Protein AF-0000000066265402 (afdb_homodimer)

InterPro domains:
  IPR003827 tRNA wybutosine-synthesizing protein [PF02676] (11-193)
  IPR022908 tRNA(Phe) 7-((3-amino-3-carboxypropyl)-4-demethylwyosine(37)-N(4))-methyltransferase [MF_00266] (9-195)
  IPR036602 tRNA wybutosine-synthesizing-like superfamily [G3DSA:3.30.1960.10] (1-197)
  IPR036602 tRNA wybutosine-synthesizing-like superfamily [SSF111278] (7-193)

Organism: Thermococcus kodakarensis (strain ATCC BAA-918 / JCM 12380 / KOD1) (NCBI:txid69014)

Secondary structure (DSSP, 8-state):
--GGGTTHHHHHHHHHHHHHHHHHTT-S-GGGHHHHHHHHHSTTEEEEEEE--EEEEEEESSTT--TT-EEEEEESS---HHHHHHHHHT--SSEEEEEEE--EEEEEESSHHHHHHHHHHHHHTT-TT-EEEEE-SS-EEEEEE-S-EEEEEEEETTEESS-HHHHHHHHHHHHHHHHHHHHHHHHHHHHTTHHHH-/--GGGTTHHHHHHHHHHHHHHHHHTT-S-GGGHHHHHHHHHSTTEEEEEEE--EEEEEEESSTT--TT-EEEEEESS---HHHHHHHHTT--SSEEEEEEE--EEEEEESSHHHHHHHHHHHHHTT-TT-EEEEE-SS-EEEEEE-S-EEEEEEEETTEESS-HHHHHHHHHHHHHHHHHHHHHHHHHHHHTTHHHH-

pLDDT: mean 93.71, std 9.01, range [44.56, 98.88]

Nearest PDB structures (foldseek):
  2it3-assembly1_B  TM=9.891E-01  e=2.494E-29  Pyrococcus horikoshii
  2it2-assembly1_B  TM=9.944E-01  e=1.687E-28  Pyrococcus horikoshii
  2drv-assembly1_A  TM=9.605E-01  e=6.082E-27  Pyrococcus horikoshii OT3
  2it2-assembly1_A  TM=9.525E-01  e=4.368E-26  Pyrococcus horikoshii
  1tlj-assembly1_B  TM=9.004E-01  e=3.767E-14  Saccharolobus solfataricus

Sequence (396 aa):
MFLYTENFDEQKEKAMEGLRKALEEDKVDHDIIPLLEKINALQNYFTTSSCSGRISVMEMPHFGDKVNSVWLGKWHREVRLEEVLEAVGKHRSGQLWFLVRSPILHVGARTLEDAVRLLNLAIGLGFKYSNIKSVSHKKLVVEIRSTERMDVPLGENGELWVDEAYIEKIVNLANAQVRRFKGKLKRLEEEIEKLQEDMFLYTENFDEQKEKAMEGLRKALEEDKVDHDIIPLLEKINALQNYFTTSSCSGRISVMEMPHFGDKVNSVWLGKWHREVRLEEVLEAVGKHRSGQLWFLVRSPILHVGARTLEDAVRLLNLAIGLGFKYSNIKSVSHKKLVVEIRSTERMDVPLGENGELWVDEAYIEKIVNLANAQVRRFKGKLKRLEEEIEKLQED

Solvent-accessible surface area (backbone atoms only — not comparable to full-atom values): 20578 Å² total; per-residue (Å²): 129,69,45,18,55,79,46,36,68,59,52,41,52,52,31,50,52,51,48,52,51,34,53,75,66,65,70,53,64,71,90,44,44,66,40,51,52,55,48,47,68,38,92,52,35,29,57,75,50,73,46,73,23,35,38,32,31,34,29,17,74,45,92,86,41,64,85,69,38,42,79,52,37,77,36,75,54,73,73,54,62,67,62,51,52,56,24,59,68,66,53,60,54,35,34,30,32,44,36,34,43,42,30,38,36,35,31,39,30,48,42,72,67,50,37,46,51,51,42,52,53,40,37,76,57,56,19,67,62,32,28,40,60,42,79,43,56,72,40,37,30,31,33,44,20,41,74,58,61,32,40,31,78,41,28,45,55,57,39,69,63,65,55,69,70,45,52,46,52,52,44,52,54,47,34,52,46,47,54,50,54,49,50,39,51,52,51,46,47,72,50,53,65,61,69,68,78,110,128,69,45,21,54,78,45,36,68,58,51,41,52,53,31,50,52,51,48,50,53,36,54,74,67,66,71,54,62,72,89,45,46,67,40,52,52,58,47,48,67,38,90,51,36,28,57,73,51,73,45,74,23,36,38,34,31,34,30,17,72,46,91,85,40,64,87,70,38,43,80,53,36,77,36,75,54,73,73,54,64,67,63,51,52,55,24,59,68,68,52,60,54,33,33,30,33,44,36,35,42,42,33,38,37,34,30,37,29,48,43,72,68,51,37,46,51,52,42,51,52,41,39,75,57,58,19,67,63,33,28,39,59,41,80,45,55,73,38,38,30,32,33,45,22,42,74,56,62,32,39,29,79,41,30,44,55,57,41,68,63,63,56,69,70,46,52,46,51,52,45,52,53,47,34,52,46,46,54,52,56,49,49,38,51,52,51,47,47,70,51,53,66,62,70,70,78,112

Radius of gyration: 21.91 Å; Cα contacts (8 Å, |Δi|>4): 775; chains: 2; bounding box: 60×57×49 Å

Structure (mmCIF, N/CA/C/O backbone):
data_AF-0000000066265402-model_v1
#
loop_
_entity.id
_entity.type
_entity.pdbx_description
1 polymer 'tRNA(Phe) 7-((3-amino-3-carboxypropyl)-4-demethylwyosine(37)-N(4))-methyltransferase 1'
#
loop_
_atom_site.group_PDB
_atom_site.id
_atom_site.type_symbol
_atom_site.label_atom_id
_atom_site.label_alt_id
_atom_site.label_comp_id
_atom_site.label_asym_id
_atom_site.label_entity_id
_atom_site.label_seq_id
_atom_site.pdbx_PDB_ins_code
_atom_site.Cartn_x
_atom_site.Cartn_y
_atom_site.Cartn_z
_atom_site.occupancy
_atom_site.B_iso_or_equiv
_atom_site.auth_seq_id
_atom_site.auth_comp_id
_atom_site.auth_asym_id
_atom_site.auth_atom_id
_atom_site.pdbx_PDB_model_num
ATOM 1 N N . MET A 1 1 ? -2.629 24.875 19.203 1 44.56 1 MET A N 1
ATOM 2 C CA . MET A 1 1 ? -1.744 25.422 18.188 1 44.56 1 MET A CA 1
ATOM 3 C C . MET A 1 1 ? -0.615 24.453 17.859 1 44.56 1 MET A C 1
ATOM 5 O O . MET A 1 1 ? 0.004 23.891 18.766 1 44.56 1 MET A O 1
ATOM 9 N N . PHE A 1 2 ? -0.673 23.797 16.641 1 56.75 2 PHE A N 1
ATOM 10 C CA . PHE A 1 2 ? 0.365 22.797 16.391 1 56.75 2 PHE A CA 1
ATOM 11 C C . PHE A 1 2 ? 1.739 23.453 16.328 1 56.75 2 PHE A C 1
ATOM 13 O O . PHE A 1 2 ? 1.914 24.484 15.68 1 56.75 2 PHE A O 1
ATOM 20 N N . LEU A 1 3 ? 2.59 23.141 17.328 1 60.66 3 LEU A N 1
ATOM 21 C CA . LEU A 1 3 ? 3.891 23.734 17.625 1 60.66 3 LEU A CA 1
ATOM 22 C C . LEU A 1 3 ? 4.887 23.438 16.5 1 60.66 3 LEU A C 1
ATOM 24 O O . LEU A 1 3 ? 6.004 23.969 16.516 1 60.66 3 LEU A O 1
ATOM 28 N N . TYR A 1 4 ? 4.41 22.734 15.531 1 67.12 4 TYR A N 1
ATOM 29 C CA . TYR A 1 4 ? 5.402 22.359 14.523 1 67.12 4 TYR A CA 1
ATOM 30 C C . TYR A 1 4 ? 5.879 23.578 13.75 1 67.12 4 TYR A C 1
ATOM 32 O O . TYR A 1 4 ? 7.012 23.609 13.266 1 67.12 4 TYR A O 1
ATOM 40 N N . THR A 1 5 ? 5.156 24.578 13.766 1 68.44 5 THR A N 1
ATOM 41 C CA . THR A 1 5 ? 5.562 25.797 13.055 1 68.44 5 THR A CA 1
ATOM 42 C C . THR A 1 5 ? 6.691 26.5 13.789 1 68.44 5 THR A C 1
ATOM 44 O O . THR A 1 5 ? 7.605 27.047 13.164 1 68.44 5 THR A O 1
ATOM 47 N N . GLU A 1 6 ? 6.648 26.375 15.039 1 76.88 6 GLU A N 1
ATOM 48 C CA . GLU A 1 6 ? 7.609 27.109 15.852 1 76.88 6 GLU A CA 1
ATOM 49 C C . GLU A 1 6 ? 8.984 26.453 15.812 1 76.88 6 GLU A C 1
ATOM 51 O O . GLU A 1 6 ? 10.008 27.125 15.859 1 76.88 6 GLU A O 1
ATOM 56 N N . ASN A 1 7 ? 9.055 25.203 15.617 1 85.88 7 ASN A N 1
ATOM 57 C CA . ASN A 1 7 ? 10.32 24.484 15.695 1 85.88 7 ASN A CA 1
ATOM 58 C C . ASN A 1 7 ? 10.75 23.984 14.32 1 85.88 7 ASN A C 1
ATOM 60 O O . ASN A 1 7 ? 11.68 23.172 14.219 1 85.88 7 ASN A O 1
ATOM 64 N N . PHE A 1 8 ? 10.219 24.5 13.297 1 92.81 8 PHE A N 1
ATOM 65 C CA . PHE A 1 8 ? 10.445 23.984 11.953 1 92.81 8 PHE A CA 1
ATOM 66 C C . PHE A 1 8 ? 11.906 24.125 11.555 1 92.81 8 PHE A C 1
ATOM 68 O O . PHE A 1 8 ? 12.531 23.172 11.102 1 92.81 8 PHE A O 1
ATOM 75 N N . ASP A 1 9 ? 12.445 25.297 11.828 1 93.62 9 ASP A N 1
ATOM 76 C CA . ASP A 1 9 ? 13.805 25.578 11.383 1 93.62 9 ASP A CA 1
ATOM 77 C C . ASP A 1 9 ? 14.82 24.719 12.133 1 93.62 9 ASP A C 1
ATOM 79 O O . ASP A 1 9 ? 15.805 24.266 11.555 1 93.62 9 ASP A O 1
ATOM 83 N N . GLU A 1 10 ? 14.539 24.516 13.305 1 93.25 10 GLU A N 1
ATOM 84 C CA . GLU A 1 10 ? 15.406 23.641 14.102 1 93.25 10 GLU A CA 1
ATOM 85 C C . GLU A 1 10 ? 15.352 22.203 13.609 1 93.25 10 GLU A C 1
ATOM 87 O O . GLU A 1 10 ? 16.375 21.531 13.516 1 93.25 10 GLU A O 1
ATOM 92 N N . GLN A 1 11 ? 14.172 21.75 13.352 1 93.19 11 GLN A N 1
ATOM 93 C CA . GLN A 1 11 ? 13.992 20.391 12.852 1 93.19 11 GLN A CA 1
ATOM 94 C C . GLN A 1 11 ? 14.664 20.219 11.492 1 93.19 11 GLN A C 1
ATOM 96 O O . GLN A 1 11 ? 15.273 19.188 11.219 1 93.19 11 GLN A O 1
ATOM 101 N N . LYS A 1 12 ? 14.516 21.203 10.703 1 95.56 12 LYS A N 1
ATOM 102 C CA . LYS A 1 12 ? 15.156 21.156 9.391 1 95.56 12 LYS A CA 1
ATOM 103 C C . LYS A 1 12 ? 16.672 21.078 9.523 1 95.56 12 LYS A C 1
ATOM 105 O O . LYS A 1 12 ? 17.312 20.266 8.844 1 95.56 12 LYS A O 1
ATOM 110 N N . GLU A 1 13 ? 17.203 21.859 10.367 1 95.81 13 GLU A N 1
ATOM 111 C CA . GLU A 1 13 ? 18.641 21.844 10.57 1 95.81 13 GLU A CA 1
ATOM 112 C C . GLU A 1 13 ? 19.125 20.469 11.023 1 95.81 13 GLU A C 1
ATOM 114 O O . GLU A 1 13 ? 20.141 19.969 10.531 1 95.81 13 GLU A O 1
ATOM 119 N N . LYS A 1 14 ? 18.406 19.953 11.938 1 95.38 14 LYS A N 1
ATOM 120 C CA . LYS A 1 14 ? 18.75 18.625 12.438 1 95.38 14 LYS A CA 1
ATOM 121 C C . LYS A 1 14 ? 18.656 17.578 11.328 1 95.38 14 LYS A C 1
ATOM 123 O O . LYS A 1 14 ? 19.531 16.719 11.211 1 95.38 14 LYS A O 1
ATOM 128 N N . ALA A 1 15 ? 17.594 17.656 10.555 1 96.06 15 ALA A N 1
ATOM 129 C CA . ALA A 1 15 ? 17.406 16.719 9.445 1 96.06 15 ALA A CA 1
ATOM 130 C C . ALA A 1 15 ? 18.531 16.844 8.438 1 96.06 15 ALA A C 1
ATOM 132 O O . ALA A 1 15 ? 19.016 15.828 7.914 1 96.06 15 ALA A O 1
ATOM 133 N N . MET A 1 16 ? 18.984 18.062 8.188 1 97.25 16 MET A N 1
ATOM 134 C CA . MET A 1 16 ? 20.062 18.297 7.227 1 97.25 16 MET A CA 1
ATOM 135 C C . MET A 1 16 ? 21.375 17.719 7.746 1 97.25 16 MET A C 1
ATOM 137 O O . MET A 1 16 ? 22.172 17.188 6.973 1 97.25 16 MET A O 1
ATOM 141 N N . GLU A 1 17 ? 21.547 17.812 8.984 1 97.06 17 GLU A N 1
ATOM 142 C CA . GLU A 1 17 ? 22.734 17.203 9.586 1 97.06 17 GLU A CA 1
ATOM 143 C C . GLU A 1 17 ? 22.719 15.688 9.414 1 97.06 17 GLU A C 1
ATOM 145 O O . GLU A 1 17 ? 23.734 15.086 9.07 1 97.06 17 GLU A O 1
ATOM 150 N N . GLY A 1 18 ? 21.594 15.156 9.688 1 96.69 18 GLY A N 1
ATOM 151 C CA . GLY A 1 18 ? 21.438 13.719 9.5 1 96.69 18 GLY A CA 1
ATOM 152 C C . GLY A 1 18 ? 21.656 13.289 8.062 1 96.69 18 GLY A C 1
ATOM 153 O O . GLY A 1 18 ? 22.297 12.266 7.809 1 96.69 18 GLY A O 1
ATOM 154 N N . LEU A 1 19 ? 21.125 14.055 7.16 1 96.88 19 LEU A N 1
ATOM 155 C CA . LEU A 1 19 ? 21.281 13.75 5.742 1 96.88 19 LEU A CA 1
ATOM 156 C C . LEU A 1 19 ? 22.75 13.82 5.324 1 96.88 19 LEU A C 1
ATOM 158 O O . LEU A 1 19 ? 23.234 12.953 4.59 1 96.88 19 LEU A O 1
ATOM 162 N N . ARG A 1 20 ? 23.438 14.812 5.801 1 97 20 ARG A N 1
ATOM 163 C CA . ARG A 1 20 ? 24.859 14.953 5.492 1 97 20 ARG A CA 1
ATOM 164 C C . ARG A 1 20 ? 25.641 13.734 5.969 1 97 20 ARG A C 1
ATOM 166 O O . ARG A 1 20 ? 26.469 13.195 5.23 1 97 20 ARG A O 1
ATOM 173 N N . LYS A 1 21 ? 25.359 13.281 7.125 1 97 21 LYS A N 1
ATOM 174 C CA . LYS A 1 21 ? 26.016 12.102 7.668 1 97 21 LYS A CA 1
ATOM 175 C C . LYS A 1 21 ? 25.719 10.867 6.824 1 97 21 LYS A C 1
ATOM 177 O O . LYS A 1 21 ? 26.625 10.086 6.508 1 97 21 LYS A O 1
ATOM 182 N N . ALA A 1 22 ? 24.422 10.727 6.488 1 96 22 ALA A N 1
ATOM 183 C CA . ALA A 1 22 ? 24.016 9.586 5.676 1 96 22 ALA A CA 1
ATOM 184 C C . ALA A 1 22 ? 24.688 9.609 4.312 1 96 22 ALA A C 1
ATOM 186 O O . ALA A 1 22 ? 25.078 8.562 3.779 1 96 22 ALA A O 1
ATOM 187 N N . LEU A 1 23 ? 24.812 10.797 3.725 1 96.12 23 LEU A N 1
ATOM 188 C CA . LEU A 1 23 ? 25.484 10.953 2.443 1 96.12 23 LEU A CA 1
ATOM 189 C C . LEU A 1 23 ? 26.953 10.562 2.555 1 96.12 23 LEU A C 1
ATOM 191 O O . LEU A 1 23 ? 27.484 9.852 1.693 1 96.12 23 LEU A O 1
ATOM 195 N N . GLU A 1 24 ? 27.562 10.961 3.607 1 96.38 24 GLU A N 1
ATOM 196 C CA . GLU A 1 24 ? 28.969 10.633 3.846 1 96.38 24 GLU A CA 1
ATOM 197 C C . GLU A 1 24 ? 29.156 9.125 4.008 1 96.38 24 GLU A C 1
ATOM 199 O O . GLU A 1 24 ? 30.188 8.578 3.588 1 96.38 24 GLU A O 1
ATOM 204 N N . GLU A 1 25 ? 28.172 8.508 4.551 1 96.56 25 GLU A N 1
ATOM 205 C CA . GLU A 1 25 ? 28.25 7.07 4.812 1 96.56 25 GLU A CA 1
ATOM 206 C C . GLU A 1 25 ? 27.734 6.266 3.625 1 96.56 25 GLU A C 1
ATOM 208 O O . GLU A 1 25 ? 27.594 5.047 3.711 1 96.56 25 GLU A O 1
ATOM 213 N N . ASP A 1 26 ? 27.328 6.953 2.557 1 94.25 26 ASP A N 1
ATOM 214 C CA . ASP A 1 26 ? 26.828 6.324 1.337 1 94.25 26 ASP A CA 1
ATOM 215 C C . ASP A 1 26 ? 25.594 5.469 1.625 1 94.25 26 ASP A C 1
ATOM 217 O O . ASP A 1 26 ? 25.5 4.332 1.16 1 94.25 26 ASP A O 1
ATOM 221 N N . LYS A 1 27 ? 24.719 6.004 2.455 1 94.38 27 LYS A N 1
ATOM 222 C CA . LYS A 1 27 ? 23.5 5.301 2.865 1 94.38 27 LYS A CA 1
ATOM 223 C C . LYS A 1 27 ? 22.281 5.855 2.146 1 94.38 27 LYS A C 1
ATOM 225 O O . LYS A 1 27 ? 21.141 5.477 2.455 1 94.38 27 LYS A O 1
ATOM 230 N N . VAL A 1 28 ? 22.484 6.793 1.27 1 95.69 28 VAL A N 1
ATOM 231 C CA . VAL A 1 28 ? 21.391 7.402 0.511 1 95.69 28 VAL A CA 1
ATOM 232 C C . VAL A 1 28 ? 21.422 6.895 -0.929 1 95.69 28 VAL A C 1
ATOM 234 O O . VAL A 1 28 ? 22.484 6.848 -1.559 1 95.69 28 VAL A O 1
ATOM 237 N N . ASP A 1 29 ? 20.25 6.453 -1.376 1 95.38 29 ASP A N 1
ATOM 238 C CA . ASP A 1 29 ? 20.203 6.047 -2.777 1 95.38 29 ASP A CA 1
ATOM 239 C C . ASP A 1 29 ? 20.688 7.164 -3.693 1 95.38 29 ASP A C 1
ATOM 241 O O . ASP A 1 29 ? 20.156 8.273 -3.674 1 95.38 29 ASP A O 1
ATOM 245 N N . HIS A 1 30 ? 21.516 6.84 -4.594 1 95.12 30 HIS A N 1
ATOM 246 C CA . HIS A 1 30 ? 22.188 7.867 -5.383 1 95.12 30 HIS A CA 1
ATOM 247 C C . HIS A 1 30 ? 21.203 8.531 -6.352 1 95.12 30 HIS A C 1
ATOM 249 O O . HIS A 1 30 ? 21.297 9.742 -6.598 1 95.12 30 HIS A O 1
ATOM 255 N N . ASP A 1 31 ? 20.312 7.809 -6.855 1 95.44 31 ASP A N 1
ATOM 256 C CA . ASP A 1 31 ? 19.438 8.305 -7.922 1 95.44 31 ASP A CA 1
ATOM 257 C C . ASP A 1 31 ? 18.406 9.281 -7.371 1 95.44 31 ASP A C 1
ATOM 259 O O . ASP A 1 31 ? 17.766 10.008 -8.133 1 95.44 31 ASP A O 1
ATOM 263 N N . ILE A 1 32 ? 18.266 9.297 -6.066 1 97 32 ILE A N 1
ATOM 264 C CA . ILE A 1 32 ? 17.219 10.172 -5.523 1 97 32 ILE A CA 1
ATOM 265 C C . ILE A 1 32 ? 17.859 11.43 -4.938 1 97 32 ILE A C 1
ATOM 267 O O . ILE A 1 32 ? 17.156 12.367 -4.551 1 97 32 ILE A O 1
ATOM 271 N N . ILE A 1 33 ? 19.203 11.516 -4.895 1 97.62 33 ILE A N 1
ATOM 272 C CA . ILE A 1 33 ? 19.938 12.594 -4.246 1 97.62 33 ILE A CA 1
ATOM 273 C C . ILE A 1 33 ? 19.578 13.93 -4.875 1 97.62 33 ILE A C 1
ATOM 275 O O . ILE A 1 33 ? 19.281 14.898 -4.168 1 97.62 33 ILE A O 1
ATOM 279 N N . PRO A 1 34 ? 19.5 14.047 -6.199 1 97.81 34 PRO A N 1
ATOM 280 C CA . PRO A 1 34 ? 19.125 15.344 -6.785 1 97.81 34 PRO A CA 1
ATOM 281 C C . PRO A 1 34 ? 17.75 15.82 -6.332 1 97.81 34 PRO A C 1
ATOM 283 O O . PRO A 1 34 ? 17.562 17.016 -6.082 1 97.81 34 PRO A O 1
ATOM 286 N N . LEU A 1 35 ? 16.828 14.93 -6.238 1 98.19 35 LEU A N 1
ATOM 287 C CA . LEU A 1 35 ? 15.5 15.281 -5.766 1 98.19 35 LEU A CA 1
ATOM 288 C C . LEU A 1 35 ? 15.547 15.773 -4.324 1 98.19 35 LEU A C 1
ATOM 290 O O . LEU A 1 35 ? 14.922 16.781 -3.986 1 98.19 35 LEU A O 1
ATOM 294 N N . LEU A 1 36 ? 16.266 15.07 -3.475 1 98.25 36 LEU A N 1
ATOM 295 C CA . LEU A 1 36 ? 16.391 15.469 -2.076 1 98.25 36 LEU A CA 1
ATOM 296 C C . LEU A 1 36 ? 17 16.859 -1.961 1 98.25 36 LEU A C 1
ATOM 298 O O . LEU A 1 36 ? 16.531 17.688 -1.163 1 98.25 36 LEU A O 1
ATOM 302 N N . GLU A 1 37 ? 17.969 17.094 -2.75 1 97.5 37 GLU A N 1
ATOM 303 C CA . GLU A 1 37 ? 18.625 18.406 -2.736 1 97.5 37 GLU A CA 1
ATOM 304 C C . GLU A 1 37 ? 17.656 19.516 -3.117 1 97.5 37 GLU A C 1
ATOM 306 O O . GLU A 1 37 ? 17.625 20.562 -2.473 1 97.5 37 GLU A O 1
ATOM 311 N N . LYS A 1 38 ? 16.891 19.266 -4.109 1 98.06 38 LYS A N 1
ATOM 312 C CA . LYS A 1 38 ? 15.938 20.266 -4.562 1 98.06 38 LYS A CA 1
ATOM 313 C C . LYS A 1 38 ? 14.859 20.516 -3.508 1 98.06 38 LYS A C 1
ATOM 315 O O . LYS A 1 38 ? 14.492 21.656 -3.246 1 98.06 38 LYS A O 1
ATOM 320 N N . ILE A 1 39 ? 14.344 19.469 -2.883 1 98.12 39 ILE A N 1
ATOM 321 C CA . ILE A 1 39 ? 13.328 19.609 -1.846 1 98.12 39 ILE A CA 1
ATOM 322 C C . ILE A 1 39 ? 13.891 20.406 -0.673 1 98.12 39 ILE A C 1
ATOM 324 O O . ILE A 1 39 ? 13.25 21.344 -0.186 1 98.12 39 ILE A O 1
ATOM 328 N N . ASN A 1 40 ? 15.109 20.094 -0.317 1 97.56 40 ASN A N 1
ATOM 329 C CA . ASN A 1 40 ? 15.719 20.672 0.872 1 97.56 40 ASN A CA 1
ATOM 330 C C . ASN A 1 40 ? 16.188 22.109 0.613 1 97.56 40 ASN A C 1
ATOM 332 O O . ASN A 1 40 ? 16.469 22.844 1.553 1 97.56 40 ASN A O 1
ATOM 336 N N . ALA A 1 41 ? 16.266 22.484 -0.583 1 97 41 ALA A N 1
ATOM 337 C CA . ALA A 1 41 ? 16.594 23.859 -0.937 1 97 41 ALA A CA 1
ATOM 338 C C . ALA A 1 41 ? 15.383 24.766 -0.758 1 97 41 ALA A C 1
ATOM 340 O O . ALA A 1 41 ? 15.523 26 -0.704 1 97 41 ALA A O 1
ATOM 341 N N . LEU A 1 42 ? 14.219 24.219 -0.767 1 96.75 42 LEU A N 1
ATOM 342 C CA . LEU A 1 42 ? 13.008 25 -0.55 1 96.75 42 LEU A CA 1
ATOM 343 C C . LEU A 1 42 ? 12.891 25.422 0.909 1 96.75 42 LEU A C 1
ATOM 345 O O . LEU A 1 42 ? 13.211 24.641 1.813 1 96.75 42 LEU A O 1
ATOM 349 N N . GLN A 1 43 ? 12.352 26.594 1.146 1 95.06 43 GLN A N 1
ATOM 350 C CA . GLN A 1 43 ? 12.32 27.188 2.477 1 95.06 43 GLN A CA 1
ATOM 351 C C . GLN A 1 43 ? 11.352 26.453 3.393 1 95.06 43 GLN A C 1
ATOM 353 O O . GLN A 1 43 ? 11.586 26.344 4.598 1 95.06 43 GLN A O 1
ATOM 358 N N . ASN A 1 44 ? 10.336 25.859 2.824 1 95.88 44 ASN A N 1
ATOM 359 C CA . ASN A 1 44 ? 9.234 25.391 3.656 1 95.88 44 ASN A CA 1
ATOM 360 C C . ASN A 1 44 ? 9.188 23.859 3.709 1 95.88 44 ASN A C 1
ATOM 362 O O . ASN A 1 44 ? 8.18 23.281 4.117 1 95.88 44 ASN A O 1
ATOM 366 N N . TYR A 1 45 ? 10.266 23.234 3.268 1 96.88 45 TYR A N 1
ATOM 367 C CA . TYR A 1 45 ? 10.266 21.781 3.236 1 96.88 45 TYR A CA 1
ATOM 368 C C . TYR A 1 45 ? 11.625 21.219 3.639 1 96.88 45 TYR A C 1
ATOM 370 O O . TYR A 1 45 ? 12.648 21.891 3.482 1 96.88 45 TYR A O 1
ATOM 378 N N . PHE A 1 46 ? 11.633 20.062 4.164 1 97.12 46 PHE A N 1
ATOM 379 C CA . PHE A 1 46 ? 12.867 19.297 4.355 1 97.12 46 PHE A CA 1
ATOM 380 C C . PHE A 1 46 ? 12.578 17.797 4.375 1 97.12 46 PHE A C 1
ATOM 382 O O . PHE A 1 46 ? 11.516 17.375 4.82 1 97.12 46 PHE A O 1
ATOM 389 N N . THR A 1 47 ? 13.492 17.016 3.916 1 97.75 47 THR A N 1
ATOM 390 C CA . THR A 1 47 ? 13.32 15.57 3.904 1 97.75 47 THR A CA 1
ATOM 391 C C . THR A 1 47 ? 13.883 14.953 5.184 1 97.75 47 THR A C 1
ATOM 393 O O . THR A 1 47 ? 14.859 15.445 5.746 1 97.75 47 THR A O 1
ATOM 396 N N . THR A 1 48 ? 13.273 13.891 5.691 1 95.44 48 THR A N 1
ATOM 397 C CA . THR A 1 48 ? 13.75 13.188 6.875 1 95.44 48 THR A CA 1
ATOM 398 C C . THR A 1 48 ? 14.203 11.773 6.52 1 95.44 48 THR A C 1
ATOM 400 O O . THR A 1 48 ? 15.18 11.266 7.074 1 95.44 48 THR A O 1
ATOM 403 N N . SER A 1 49 ? 13.508 11.055 5.695 1 95.38 49 SER A N 1
ATOM 404 C CA . SER A 1 49 ? 13.875 9.719 5.223 1 95.38 49 SER A CA 1
ATOM 405 C C . SER A 1 49 ? 13.406 9.492 3.791 1 95.38 49 SER A C 1
ATOM 407 O O . SER A 1 49 ? 12.461 10.141 3.33 1 95.38 49 SER A O 1
ATOM 409 N N . SER A 1 50 ? 14.172 8.688 3.133 1 97.06 50 SER A N 1
ATOM 410 C CA . SER A 1 50 ? 13.805 8.406 1.75 1 97.06 50 SER A CA 1
ATOM 411 C C . SER A 1 50 ? 14.281 7.02 1.322 1 97.06 50 SER A C 1
ATOM 413 O O . SER A 1 50 ? 15.25 6.496 1.865 1 97.06 50 SER A O 1
ATOM 415 N N . CYS A 1 51 ? 13.586 6.461 0.477 1 97.69 51 CYS A N 1
ATOM 416 C CA . CYS A 1 51 ? 13.93 5.25 -0.266 1 97.69 51 CYS A CA 1
ATOM 417 C C . CYS A 1 51 ? 13.484 5.363 -1.72 1 97.69 51 CYS A C 1
ATOM 419 O O . CYS A 1 51 ? 12.352 5.762 -1.997 1 97.69 51 CYS A O 1
ATOM 421 N N . SER A 1 52 ? 14.312 5.016 -2.684 1 97.94 52 SER A N 1
ATOM 422 C CA . SER A 1 52 ? 14 5.258 -4.09 1 97.94 52 SER A CA 1
ATOM 423 C C . SER A 1 52 ? 13.266 4.07 -4.703 1 97.94 52 SER A C 1
ATOM 425 O O . SER A 1 52 ? 13.125 3.986 -5.926 1 97.94 52 SER A O 1
ATOM 427 N N . GLY A 1 53 ? 12.781 3.152 -3.895 1 98.25 53 GLY A N 1
ATOM 428 C CA . GLY A 1 53 ? 12.141 1.935 -4.371 1 98.25 53 GLY A CA 1
ATOM 429 C C . GLY A 1 53 ? 13.094 0.76 -4.473 1 98.25 53 GLY A C 1
ATOM 430 O O . GLY A 1 53 ? 14.305 0.947 -4.656 1 98.25 53 GLY A O 1
ATOM 431 N N . ARG A 1 54 ? 12.508 -0.432 -4.387 1 98.44 54 ARG A N 1
ATOM 432 C CA . ARG A 1 54 ? 13.438 -1.553 -4.379 1 98.44 54 ARG A CA 1
ATOM 433 C C . ARG A 1 54 ? 12.75 -2.846 -4.797 1 98.44 54 ARG A C 1
ATOM 435 O O . ARG A 1 54 ? 11.531 -2.971 -4.676 1 98.44 54 ARG A O 1
ATOM 442 N N . ILE A 1 55 ? 13.562 -3.756 -5.344 1 98.81 55 ILE A N 1
ATOM 443 C CA . ILE A 1 55 ? 13.25 -5.176 -5.484 1 98.81 55 ILE A CA 1
ATOM 444 C C . ILE A 1 55 ? 13.977 -5.973 -4.41 1 98.81 55 ILE A C 1
ATOM 446 O O . ILE A 1 55 ? 15.148 -5.711 -4.121 1 98.81 55 ILE A O 1
ATOM 450 N N . SER A 1 56 ? 13.312 -6.941 -3.783 1 98.56 56 SER A N 1
ATOM 451 C CA . SER A 1 56 ? 14 -7.727 -2.766 1 98.56 56 SER A CA 1
ATOM 452 C C . SER A 1 56 ? 13.508 -9.172 -2.75 1 98.56 56 SER A C 1
ATOM 454 O O . SER A 1 56 ? 12.406 -9.461 -3.227 1 98.56 56 SER A O 1
ATOM 456 N N . VAL A 1 57 ? 14.305 -10.031 -2.377 1 98.75 57 VAL A N 1
ATOM 457 C CA . VAL A 1 57 ? 14 -11.406 -2 1 98.75 57 VAL A CA 1
ATOM 458 C C . VAL A 1 57 ? 14.148 -11.578 -0.49 1 98.75 57 VAL A C 1
ATOM 460 O O . VAL A 1 57 ? 15.211 -11.281 0.07 1 98.75 57 VAL A O 1
ATOM 463 N N . MET A 1 58 ? 13.078 -12.008 0.112 1 97.88 58 MET A N 1
ATOM 464 C CA . MET A 1 58 ? 13.07 -12.039 1.571 1 97.88 58 MET A CA 1
ATOM 465 C C . MET A 1 58 ? 12.5 -13.359 2.084 1 97.88 58 MET A C 1
ATOM 467 O O . MET A 1 58 ? 11.586 -13.922 1.483 1 97.88 58 MET A O 1
ATOM 471 N N . GLU A 1 59 ? 13.023 -13.883 3.137 1 96.94 59 GLU A N 1
ATOM 472 C CA . GLU A 1 59 ? 12.383 -14.977 3.859 1 96.94 59 GLU A CA 1
ATOM 473 C C . GLU A 1 59 ? 11.836 -14.516 5.203 1 96.94 59 GLU A C 1
ATOM 475 O O . GLU A 1 59 ? 12.461 -13.688 5.879 1 96.94 59 GLU A O 1
ATOM 480 N N . MET A 1 60 ? 10.711 -14.969 5.559 1 95.62 60 MET A N 1
ATOM 481 C CA . MET A 1 60 ? 10.047 -14.586 6.805 1 95.62 60 MET A CA 1
ATOM 482 C C . MET A 1 60 ? 9.219 -15.734 7.352 1 95.62 60 MET A C 1
ATOM 484 O O . MET A 1 60 ? 8.75 -16.594 6.59 1 95.62 60 MET A O 1
ATOM 488 N N . PRO A 1 61 ? 9.078 -15.797 8.672 1 93.88 61 PRO A N 1
ATOM 489 C CA . PRO A 1 61 ? 8.24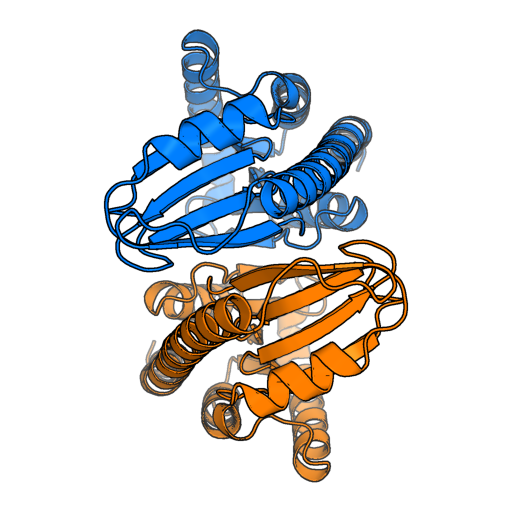2 -16.859 9.234 1 93.88 61 PRO A CA 1
ATOM 490 C C . PRO A 1 61 ? 6.832 -16.875 8.648 1 93.88 61 PRO A C 1
ATOM 492 O O . PRO A 1 61 ? 6.324 -17.938 8.289 1 93.88 61 PRO A O 1
ATOM 495 N N . HIS A 1 62 ? 6.152 -15.75 8.57 1 88.38 62 HIS A N 1
ATOM 496 C CA . HIS A 1 62 ? 4.879 -15.523 7.887 1 88.38 62 HIS A CA 1
ATOM 497 C C . HIS A 1 62 ? 4.801 -14.117 7.316 1 88.38 62 HIS A C 1
ATOM 499 O O . HIS A 1 62 ? 5.562 -13.234 7.723 1 88.38 62 HIS A O 1
ATOM 505 N N . PHE A 1 63 ? 3.947 -14.039 6.402 1 82.25 63 PHE A N 1
ATOM 506 C CA . PHE A 1 63 ? 3.881 -12.734 5.742 1 82.25 63 PHE A CA 1
ATOM 507 C C . PHE A 1 63 ? 3.615 -11.625 6.754 1 82.25 63 PHE A C 1
ATOM 509 O O . PHE A 1 63 ? 2.732 -11.758 7.605 1 82.25 63 PHE A O 1
ATOM 516 N N . GLY A 1 64 ? 4.383 -10.555 6.672 1 80.56 64 GLY A N 1
ATOM 517 C CA . GLY A 1 64 ? 4.188 -9.398 7.531 1 80.56 64 GLY A CA 1
ATOM 518 C C . GLY A 1 64 ? 5.078 -9.406 8.758 1 80.56 64 GLY A C 1
ATOM 519 O O . GLY A 1 64 ? 5.191 -8.398 9.453 1 80.56 64 GLY A O 1
ATOM 520 N N . ASP A 1 65 ? 5.66 -10.461 8.977 1 86.94 65 ASP A N 1
ATOM 521 C CA . ASP A 1 65 ? 6.582 -10.508 10.109 1 86.94 65 ASP A CA 1
ATOM 522 C C . ASP A 1 65 ? 7.941 -9.922 9.734 1 86.94 65 ASP A C 1
ATOM 524 O O . ASP A 1 65 ? 8.891 -10.664 9.477 1 86.94 65 ASP A O 1
ATOM 528 N N . LYS A 1 66 ? 8.148 -8.758 9.805 1 78.62 66 LYS A N 1
ATOM 529 C CA . LYS A 1 66 ? 9.352 -8.039 9.391 1 78.62 66 LYS A CA 1
ATOM 530 C C . LYS A 1 66 ? 10.484 -8.242 10.398 1 78.62 66 LYS A C 1
ATOM 532 O O . LYS A 1 66 ? 11.656 -8.25 10.023 1 78.62 66 LYS A O 1
ATOM 537 N N . VAL A 1 67 ? 10.07 -8.406 11.57 1 84.19 67 VAL A N 1
ATOM 538 C CA . VAL A 1 67 ? 11.047 -8.477 12.656 1 84.19 67 VAL A CA 1
ATOM 539 C C . VAL A 1 67 ? 11.922 -9.711 12.477 1 84.19 67 VAL A C 1
ATOM 541 O O . VAL A 1 67 ? 13.141 -9.648 12.68 1 84.19 67 VAL A O 1
ATOM 544 N N . ASN A 1 68 ? 11.336 -10.695 12.07 1 89.19 68 ASN A N 1
ATOM 545 C CA . ASN A 1 68 ? 12.07 -11.953 11.961 1 89.19 68 ASN A CA 1
ATOM 546 C C . ASN A 1 68 ? 12.383 -12.289 10.5 1 89.19 68 ASN A C 1
ATOM 548 O O . ASN A 1 68 ? 12.719 -13.43 10.188 1 89.19 68 ASN A O 1
ATOM 552 N N . SER A 1 69 ? 12.258 -11.281 9.742 1 93.69 69 SER A N 1
ATOM 553 C CA . SER A 1 69 ? 12.508 -11.492 8.32 1 93.69 69 SER A CA 1
ATOM 554 C C . SER A 1 69 ? 13.992 -11.305 7.996 1 93.69 69 SER A C 1
ATOM 556 O O . SER A 1 69 ? 14.703 -10.594 8.703 1 93.69 69 SER A O 1
ATOM 558 N N . VAL A 1 70 ? 14.406 -11.969 6.996 1 95.69 70 VAL A N 1
ATOM 559 C CA . VAL A 1 70 ? 15.781 -11.906 6.527 1 95.69 70 VAL A CA 1
ATOM 560 C C . VAL A 1 70 ? 15.812 -11.547 5.043 1 95.69 70 VAL A C 1
ATOM 562 O O . VAL A 1 70 ? 15.156 -12.203 4.23 1 95.69 70 VAL A O 1
ATOM 565 N N . TRP A 1 71 ? 16.547 -10.523 4.758 1 96.81 71 TRP A N 1
ATOM 566 C CA . TRP A 1 71 ? 16.766 -10.188 3.355 1 96.81 71 TRP A CA 1
ATOM 567 C C . TRP A 1 71 ? 17.781 -11.133 2.727 1 96.81 71 TRP A C 1
ATOM 569 O O . TRP A 1 71 ? 18.938 -11.203 3.172 1 96.81 71 TRP A O 1
ATOM 579 N N . LEU A 1 72 ? 17.344 -11.75 1.722 1 98.44 72 LEU A N 1
ATOM 580 C CA . LEU A 1 72 ? 18.266 -12.609 0.987 1 98.44 72 LEU A CA 1
ATOM 581 C C . LEU A 1 72 ? 18.859 -11.867 -0.206 1 98.44 72 LEU A C 1
ATOM 583 O O . LEU A 1 72 ? 19.906 -12.266 -0.73 1 98.44 72 LEU A O 1
ATOM 587 N N . GLY A 1 73 ? 18.234 -10.875 -0.744 1 98.5 73 GLY A N 1
ATOM 588 C CA . GLY A 1 73 ? 18.641 -9.945 -1.782 1 98.5 73 GLY A CA 1
ATOM 589 C C . GLY A 1 73 ? 17.844 -8.648 -1.76 1 98.5 73 GLY A C 1
ATOM 590 O O . GLY A 1 73 ? 16.641 -8.664 -1.468 1 98.5 73 GLY A O 1
ATOM 591 N N . LYS A 1 74 ? 18.5 -7.578 -2.045 1 98 74 LYS A N 1
ATOM 592 C CA . LYS A 1 74 ? 17.891 -6.254 -2.078 1 98 74 LYS A CA 1
ATOM 593 C C . LYS A 1 74 ? 18.562 -5.359 -3.115 1 98 74 LYS A C 1
ATOM 595 O O . LYS A 1 74 ? 19.781 -5.242 -3.141 1 98 74 LYS A O 1
ATOM 600 N N . TRP A 1 75 ? 17.781 -4.715 -3.975 1 98.44 75 TRP A N 1
ATOM 601 C CA . TRP A 1 75 ? 18.312 -3.896 -5.059 1 98.44 75 TRP A CA 1
ATOM 602 C C . TRP A 1 75 ? 17.469 -2.643 -5.266 1 98.44 75 TRP A C 1
ATOM 604 O O . TRP A 1 75 ? 16.25 -2.73 -5.449 1 98.44 75 TRP A O 1
ATOM 614 N N . HIS A 1 76 ? 18.031 -1.512 -5.281 1 97.88 76 HIS A N 1
ATOM 615 C CA . HIS A 1 76 ? 17.344 -0.251 -5.539 1 97.88 76 HIS A CA 1
ATOM 616 C C . HIS A 1 76 ? 17.438 0.135 -7.012 1 97.88 76 HIS A C 1
ATOM 618 O O . HIS A 1 76 ? 17.516 1.32 -7.344 1 97.88 76 HIS A O 1
ATOM 624 N N . ARG A 1 77 ? 17.609 -0.83 -7.832 1 97.69 77 ARG A N 1
ATOM 625 C CA . ARG A 1 77 ? 17.719 -0.754 -9.281 1 97.69 77 ARG A CA 1
ATOM 626 C C . ARG A 1 77 ? 17.078 -1.96 -9.945 1 97.69 77 ARG A C 1
ATOM 628 O O . ARG A 1 77 ? 16.609 -2.873 -9.266 1 97.69 77 ARG A O 1
ATOM 635 N N . GLU A 1 78 ? 17 -1.879 -11.281 1 98.44 78 GLU A N 1
ATOM 636 C CA . GLU A 1 78 ? 16.625 -3.1 -11.984 1 98.44 78 GLU A CA 1
ATOM 637 C C . GLU A 1 78 ? 17.562 -4.25 -11.641 1 98.44 78 GLU A C 1
ATOM 639 O O . GLU A 1 78 ? 18.734 -4.027 -11.289 1 98.44 78 GLU A O 1
ATOM 644 N N . VAL A 1 79 ? 17.047 -5.426 -11.734 1 98.75 79 VAL A N 1
ATOM 645 C CA . VAL A 1 79 ? 17.844 -6.582 -11.32 1 98.75 79 VAL A CA 1
ATOM 646 C C . VAL A 1 79 ? 17.953 -7.566 -12.484 1 98.75 79 VAL A C 1
ATOM 648 O O . VAL A 1 79 ? 17.094 -7.602 -13.367 1 98.75 79 VAL A O 1
ATOM 651 N N . ARG A 1 80 ? 19.031 -8.359 -12.531 1 98.62 80 ARG A N 1
ATOM 652 C CA . ARG A 1 80 ? 19.188 -9.477 -13.461 1 98.62 80 ARG A CA 1
ATOM 653 C C . ARG A 1 80 ? 18.625 -10.758 -12.875 1 98.62 80 ARG A C 1
ATOM 655 O O . ARG A 1 80 ? 18.641 -10.961 -11.656 1 98.62 80 ARG A O 1
ATOM 662 N N . LEU A 1 81 ? 18.188 -11.578 -13.727 1 98.81 81 LEU A N 1
ATOM 663 C CA . LEU A 1 81 ? 17.625 -12.859 -13.312 1 98.81 81 LEU A CA 1
ATOM 664 C C . LEU A 1 81 ? 18.609 -13.617 -12.422 1 98.81 81 LEU A C 1
ATOM 666 O O . LEU A 1 81 ? 18.219 -14.172 -11.398 1 98.81 81 LEU A O 1
ATOM 670 N N . GLU A 1 82 ? 19.859 -13.602 -12.797 1 98.75 82 GLU A N 1
ATOM 671 C CA . GLU A 1 82 ? 20.875 -14.367 -12.086 1 98.75 82 GLU A CA 1
ATOM 672 C C . GLU A 1 82 ? 21.016 -13.891 -10.641 1 98.75 82 GLU A C 1
ATOM 674 O O . GLU A 1 82 ? 21.25 -14.695 -9.734 1 98.75 82 GLU A O 1
ATOM 679 N N . GLU A 1 83 ? 20.953 -12.562 -10.406 1 98.81 83 GLU A N 1
ATOM 680 C CA . GLU A 1 83 ? 21.016 -12.008 -9.055 1 98.81 83 GLU A CA 1
ATOM 681 C C . GLU A 1 83 ? 19.859 -12.531 -8.195 1 98.81 83 GLU A C 1
ATOM 683 O O . GLU A 1 83 ? 20.078 -12.898 -7.035 1 98.81 83 GLU A O 1
ATOM 688 N N . VAL A 1 84 ? 18.703 -12.578 -8.797 1 98.88 84 VAL A N 1
ATOM 689 C CA . VAL A 1 84 ? 17.5 -13.023 -8.078 1 98.88 84 VAL A CA 1
ATOM 690 C C . VAL A 1 84 ? 17.609 -14.523 -7.789 1 98.88 84 VAL A C 1
ATOM 692 O O . VAL A 1 84 ? 17.297 -14.969 -6.684 1 98.88 84 VAL A O 1
ATOM 695 N N . LEU A 1 85 ? 18.062 -15.273 -8.773 1 98.81 85 LEU A N 1
ATOM 696 C CA . LEU A 1 85 ? 18.188 -16.719 -8.586 1 98.81 85 LEU A CA 1
ATOM 697 C C . LEU A 1 85 ? 19.188 -17.031 -7.484 1 98.81 85 LEU A C 1
ATOM 699 O O . LEU A 1 85 ? 19 -17.969 -6.707 1 98.81 85 LEU A O 1
ATOM 703 N N . GLU A 1 86 ? 20.25 -16.281 -7.445 1 98.75 86 GLU A N 1
ATOM 704 C CA . GLU A 1 86 ? 21.234 -16.453 -6.379 1 98.75 86 GLU A CA 1
ATOM 705 C C . GLU A 1 86 ? 20.609 -16.219 -5.008 1 98.75 86 GLU A C 1
ATOM 707 O O . GLU A 1 86 ? 20.828 -16.984 -4.07 1 98.75 86 GLU A O 1
ATOM 712 N N . ALA A 1 87 ? 19.875 -15.156 -4.875 1 98.75 87 ALA A N 1
ATOM 713 C CA . ALA A 1 87 ? 19.203 -14.828 -3.621 1 98.75 87 ALA A CA 1
ATOM 714 C C . ALA A 1 87 ? 18.219 -15.914 -3.23 1 98.75 87 ALA A C 1
ATOM 716 O O . ALA A 1 87 ? 18.172 -16.344 -2.072 1 98.75 87 ALA A O 1
ATOM 717 N N . VAL A 1 88 ? 17.438 -16.375 -4.195 1 98.5 88 VAL A N 1
ATOM 718 C CA . VAL A 1 88 ? 16.438 -17.406 -3.99 1 98.5 88 VAL A CA 1
ATOM 719 C C . VAL A 1 88 ? 17.109 -18.703 -3.512 1 98.5 88 VAL A C 1
ATOM 721 O O . VAL A 1 88 ? 16.562 -19.406 -2.668 1 98.5 88 VAL A O 1
ATOM 724 N N . GLY A 1 89 ? 18.219 -18.969 -4.043 1 98 89 GLY A N 1
ATOM 725 C CA . GLY A 1 89 ? 18.953 -20.172 -3.699 1 98 89 GLY A CA 1
ATOM 726 C C . GLY A 1 89 ? 19.406 -20.203 -2.25 1 98 89 GLY A C 1
ATOM 727 O O . GLY A 1 89 ? 19.734 -21.25 -1.722 1 98 89 GLY A O 1
ATOM 728 N N . LYS A 1 90 ? 19.422 -19.062 -1.562 1 98.06 90 LYS A N 1
ATOM 729 C CA . LYS A 1 90 ? 19.859 -18.953 -0.174 1 98.06 90 LYS A CA 1
ATOM 730 C C . LYS A 1 90 ? 18.719 -19.297 0.788 1 98.06 90 LYS A C 1
ATOM 732 O O . LYS A 1 90 ? 18.938 -19.391 1.997 1 98.06 90 LYS A O 1
ATOM 737 N N . HIS A 1 91 ? 17.562 -19.516 0.321 1 97.94 91 HIS A N 1
ATOM 738 C CA . HIS A 1 91 ? 16.375 -19.719 1.15 1 97.94 91 HIS A CA 1
ATOM 739 C C . HIS A 1 91 ? 16.484 -21.016 1.947 1 97.94 91 HIS A C 1
ATOM 741 O O . HIS A 1 91 ? 16.859 -22.062 1.4 1 97.94 91 HIS A O 1
ATOM 747 N N . ARG A 1 92 ? 16.109 -20.938 3.254 1 96.69 92 ARG A N 1
ATOM 748 C CA . ARG A 1 92 ? 16.219 -22.125 4.074 1 96.69 92 ARG A CA 1
ATOM 749 C C . ARG A 1 92 ? 14.977 -22.328 4.934 1 96.69 92 ARG A C 1
ATOM 751 O O . ARG A 1 92 ? 14.562 -23.469 5.188 1 96.69 92 ARG A O 1
ATOM 758 N N . SER A 1 93 ? 14.359 -21.266 5.41 1 95.62 93 SER A N 1
ATOM 759 C CA . SER A 1 93 ? 13.289 -21.406 6.383 1 95.62 93 SER A CA 1
ATOM 760 C C . SER A 1 93 ? 12.188 -20.375 6.172 1 95.62 93 SER A C 1
ATOM 762 O O . SER A 1 93 ? 12.453 -19.281 5.652 1 95.62 93 SER A O 1
ATOM 764 N N . GLY A 1 94 ? 10.961 -20.75 6.617 1 96.56 94 GLY A N 1
ATOM 765 C CA . GLY A 1 94 ? 9.836 -19.828 6.512 1 96.56 94 GLY A CA 1
ATOM 766 C C . GLY A 1 94 ? 9.344 -19.656 5.086 1 96.56 94 GLY A C 1
ATOM 767 O O . GLY A 1 94 ? 9.523 -20.547 4.25 1 96.56 94 GLY A O 1
ATOM 768 N N . GLN A 1 95 ? 8.617 -18.531 4.906 1 97.94 95 GLN A N 1
ATOM 769 C CA . GLN A 1 95 ? 8.102 -18.203 3.58 1 97.94 95 GLN A CA 1
ATOM 770 C C . GLN A 1 95 ? 9.125 -17.406 2.779 1 97.94 95 GLN A C 1
ATOM 772 O O . GLN A 1 95 ? 9.82 -16.547 3.33 1 97.94 95 GLN A O 1
ATOM 777 N N . LEU A 1 96 ? 9.273 -17.703 1.513 1 98.44 96 LEU A N 1
ATOM 778 C CA . LEU A 1 96 ? 10.133 -16.969 0.584 1 98.44 96 LEU A CA 1
ATOM 779 C C . LEU A 1 96 ? 9.32 -16.047 -0.313 1 98.44 96 LEU A C 1
ATOM 781 O O . LEU A 1 96 ? 8.391 -16.5 -0.994 1 98.44 96 LEU A O 1
ATOM 785 N N . TRP A 1 97 ? 9.719 -14.766 -0.317 1 98.44 97 TRP A N 1
ATOM 786 C CA . TRP A 1 97 ? 8.938 -13.789 -1.062 1 98.44 97 TRP A CA 1
ATOM 787 C C . TRP A 1 97 ? 9.82 -12.977 -1.997 1 98.44 97 TRP A C 1
ATOM 789 O O . TRP A 1 97 ? 10.938 -12.594 -1.63 1 98.44 97 TRP A O 1
ATOM 799 N N . PHE A 1 98 ? 9.398 -12.805 -3.24 1 98.81 98 PHE A N 1
ATOM 800 C CA . PHE A 1 98 ? 9.898 -11.789 -4.16 1 98.81 98 PHE A CA 1
ATOM 801 C C . PHE A 1 98 ? 9.047 -10.523 -4.09 1 98.81 98 PHE A C 1
ATOM 803 O O . PHE A 1 98 ? 7.844 -10.562 -4.359 1 98.81 98 PHE A O 1
ATOM 810 N N . LEU A 1 99 ? 9.656 -9.336 -3.736 1 98.44 99 LEU A N 1
ATOM 811 C CA . LEU A 1 99 ? 8.898 -8.141 -3.406 1 98.44 99 LEU A CA 1
ATOM 812 C C . LEU A 1 99 ? 9.367 -6.953 -4.25 1 98.44 99 LEU A C 1
ATOM 814 O O . LEU A 1 99 ? 10.562 -6.805 -4.512 1 98.44 99 LEU A O 1
ATOM 818 N N . VAL A 1 100 ? 8.461 -6.18 -4.68 1 98.56 100 VAL A N 1
ATOM 819 C CA . VAL A 1 100 ? 8.711 -4.848 -5.219 1 98.56 100 VAL A CA 1
ATOM 820 C C . VAL A 1 100 ? 8.078 -3.795 -4.312 1 98.56 100 VAL A C 1
ATOM 822 O O . VAL A 1 100 ? 6.914 -3.918 -3.932 1 98.56 100 VAL A O 1
ATOM 825 N N . ARG A 1 101 ? 8.875 -2.795 -3.943 1 97.75 101 ARG A N 1
ATOM 826 C CA . ARG A 1 101 ? 8.375 -1.664 -3.164 1 97.75 101 ARG A CA 1
ATOM 827 C C . ARG A 1 101 ? 8.648 -0.345 -3.879 1 97.75 101 ARG A C 1
ATOM 829 O O . ARG A 1 101 ? 9.758 -0.109 -4.359 1 97.75 101 ARG A O 1
ATOM 836 N N . SER A 1 102 ? 7.613 0.438 -3.92 1 97.31 102 SER A N 1
ATOM 837 C CA . SER A 1 102 ? 7.723 1.747 -4.555 1 97.31 102 SER A CA 1
ATOM 838 C C . SER A 1 102 ? 8.547 2.705 -3.701 1 97.31 102 SER A C 1
ATOM 840 O O . SER A 1 102 ? 8.812 2.432 -2.529 1 97.31 102 SER A O 1
ATOM 842 N N . PRO A 1 103 ? 8.945 3.811 -4.324 1 98.31 103 PRO A N 1
ATOM 843 C CA . PRO A 1 103 ? 9.664 4.812 -3.537 1 98.31 103 PRO A CA 1
ATOM 844 C C . PRO A 1 103 ? 8.82 5.41 -2.416 1 98.31 103 PRO A C 1
ATOM 846 O O . PRO A 1 103 ? 7.586 5.426 -2.51 1 98.31 103 PRO A O 1
ATOM 849 N N . ILE A 1 104 ? 9.492 5.852 -1.413 1 97.94 104 ILE A N 1
ATOM 850 C CA . ILE A 1 104 ? 8.844 6.52 -0.291 1 97.94 104 ILE A CA 1
ATOM 851 C C . ILE A 1 104 ? 9.719 7.684 0.188 1 97.94 104 ILE A C 1
ATOM 853 O O . ILE A 1 104 ? 10.938 7.547 0.301 1 97.94 104 ILE A O 1
ATOM 857 N N . LEU A 1 105 ? 9.141 8.852 0.37 1 97.94 105 LEU A N 1
ATOM 858 C CA . LEU A 1 105 ? 9.812 10.016 0.939 1 97.94 105 LEU A CA 1
ATOM 859 C C . LEU A 1 105 ? 9 10.594 2.098 1 97.94 105 LEU A C 1
ATOM 861 O O . LEU A 1 105 ? 7.777 10.688 2.02 1 97.94 105 LEU A O 1
ATOM 865 N N . HIS A 1 106 ? 9.625 10.883 3.135 1 97 106 HIS A N 1
ATOM 866 C CA . HIS A 1 106 ? 9.039 11.664 4.219 1 97 106 HIS A CA 1
ATOM 867 C C . HIS A 1 106 ? 9.562 13.102 4.207 1 97 106 HIS A C 1
ATOM 869 O O . HIS A 1 106 ? 10.773 13.32 4.273 1 97 106 HIS A O 1
ATOM 875 N N . VAL A 1 107 ? 8.656 14 4.117 1 97.25 107 VAL A N 1
ATOM 876 C CA . VAL A 1 107 ? 9 15.414 3.971 1 97.25 107 VAL A CA 1
ATOM 877 C C . VAL A 1 107 ? 8.281 16.234 5.035 1 97.25 107 VAL A C 1
ATOM 879 O O . VAL A 1 107 ? 7.051 16.203 5.121 1 97.25 107 VAL A O 1
ATOM 882 N N . GLY A 1 108 ? 9.062 16.906 5.793 1 95.25 108 GLY A N 1
ATOM 883 C CA . GLY A 1 108 ? 8.484 17.906 6.684 1 95.25 108 GLY A CA 1
ATOM 884 C C . GLY A 1 108 ? 8.023 19.156 5.961 1 95.25 108 GLY A C 1
ATOM 885 O O . GLY A 1 108 ? 8.688 19.625 5.027 1 95.25 108 GLY A O 1
ATOM 886 N N . ALA A 1 109 ? 6.91 19.688 6.34 1 94.44 109 ALA A N 1
ATOM 887 C CA . ALA A 1 109 ? 6.371 20.938 5.785 1 94.44 109 ALA A CA 1
ATOM 888 C C . ALA A 1 109 ? 6.164 21.984 6.879 1 94.44 109 ALA A C 1
ATOM 890 O O . ALA A 1 109 ? 5.801 21.641 8.008 1 94.44 109 ALA A O 1
ATOM 891 N N . ARG A 1 110 ? 6.309 23.203 6.574 1 92.88 110 ARG A N 1
ATOM 892 C CA . ARG A 1 110 ? 6.246 24.281 7.547 1 92.88 110 ARG A CA 1
ATOM 893 C C . ARG A 1 110 ? 4.812 24.531 8 1 92.88 110 ARG A C 1
ATOM 895 O O . ARG A 1 110 ? 4.559 24.75 9.188 1 92.88 110 ARG A O 1
ATOM 902 N N . THR A 1 111 ? 3.92 24.547 7.051 1 88.69 111 THR A N 1
ATOM 903 C CA . THR A 1 111 ? 2.512 24.781 7.359 1 88.69 111 THR A CA 1
ATOM 904 C C . THR A 1 111 ? 1.638 23.703 6.723 1 88.69 111 THR A C 1
ATOM 906 O O . THR A 1 111 ? 2.098 22.953 5.863 1 88.69 111 THR A O 1
ATOM 909 N N . LEU A 1 112 ? 0.428 23.672 7.203 1 86.62 112 LEU A N 1
ATOM 910 C CA . LEU A 1 112 ? -0.536 22.766 6.609 1 86.62 112 LEU A CA 1
ATOM 911 C C . LEU A 1 112 ? -0.755 23.078 5.133 1 86.62 112 LEU A C 1
ATOM 913 O O . LEU A 1 112 ? -0.921 22.172 4.312 1 86.62 112 LEU A O 1
ATOM 917 N N . GLU A 1 113 ? -0.784 24.312 4.812 1 88.31 113 GLU A N 1
ATOM 918 C CA . GLU A 1 113 ? -0.928 24.719 3.42 1 88.31 113 GLU A CA 1
ATOM 919 C C . GLU A 1 113 ? 0.223 24.188 2.566 1 88.31 113 GLU A C 1
ATOM 921 O O . GLU A 1 113 ? 0.005 23.703 1.459 1 88.31 113 GLU A O 1
ATOM 926 N N . ASP A 1 114 ? 1.44 24.266 3.049 1 92.81 114 ASP A N 1
ATOM 927 C CA . ASP A 1 114 ? 2.607 23.734 2.357 1 92.81 114 ASP A CA 1
ATOM 928 C C . ASP A 1 114 ? 2.475 22.219 2.154 1 92.81 114 ASP A C 1
ATOM 930 O O . ASP A 1 114 ? 2.781 21.703 1.077 1 92.81 114 ASP A O 1
ATOM 934 N N . ALA A 1 115 ? 2.074 21.578 3.229 1 92.44 115 ALA A N 1
ATOM 935 C CA . ALA A 1 115 ? 1.898 20.125 3.166 1 92.44 115 ALA A CA 1
ATOM 936 C C . ALA A 1 115 ? 0.904 19.75 2.074 1 92.44 115 ALA A C 1
ATOM 938 O O . ALA A 1 115 ? 1.16 18.828 1.287 1 92.44 115 ALA A O 1
ATOM 939 N N . VAL A 1 116 ? -0.192 20.469 2.02 1 90 116 VAL A N 1
ATOM 940 C CA . VAL A 1 116 ? -1.246 20.172 1.052 1 90 116 VAL A CA 1
ATOM 941 C C . VAL A 1 116 ? -0.739 20.453 -0.362 1 90 116 VAL A C 1
ATOM 943 O O . VAL A 1 116 ? -1.04 19.703 -1.292 1 90 116 VAL A O 1
ATOM 946 N N . ARG A 1 117 ? -0.011 21.453 -0.533 1 93.56 117 ARG A N 1
ATOM 947 C CA . ARG A 1 117 ? 0.557 21.781 -1.84 1 93.56 117 ARG A CA 1
ATOM 948 C C . ARG A 1 117 ? 1.474 20.656 -2.324 1 93.56 117 ARG A C 1
ATOM 950 O O . ARG A 1 117 ? 1.38 20.219 -3.475 1 93.56 117 ARG A O 1
ATOM 957 N N . LEU A 1 118 ? 2.357 20.25 -1.464 1 96.06 118 LEU A N 1
ATOM 958 C CA . LEU A 1 118 ? 3.266 19.156 -1.802 1 96.06 118 LEU A CA 1
ATOM 959 C C . LEU A 1 118 ? 2.492 17.875 -2.107 1 96.06 118 LEU A C 1
ATOM 961 O O . LEU A 1 118 ? 2.801 17.188 -3.072 1 96.06 118 LEU A O 1
ATOM 965 N N . LEU A 1 119 ? 1.547 17.594 -1.275 1 94.31 119 LEU A N 1
ATOM 966 C CA . LEU A 1 119 ? 0.703 16.422 -1.455 1 94.31 119 LEU A CA 1
ATOM 967 C C . LEU A 1 119 ? 0.033 16.438 -2.824 1 94.31 119 LEU A C 1
ATOM 969 O O . LEU A 1 119 ? 0.091 15.453 -3.561 1 94.31 119 LEU A O 1
ATOM 973 N N . ASN A 1 120 ? -0.571 17.547 -3.137 1 93.12 120 ASN A N 1
ATOM 974 C CA . ASN A 1 120 ? -1.274 17.672 -4.406 1 93.12 120 ASN A CA 1
ATOM 975 C C . ASN A 1 120 ? -0.327 17.516 -5.594 1 93.12 120 ASN A C 1
ATOM 977 O O . ASN A 1 120 ? -0.675 16.875 -6.586 1 93.12 120 ASN A O 1
ATOM 981 N N . LEU A 1 121 ? 0.786 18.109 -5.484 1 96.5 121 LEU A N 1
ATOM 982 C CA . LEU A 1 121 ? 1.783 17.938 -6.539 1 96.5 121 LEU A CA 1
ATOM 983 C C . LEU A 1 121 ? 2.148 16.469 -6.723 1 96.5 121 LEU A C 1
ATOM 985 O O . LEU A 1 121 ? 2.164 15.977 -7.852 1 96.5 121 LEU A O 1
ATOM 989 N N . ALA A 1 122 ? 2.475 15.758 -5.617 1 96.88 122 ALA A N 1
ATOM 990 C CA . ALA A 1 122 ? 2.879 14.359 -5.656 1 96.88 122 ALA A CA 1
ATOM 991 C C . ALA A 1 122 ? 1.786 13.492 -6.27 1 96.88 122 ALA A C 1
ATOM 993 O O . ALA A 1 122 ? 2.057 12.68 -7.156 1 96.88 122 ALA A O 1
ATOM 994 N N . ILE A 1 123 ? 0.569 13.688 -5.816 1 95.12 123 ILE A N 1
ATOM 995 C CA . ILE A 1 123 ? -0.563 12.914 -6.32 1 95.12 123 ILE A CA 1
ATOM 996 C C . ILE A 1 123 ? -0.748 13.18 -7.812 1 95.12 123 ILE A C 1
ATOM 998 O O . ILE A 1 123 ? -0.976 12.258 -8.594 1 95.12 123 ILE A O 1
ATOM 1002 N N . GLY A 1 124 ? -0.668 14.43 -8.164 1 95.38 124 GLY A N 1
ATOM 1003 C CA . GLY A 1 124 ? -0.796 14.812 -9.562 1 95.38 124 GLY A CA 1
ATOM 1004 C C . GLY A 1 124 ? 0.258 14.18 -10.453 1 95.38 124 GLY A C 1
ATOM 1005 O O . GLY A 1 124 ? 0.048 14.023 -11.656 1 95.38 124 GLY A O 1
ATOM 1006 N N . LEU A 1 125 ? 1.367 13.797 -9.844 1 96.94 125 LEU A N 1
ATOM 1007 C CA . LEU A 1 125 ? 2.471 13.219 -10.602 1 96.94 125 LEU A CA 1
ATOM 1008 C C . LEU A 1 125 ? 2.459 11.695 -10.508 1 96.94 125 LEU A C 1
ATOM 1010 O O . LEU A 1 125 ? 3.422 11.039 -10.906 1 96.94 125 LEU A O 1
ATOM 1014 N N . GLY A 1 126 ? 1.456 11.156 -9.93 1 95.06 126 GLY A N 1
ATOM 1015 C CA . GLY A 1 126 ? 1.275 9.711 -9.977 1 95.06 126 GLY A CA 1
ATOM 1016 C C . GLY A 1 126 ? 1.58 9.031 -8.656 1 95.06 126 GLY A C 1
ATOM 1017 O O . GLY A 1 126 ? 1.498 7.805 -8.555 1 95.06 126 GLY A O 1
ATOM 1018 N N . PHE A 1 127 ? 2.029 9.758 -7.668 1 96.69 127 PHE A N 1
ATOM 1019 C CA . PHE A 1 127 ? 2.215 9.188 -6.34 1 96.69 127 PHE A CA 1
ATOM 1020 C C . PHE A 1 127 ? 0.894 9.141 -5.582 1 96.69 127 PHE A C 1
ATOM 1022 O O . PHE A 1 127 ? 0.733 9.812 -4.559 1 96.69 127 PHE A O 1
ATOM 1029 N N . LYS A 1 128 ? 0.066 8.219 -5.906 1 93.06 128 LYS A N 1
ATOM 1030 C CA . LYS A 1 128 ? -1.345 8.227 -5.527 1 93.06 128 LYS A CA 1
ATOM 1031 C C . LYS A 1 128 ? -1.523 7.828 -4.066 1 93.06 128 LYS A C 1
ATOM 1033 O O . LYS A 1 128 ? -2.58 8.07 -3.477 1 93.06 128 LYS A O 1
ATOM 1038 N N . TYR A 1 129 ? -0.492 7.207 -3.445 1 93.5 129 TYR A N 1
ATOM 1039 C CA . TYR A 1 129 ? -0.608 6.797 -2.051 1 93.5 129 TYR A CA 1
ATOM 1040 C C . TYR A 1 129 ? 0.007 7.836 -1.123 1 93.5 129 TYR A C 1
ATOM 1042 O O . TYR A 1 129 ? 0.142 7.602 0.08 1 93.5 129 TYR A O 1
ATOM 1050 N N . SER A 1 130 ? 0.316 8.961 -1.701 1 95.25 130 SER A N 1
ATOM 1051 C CA . SER A 1 130 ? 0.852 10.039 -0.882 1 95.25 130 SER A CA 1
ATOM 1052 C C . SER A 1 130 ? -0.204 10.586 0.075 1 95.25 130 SER A C 1
ATOM 1054 O O . SER A 1 130 ? -1.396 10.586 -0.241 1 95.25 130 SER A O 1
ATOM 1056 N N . ASN A 1 131 ? 0.281 11.016 1.214 1 92.69 131 ASN A N 1
ATOM 1057 C CA . ASN A 1 131 ? -0.63 11.469 2.26 1 92.69 131 ASN A CA 1
ATOM 1058 C C . ASN A 1 131 ? 0.092 12.32 3.303 1 92.69 131 ASN A C 1
ATOM 1060 O O . ASN A 1 131 ? 1.309 12.492 3.23 1 92.69 131 ASN A O 1
ATOM 1064 N N . ILE A 1 132 ? -0.721 12.891 4.145 1 90.38 132 ILE A N 1
ATOM 1065 C CA . ILE A 1 132 ? -0.164 13.5 5.348 1 90.38 132 ILE A CA 1
ATOM 1066 C C . ILE A 1 132 ? -0.07 12.453 6.457 1 90.38 132 ILE A C 1
ATOM 1068 O O . ILE A 1 132 ? -1.09 12.031 7.004 1 90.38 132 ILE A O 1
ATOM 1072 N N . LYS A 1 133 ? 1.057 11.977 6.723 1 84.12 133 LYS A N 1
ATOM 1073 C CA . LYS A 1 133 ? 1.329 10.828 7.586 1 84.12 133 LYS A CA 1
ATOM 1074 C C . LYS A 1 133 ? 1.162 11.195 9.055 1 84.12 133 LYS A C 1
ATOM 1076 O O . LYS A 1 133 ? 0.59 10.43 9.828 1 84.12 133 LYS A O 1
ATOM 1081 N N . SER A 1 134 ? 1.731 12.242 9.469 1 76.56 134 SER A N 1
ATOM 1082 C CA . SER A 1 134 ? 1.693 12.602 10.883 1 76.56 134 SER A CA 1
ATOM 1083 C C . SER A 1 134 ? 1.459 14.102 11.062 1 76.56 134 SER A C 1
ATOM 1085 O O . SER A 1 134 ? 1.946 14.914 10.273 1 76.56 134 SER A O 1
ATOM 1087 N N . VAL A 1 135 ? 0.451 14.344 11.875 1 72.19 135 VAL A N 1
ATOM 1088 C CA . VAL A 1 135 ? 0.246 15.703 12.367 1 72.19 135 VAL A CA 1
ATOM 1089 C C . VAL A 1 135 ? 0.424 15.734 13.883 1 72.19 135 VAL A C 1
ATOM 1091 O O . VAL A 1 135 ? -0.358 15.125 14.625 1 72.19 135 VAL A O 1
ATOM 1094 N N . SER A 1 136 ? 1.635 15.93 14.312 1 66.88 136 SER A N 1
ATOM 1095 C CA . SER A 1 136 ? 1.827 16.031 15.75 1 66.88 136 SER A CA 1
ATOM 1096 C C . SER A 1 136 ? 2.215 17.453 16.156 1 66.88 136 SER A C 1
ATOM 1098 O O . SER A 1 136 ? 2.35 18.328 15.305 1 66.88 136 SER A O 1
ATOM 1100 N N . HIS A 1 137 ? 2.227 17.562 17.391 1 61.84 137 HIS A N 1
ATOM 1101 C CA . HIS A 1 137 ? 2.707 18.828 17.938 1 61.84 137 HIS A CA 1
ATOM 1102 C C . HIS A 1 137 ? 4.121 19.141 17.453 1 61.84 137 HIS A C 1
ATOM 1104 O O . HIS A 1 137 ? 4.504 20.297 17.344 1 61.84 137 HIS A O 1
ATOM 1110 N N . LYS A 1 138 ? 4.773 18.172 17.047 1 66 138 LYS A N 1
ATOM 1111 C CA . LYS A 1 138 ? 6.191 18.375 16.766 1 66 138 LYS A CA 1
ATOM 1112 C C . LYS A 1 138 ? 6.465 18.391 15.266 1 66 138 LYS A C 1
ATOM 1114 O O . LYS A 1 138 ? 7.414 19.031 14.812 1 66 138 LYS A O 1
ATOM 1119 N N . LYS A 1 139 ? 5.617 17.75 14.547 1 76.75 139 LYS A N 1
ATOM 1120 C CA . LYS A 1 139 ? 6.023 17.672 13.148 1 76.75 139 LYS A CA 1
ATOM 1121 C C . LYS A 1 139 ? 4.816 17.453 12.242 1 76.75 139 LYS A C 1
ATOM 1123 O O . LYS A 1 139 ? 3.834 16.828 12.641 1 76.75 139 LYS A O 1
ATOM 1128 N N . LEU A 1 140 ? 4.812 18.078 11.125 1 89.19 140 LEU A N 1
ATOM 1129 C CA . LEU A 1 140 ? 3.932 17.875 9.984 1 89.19 140 LEU A CA 1
ATOM 1130 C C . LEU A 1 140 ? 4.676 17.203 8.836 1 89.19 140 LEU A C 1
ATOM 1132 O O . LEU A 1 140 ? 5.562 17.812 8.227 1 89.19 140 LEU A O 1
ATOM 1136 N N . VAL A 1 141 ? 4.32 15.953 8.602 1 93.38 141 VAL A N 1
ATOM 1137 C CA . VAL A 1 141 ? 5.109 15.164 7.66 1 93.38 141 VAL A CA 1
ATOM 1138 C C . VAL A 1 141 ? 4.219 14.672 6.523 1 93.38 141 VAL A C 1
ATOM 1140 O O . VAL A 1 141 ? 3.148 14.109 6.762 1 93.38 141 VAL A O 1
ATOM 1143 N N . VAL A 1 142 ? 4.656 14.93 5.359 1 95.31 142 VAL A N 1
ATOM 1144 C CA . VAL A 1 142 ? 4.039 14.391 4.152 1 95.31 142 VAL A CA 1
ATOM 1145 C C . VAL A 1 142 ? 4.781 13.133 3.711 1 95.31 142 VAL A C 1
ATOM 1147 O O . VAL A 1 142 ? 6.016 13.109 3.68 1 95.31 142 VAL A O 1
ATOM 1150 N N . GLU A 1 143 ? 4.039 12.133 3.49 1 96.62 143 GLU A N 1
ATOM 1151 C CA . GLU A 1 143 ? 4.602 10.922 2.893 1 96.62 143 GLU A CA 1
ATOM 1152 C C . GLU A 1 143 ? 4.297 10.852 1.398 1 96.62 143 GLU A C 1
ATOM 1154 O O . GLU A 1 143 ? 3.135 10.898 0.994 1 96.62 143 GLU A O 1
ATOM 1159 N N . ILE A 1 144 ? 5.328 10.781 0.608 1 97.56 144 ILE A N 1
ATOM 1160 C CA . ILE A 1 144 ? 5.195 10.594 -0.833 1 97.56 144 ILE A CA 1
ATOM 1161 C C . ILE A 1 144 ? 5.438 9.125 -1.186 1 97.56 144 ILE A C 1
ATOM 1163 O O . ILE A 1 144 ? 6.516 8.586 -0.927 1 97.56 144 ILE A O 1
ATOM 1167 N N . ARG A 1 145 ? 4.465 8.531 -1.752 1 96.94 145 ARG A N 1
ATOM 1168 C CA . ARG A 1 145 ? 4.535 7.102 -2.029 1 96.94 145 ARG A CA 1
ATOM 1169 C C . ARG A 1 145 ? 3.756 6.75 -3.295 1 96.94 145 ARG A C 1
ATOM 1171 O O . ARG A 1 145 ? 2.66 7.266 -3.52 1 96.94 145 ARG A O 1
ATOM 1178 N N . SER A 1 146 ? 4.305 5.914 -4.094 1 96.12 146 SER A N 1
ATOM 1179 C CA . SER A 1 146 ? 3.67 5.488 -5.34 1 96.12 146 SER A CA 1
ATOM 1180 C C . SER A 1 146 ? 2.902 4.184 -5.148 1 96.12 146 SER A C 1
ATOM 1182 O O . SER A 1 146 ? 2.824 3.658 -4.035 1 96.12 146 SER A O 1
ATOM 1184 N N . THR A 1 147 ? 2.299 3.648 -6.188 1 93.19 147 THR A N 1
ATOM 1185 C CA . THR A 1 147 ? 1.325 2.566 -6.086 1 93.19 147 THR A CA 1
ATOM 1186 C C . THR A 1 147 ? 1.966 1.228 -6.438 1 93.19 147 THR A C 1
ATOM 1188 O O . THR A 1 147 ? 1.41 0.168 -6.141 1 93.19 147 THR A O 1
ATOM 1191 N N . GLU A 1 148 ? 3.113 1.34 -7.152 1 95.94 148 GLU A N 1
ATOM 1192 C CA . GLU A 1 148 ? 3.727 0.099 -7.613 1 95.94 148 GLU A CA 1
ATOM 1193 C C . GLU A 1 148 ? 4.113 -0.798 -6.441 1 95.94 148 GLU A C 1
ATOM 1195 O O . GLU A 1 148 ? 4.648 -0.322 -5.438 1 95.94 148 GLU A O 1
ATOM 1200 N N . ARG A 1 149 ? 3.859 -2.051 -6.602 1 96.44 149 ARG A N 1
ATOM 1201 C CA . ARG A 1 149 ? 4.145 -3.055 -5.578 1 96.44 149 ARG A CA 1
ATOM 1202 C C . ARG A 1 149 ? 3.93 -4.465 -6.121 1 96.44 149 ARG A C 1
ATOM 1204 O O . ARG A 1 149 ? 3.086 -4.676 -6.996 1 96.44 149 ARG A O 1
ATOM 1211 N N . MET A 1 150 ? 4.695 -5.375 -5.664 1 97.62 150 MET A N 1
ATOM 1212 C CA . MET A 1 150 ? 4.492 -6.805 -5.895 1 97.62 150 MET A CA 1
ATOM 1213 C C . MET A 1 150 ? 4.852 -7.613 -4.652 1 97.62 150 MET A C 1
ATOM 1215 O O . MET A 1 150 ? 5.848 -7.328 -3.988 1 97.62 150 MET A O 1
ATOM 1219 N N . ASP A 1 151 ? 4.07 -8.484 -4.301 1 97.88 151 ASP A N 1
ATOM 1220 C CA . ASP A 1 151 ? 4.281 -9.492 -3.264 1 97.88 151 ASP A CA 1
ATOM 1221 C C . ASP A 1 151 ? 4.055 -10.898 -3.809 1 97.88 151 ASP A C 1
ATOM 1223 O O . ASP A 1 151 ? 2.92 -11.375 -3.861 1 97.88 151 ASP A O 1
ATOM 1227 N N . VAL A 1 152 ? 5.121 -11.555 -4.121 1 98.62 152 VAL A N 1
ATOM 1228 C CA . VAL A 1 152 ? 5 -12.828 -4.824 1 98.62 152 VAL A CA 1
ATOM 1229 C C . VAL A 1 152 ? 5.648 -13.938 -3.996 1 98.62 152 VAL A C 1
ATOM 1231 O O . VAL A 1 152 ? 6.871 -13.969 -3.844 1 98.62 152 VAL A O 1
ATOM 1234 N N . PRO A 1 153 ? 4.836 -14.836 -3.473 1 98.62 153 PRO A N 1
ATOM 1235 C CA . PRO A 1 153 ? 5.434 -15.969 -2.76 1 98.62 153 PRO A CA 1
ATOM 1236 C C . PRO A 1 153 ? 6.109 -16.969 -3.697 1 98.62 153 PRO A C 1
ATOM 1238 O O . PRO A 1 153 ? 5.547 -17.328 -4.734 1 98.62 153 PRO A O 1
ATOM 1241 N N . LEU A 1 154 ? 7.273 -17.375 -3.318 1 98.69 154 LEU A N 1
ATOM 1242 C CA . LEU A 1 154 ? 8.055 -18.219 -4.211 1 98.69 154 LEU A CA 1
ATOM 1243 C C . LEU A 1 154 ? 8.25 -19.609 -3.609 1 98.69 154 LEU A C 1
ATOM 1245 O O . LEU A 1 154 ? 8.641 -20.547 -4.309 1 98.69 154 LEU A O 1
ATOM 1249 N N . GLY A 1 155 ? 8.133 -19.719 -2.305 1 98.19 155 GLY A N 1
ATOM 1250 C CA . GLY A 1 155 ? 8.391 -21 -1.665 1 98.19 155 GLY A CA 1
ATOM 1251 C C . GLY A 1 155 ? 8.289 -20.938 -0.152 1 98.19 155 GLY A C 1
ATOM 1252 O O . GLY A 1 155 ? 7.871 -19.922 0.408 1 98.19 155 GLY A O 1
ATOM 1253 N N . GLU A 1 156 ? 8.617 -22.078 0.446 1 98 156 GLU A N 1
ATOM 1254 C CA . GLU A 1 156 ? 8.562 -22.188 1.9 1 98 156 GLU A CA 1
ATOM 1255 C C . GLU A 1 156 ? 9.516 -23.281 2.402 1 98 156 GLU A C 1
ATOM 1257 O O . GLU A 1 156 ? 9.594 -24.359 1.822 1 98 156 GLU A O 1
ATOM 1262 N N . ASN A 1 157 ? 10.211 -22.953 3.459 1 97.69 157 ASN A N 1
ATOM 1263 C CA . ASN A 1 157 ? 11.07 -23.875 4.172 1 97.69 157 ASN A CA 1
ATOM 1264 C C . ASN A 1 157 ? 12.023 -24.594 3.223 1 97.69 157 ASN A C 1
ATOM 1266 O O . ASN A 1 157 ? 12.141 -25.828 3.262 1 97.69 157 ASN A O 1
ATOM 1270 N N . GLY A 1 158 ? 12.555 -23.812 2.324 1 97.06 158 GLY A N 1
ATOM 1271 C CA . GLY A 1 158 ? 13.602 -24.328 1.445 1 97.06 158 GLY A CA 1
ATOM 1272 C C . GLY A 1 158 ? 13.055 -24.906 0.156 1 97.06 158 GLY A C 1
ATOM 1273 O O . GLY A 1 158 ? 13.82 -25.266 -0.745 1 97.06 158 GLY A O 1
ATOM 1274 N N . GLU A 1 159 ? 11.836 -25.047 0.103 1 97.56 159 GLU A N 1
ATOM 1275 C CA . GLU A 1 159 ? 11.211 -25.594 -1.099 1 97.56 159 GLU A CA 1
ATOM 1276 C C . GLU A 1 159 ? 10.656 -24.484 -1.985 1 97.56 159 GLU A C 1
ATOM 1278 O O . GLU A 1 159 ? 9.859 -23.656 -1.528 1 97.56 159 GLU A O 1
ATOM 1283 N N . LEU A 1 160 ? 11.047 -24.562 -3.229 1 97.88 160 LEU A N 1
ATOM 1284 C CA . LEU A 1 160 ? 10.516 -23.594 -4.195 1 97.88 160 LEU A CA 1
ATOM 1285 C C . LEU A 1 160 ? 9.219 -24.109 -4.809 1 97.88 160 LEU A C 1
ATOM 1287 O O . LEU A 1 160 ? 9.086 -25.297 -5.113 1 97.88 160 LEU A O 1
ATOM 1291 N N . TRP A 1 161 ? 8.312 -23.188 -4.953 1 98.56 161 TRP A N 1
ATOM 1292 C CA . TRP A 1 161 ? 7 -23.562 -5.484 1 98.56 161 TRP A CA 1
ATOM 1293 C C . TRP A 1 161 ? 6.918 -23.266 -6.977 1 98.56 161 TRP A C 1
ATOM 1295 O O . TRP A 1 161 ? 5.961 -23.672 -7.645 1 98.56 161 TRP A O 1
ATOM 1305 N N . VAL A 1 162 ? 7.879 -22.562 -7.551 1 98.38 162 VAL A N 1
ATOM 1306 C CA . VAL A 1 162 ? 7.844 -22.109 -8.938 1 98.38 162 VAL A CA 1
ATOM 1307 C C . VAL A 1 162 ? 9.156 -22.469 -9.633 1 98.38 162 VAL A C 1
ATOM 1309 O O . VAL A 1 162 ? 10.141 -22.812 -8.969 1 98.38 162 VAL A O 1
ATOM 1312 N N . ASP A 1 163 ? 9.148 -22.391 -10.953 1 97.81 163 ASP A N 1
ATOM 1313 C CA . ASP A 1 163 ? 10.367 -22.703 -11.688 1 97.81 163 ASP A CA 1
ATOM 1314 C C . ASP A 1 163 ? 11.078 -21.422 -12.156 1 97.81 163 ASP A C 1
ATOM 1316 O O . ASP A 1 163 ? 10.586 -20.328 -11.93 1 97.81 163 ASP A O 1
ATOM 1320 N N . GLU A 1 164 ? 12.203 -21.578 -12.75 1 98.19 164 GLU A N 1
ATOM 1321 C CA . GLU A 1 164 ? 13.031 -20.469 -13.188 1 98.19 164 GLU A CA 1
ATOM 1322 C C . GLU A 1 164 ? 12.32 -19.625 -14.242 1 98.19 164 GLU A C 1
ATOM 1324 O O . GLU A 1 164 ? 12.477 -18.406 -14.281 1 98.19 164 GLU A O 1
ATOM 1329 N N . ALA A 1 165 ? 11.57 -20.266 -15.062 1 98.38 165 ALA A N 1
ATOM 1330 C CA . ALA A 1 165 ? 10.844 -19.562 -16.109 1 98.38 165 ALA A CA 1
ATOM 1331 C C . ALA A 1 165 ? 9.867 -18.547 -15.5 1 98.38 165 ALA A C 1
ATOM 1333 O O . ALA A 1 165 ? 9.727 -17.438 -16 1 98.38 165 ALA A O 1
ATOM 1334 N N . TYR A 1 166 ? 9.18 -18.984 -14.492 1 98.69 166 TYR A N 1
ATOM 1335 C CA . TYR A 1 166 ? 8.281 -18.062 -13.805 1 98.69 166 TYR A CA 1
ATOM 1336 C C . TYR A 1 166 ? 9.055 -16.906 -13.172 1 98.69 166 TYR A C 1
ATOM 1338 O O . TYR A 1 166 ? 8.633 -15.758 -13.25 1 98.69 166 TYR A O 1
ATOM 1346 N N . ILE A 1 167 ? 10.148 -17.172 -12.539 1 98.81 167 ILE A N 1
ATOM 1347 C CA . ILE A 1 167 ? 10.961 -16.156 -11.883 1 98.81 167 ILE A CA 1
ATOM 1348 C C . ILE A 1 167 ? 11.43 -15.125 -12.906 1 98.81 167 ILE A C 1
ATOM 1350 O O . ILE A 1 167 ? 11.461 -13.922 -12.625 1 98.81 167 ILE A O 1
ATOM 1354 N N . GLU A 1 168 ? 11.766 -15.633 -14.039 1 98.81 168 GLU A N 1
ATOM 1355 C CA . GLU A 1 168 ? 12.164 -14.719 -15.109 1 98.81 168 GLU A CA 1
ATOM 1356 C C . GLU A 1 168 ? 11.039 -13.75 -15.453 1 98.81 168 GLU A C 1
ATOM 1358 O O . GLU A 1 168 ? 11.281 -12.562 -15.68 1 98.81 168 GLU A O 1
ATOM 1363 N N . LYS A 1 169 ? 9.836 -14.242 -15.547 1 98.44 169 LYS A N 1
ATOM 1364 C CA . LYS A 1 169 ? 8.688 -13.406 -15.867 1 98.44 169 LYS A CA 1
ATOM 1365 C C . LYS A 1 169 ? 8.469 -12.336 -14.797 1 98.44 169 LYS A C 1
ATOM 1367 O O . LYS A 1 169 ? 8.234 -11.164 -15.117 1 98.44 169 LYS A O 1
ATOM 1372 N N . ILE A 1 170 ? 8.594 -12.719 -13.539 1 98.44 170 ILE A N 1
ATOM 1373 C CA . ILE A 1 170 ? 8.289 -11.742 -12.5 1 98.44 170 ILE A CA 1
ATOM 1374 C C . ILE A 1 170 ? 9.438 -10.734 -12.383 1 98.44 170 ILE A C 1
ATOM 1376 O O . ILE A 1 170 ? 9.219 -9.57 -12.055 1 98.44 170 ILE A O 1
ATOM 1380 N N . VAL A 1 171 ? 10.625 -11.141 -12.688 1 98.88 171 VAL A N 1
ATOM 1381 C CA . VAL A 1 171 ? 11.75 -10.211 -12.719 1 98.88 171 VAL A CA 1
ATOM 1382 C C . VAL A 1 171 ? 11.508 -9.148 -13.781 1 98.88 171 VAL A C 1
ATOM 1384 O O . VAL A 1 171 ? 11.734 -7.957 -13.547 1 98.88 171 VAL A O 1
ATOM 1387 N N . ASN A 1 172 ? 11.07 -9.617 -14.898 1 98.5 172 ASN A N 1
ATOM 1388 C CA . ASN A 1 172 ? 10.773 -8.672 -15.969 1 98.5 172 ASN A CA 1
ATOM 1389 C C . ASN A 1 172 ? 9.68 -7.691 -15.57 1 98.5 172 ASN A C 1
ATOM 1391 O O . ASN A 1 172 ? 9.781 -6.496 -15.844 1 98.5 172 ASN A O 1
ATOM 1395 N N . LEU A 1 173 ? 8.648 -8.156 -14.969 1 98.19 173 LEU A N 1
ATOM 1396 C CA . LEU A 1 173 ? 7.566 -7.297 -14.492 1 98.19 173 LEU A CA 1
ATOM 1397 C C . LEU A 1 173 ? 8.07 -6.328 -13.43 1 98.19 173 LEU A C 1
ATOM 1399 O O . LEU A 1 173 ? 7.691 -5.152 -13.422 1 98.19 173 LEU A O 1
ATOM 1403 N N . ALA A 1 174 ? 8.891 -6.82 -12.531 1 98.56 174 ALA A N 1
ATOM 1404 C CA . ALA A 1 174 ? 9.469 -5.984 -11.477 1 98.56 174 ALA A CA 1
ATOM 1405 C C . ALA A 1 174 ? 10.32 -4.863 -12.078 1 98.56 174 ALA A C 1
ATOM 1407 O O . ALA A 1 174 ? 10.195 -3.705 -11.672 1 98.56 174 ALA A O 1
ATOM 1408 N N . ASN A 1 175 ? 11.156 -5.254 -13.023 1 98.69 175 ASN A N 1
ATOM 1409 C CA . ASN A 1 175 ? 11.984 -4.254 -13.68 1 98.69 175 ASN A CA 1
ATOM 1410 C C . ASN A 1 175 ? 11.141 -3.188 -14.367 1 98.69 175 ASN A C 1
ATOM 1412 O O . ASN A 1 175 ? 11.5 -2.008 -14.359 1 98.69 175 ASN A O 1
ATOM 1416 N N . ALA A 1 176 ? 10.078 -3.615 -14.953 1 97.62 176 ALA A N 1
ATOM 1417 C CA . ALA A 1 176 ? 9.164 -2.654 -15.57 1 97.62 176 ALA A CA 1
ATOM 1418 C C . ALA A 1 176 ? 8.602 -1.689 -14.531 1 97.62 176 ALA A C 1
ATOM 1420 O O . ALA A 1 176 ? 8.461 -0.493 -14.797 1 97.62 176 ALA A O 1
ATOM 1421 N N . GLN A 1 177 ? 8.266 -2.166 -13.359 1 97.31 177 GLN A N 1
ATOM 1422 C CA . GLN A 1 177 ? 7.758 -1.306 -12.297 1 97.31 177 GLN A CA 1
ATOM 1423 C C . GLN A 1 177 ? 8.844 -0.347 -11.805 1 97.31 177 GLN A C 1
ATOM 1425 O O . GLN A 1 177 ? 8.562 0.823 -11.531 1 97.31 177 GLN A O 1
ATOM 1430 N N . VAL A 1 178 ? 10.055 -0.855 -11.711 1 98.12 178 VAL A N 1
ATOM 1431 C CA . VAL A 1 178 ? 11.172 -0.012 -11.312 1 98.12 178 VAL A CA 1
ATOM 1432 C C . VAL A 1 178 ? 11.32 1.154 -12.281 1 98.12 178 VAL A C 1
ATOM 1434 O O . VAL A 1 178 ? 11.445 2.309 -11.867 1 98.12 178 VAL A O 1
ATOM 1437 N N . ARG A 1 179 ? 11.273 0.86 -13.555 1 97.56 179 ARG A N 1
ATOM 1438 C CA . ARG A 1 179 ? 11.367 1.918 -14.555 1 97.56 179 ARG A CA 1
ATOM 1439 C C . ARG A 1 179 ? 10.234 2.932 -14.391 1 97.56 179 ARG A C 1
ATOM 1441 O O . ARG A 1 179 ? 10.461 4.141 -14.492 1 97.56 179 ARG A O 1
ATOM 1448 N N . ARG A 1 180 ? 9.125 2.439 -14.109 1 96.31 180 ARG A N 1
ATOM 1449 C CA . ARG A 1 180 ? 7.957 3.301 -13.969 1 96.31 180 ARG A CA 1
ATOM 1450 C C . ARG A 1 180 ? 8.117 4.25 -12.781 1 96.31 180 ARG A C 1
ATOM 1452 O O . ARG A 1 180 ? 7.977 5.469 -12.938 1 96.31 180 ARG A O 1
ATOM 1459 N N . PHE A 1 181 ? 8.477 3.68 -11.57 1 97.31 181 PHE A N 1
ATOM 1460 C CA . PHE A 1 181 ? 8.484 4.578 -10.422 1 97.31 181 PHE A CA 1
ATOM 1461 C C . PHE A 1 181 ? 9.758 5.418 -10.406 1 97.31 181 PHE A C 1
ATOM 1463 O O . PHE A 1 181 ? 9.781 6.504 -9.82 1 97.31 181 PHE A O 1
ATOM 1470 N N . LYS A 1 182 ? 10.852 4.996 -11.094 1 98 182 LYS A N 1
ATOM 1471 C CA . LYS A 1 182 ? 12 5.879 -11.273 1 98 182 LYS A CA 1
ATOM 1472 C C . LYS A 1 182 ? 11.656 7.059 -12.18 1 98 182 LYS A C 1
ATOM 1474 O O . LYS A 1 182 ? 12.117 8.18 -11.953 1 98 182 LYS A O 1
ATOM 1479 N N . GLY A 1 183 ? 10.844 6.758 -13.156 1 97.38 183 GLY A N 1
ATOM 1480 C CA . GLY A 1 183 ? 10.344 7.836 -13.992 1 97.38 183 GLY A CA 1
ATOM 1481 C C . GLY A 1 183 ? 9.531 8.859 -13.227 1 97.38 183 GLY A C 1
ATOM 1482 O O . GLY A 1 183 ? 9.664 10.062 -13.445 1 97.38 183 GLY A O 1
ATOM 1483 N N . LYS A 1 184 ? 8.695 8.438 -12.359 1 97.5 184 LYS A N 1
ATOM 1484 C CA . LYS A 1 184 ? 7.902 9.336 -11.523 1 97.5 184 LYS A CA 1
ATOM 1485 C C . LYS A 1 184 ? 8.797 10.203 -10.641 1 97.5 184 LYS A C 1
ATOM 1487 O O . LYS A 1 184 ? 8.531 11.391 -10.469 1 97.5 184 LYS A O 1
ATOM 1492 N N . LEU A 1 185 ? 9.828 9.594 -10.07 1 98.12 185 LEU A N 1
ATOM 1493 C CA . LEU A 1 185 ? 10.773 10.336 -9.242 1 98.12 185 LEU A CA 1
ATOM 1494 C C . LEU A 1 185 ? 11.422 11.461 -10.039 1 98.12 185 LEU A C 1
ATOM 1496 O O . LEU A 1 185 ? 11.57 12.578 -9.539 1 98.12 185 LEU A O 1
ATOM 1500 N N . LYS A 1 186 ? 11.812 11.141 -11.242 1 97.88 186 LYS A N 1
ATOM 1501 C CA . LYS A 1 186 ? 12.438 12.148 -12.102 1 97.88 186 LYS A CA 1
ATOM 1502 C C . LYS A 1 186 ? 11.469 13.289 -12.398 1 97.88 186 LYS A C 1
ATOM 1504 O O . LYS A 1 186 ? 11.859 14.461 -12.391 1 97.88 186 LYS A O 1
ATOM 1509 N N . ARG A 1 187 ? 10.242 12.969 -12.664 1 98 187 ARG A N 1
ATOM 1510 C CA . ARG A 1 187 ? 9.242 14 -12.922 1 98 187 ARG A CA 1
ATOM 1511 C C . ARG A 1 187 ? 9.023 14.859 -11.68 1 98 187 ARG A C 1
ATOM 1513 O O . ARG A 1 187 ? 8.867 16.078 -11.789 1 98 187 ARG A O 1
ATOM 1520 N N . LEU A 1 188 ? 8.969 14.227 -10.531 1 98.31 188 LEU A N 1
ATOM 1521 C CA . LEU A 1 188 ? 8.836 14.984 -9.289 1 98.31 188 LEU A CA 1
ATOM 1522 C C . LEU A 1 188 ? 10.008 15.945 -9.117 1 98.31 188 LEU A C 1
ATOM 1524 O O . LEU A 1 188 ? 9.812 17.094 -8.734 1 98.31 188 LEU A O 1
ATOM 1528 N N . GLU A 1 189 ? 11.18 15.484 -9.375 1 98.12 189 GLU A N 1
ATOM 1529 C CA . GLU A 1 189 ? 12.375 16.312 -9.312 1 98.12 189 GLU A CA 1
ATOM 1530 C C . GLU A 1 189 ? 12.25 17.547 -10.211 1 98.12 189 GLU A C 1
ATOM 1532 O O . GLU A 1 189 ? 12.633 18.641 -9.82 1 98.12 189 GLU A O 1
ATOM 1537 N N . GLU A 1 190 ? 11.695 17.328 -11.344 1 97.5 190 GLU A N 1
ATOM 1538 C CA . GLU A 1 190 ? 11.586 18.391 -12.336 1 97.5 190 GLU A CA 1
ATOM 1539 C C . GLU A 1 190 ? 10.508 19.406 -11.938 1 97.5 190 GLU A C 1
ATOM 1541 O O . GLU A 1 190 ? 10.617 20.594 -12.258 1 97.5 190 GLU A O 1
ATOM 1546 N N . GLU A 1 191 ? 9.516 18.938 -11.227 1 97 191 GLU A N 1
ATOM 1547 C CA . GLU A 1 191 ? 8.344 19.766 -10.969 1 97 191 GLU A CA 1
ATOM 1548 C C . GLU A 1 191 ? 8.375 20.344 -9.547 1 97 191 GLU A C 1
ATOM 1550 O O . GLU A 1 191 ? 7.598 21.234 -9.219 1 97 191 GLU A O 1
ATOM 1555 N N . ILE A 1 192 ? 9.281 19.922 -8.711 1 96.06 192 ILE A N 1
ATOM 1556 C CA . ILE A 1 192 ? 9.273 20.219 -7.285 1 96.06 192 ILE A CA 1
ATOM 1557 C C . ILE A 1 192 ? 9.469 21.719 -7.07 1 96.06 192 ILE A C 1
ATOM 1559 O O . ILE A 1 192 ? 8.977 22.281 -6.094 1 96.06 192 ILE A O 1
ATOM 1563 N N . GLU A 1 193 ? 10.148 22.391 -7.988 1 91.81 193 GLU A N 1
ATOM 1564 C CA . GLU A 1 193 ? 10.461 23.812 -7.832 1 91.81 193 GLU A CA 1
ATOM 1565 C C . GLU A 1 193 ? 9.211 24.656 -8 1 91.81 193 GLU A C 1
ATOM 1567 O O . GLU A 1 193 ? 9.203 25.844 -7.633 1 91.81 193 GLU A O 1
ATOM 1572 N N . LYS A 1 194 ? 8.156 24.062 -8.523 1 89.19 194 LYS A N 1
ATOM 1573 C CA . LYS A 1 194 ? 6.891 24.781 -8.641 1 89.19 194 LYS A CA 1
ATOM 1574 C C . LYS A 1 194 ? 6.336 25.156 -7.27 1 89.19 194 LYS A C 1
ATOM 1576 O O . LYS A 1 194 ? 5.477 26.031 -7.16 1 89.19 194 LYS A O 1
ATOM 1581 N N . LEU A 1 195 ? 6.773 24.5 -6.25 1 89.94 195 LEU A N 1
ATOM 1582 C CA . LEU A 1 195 ? 6.312 24.766 -4.891 1 89.94 195 LEU A CA 1
ATOM 1583 C C . LEU A 1 195 ? 6.887 26.078 -4.367 1 89.94 195 LEU A C 1
ATOM 1585 O O . LEU A 1 195 ? 6.402 26.625 -3.373 1 89.94 195 LEU A O 1
ATOM 1589 N N . GLN A 1 196 ? 7.996 26.609 -4.926 1 82.62 196 GLN A N 1
ATOM 1590 C CA . GLN A 1 196 ? 8.586 27.875 -4.52 1 82.62 196 GLN A CA 1
ATOM 1591 C C . GLN A 1 196 ? 7.699 29.047 -4.918 1 82.62 196 GLN A C 1
ATOM 1593 O O . GLN A 1 196 ? 7.664 30.078 -4.227 1 82.62 196 GLN A O 1
ATOM 1598 N N . GLU A 1 197 ? 7.129 29 -6.297 1 64.12 197 GLU A N 1
ATOM 1599 C CA . GLU A 1 197 ? 6.543 30.156 -6.965 1 64.12 197 GLU A CA 1
ATOM 1600 C C . GLU A 1 197 ? 5.246 30.594 -6.285 1 64.12 197 GLU A C 1
ATOM 1602 O O . GLU A 1 197 ? 4.863 31.766 -6.352 1 64.12 197 GLU A O 1
ATOM 1607 N N . ASP A 1 198 ? 4.426 29.812 -5.496 1 48.72 198 ASP A N 1
ATOM 1608 C CA . ASP A 1 198 ? 3.207 30.469 -5.043 1 48.72 198 ASP A CA 1
ATOM 1609 C C . ASP A 1 198 ? 3.42 31.156 -3.697 1 48.72 198 ASP A C 1
ATOM 1611 O O . ASP A 1 198 ? 4.062 30.594 -2.807 1 48.72 198 ASP A O 1
ATOM 1615 N N . MET B 1 1 ? -8.617 29.422 7.137 1 45.84 1 MET B N 1
ATOM 1616 C CA . MET B 1 1 ? -9.422 28.672 8.086 1 45.84 1 MET B CA 1
ATOM 1617 C C . MET B 1 1 ? -10.133 27.516 7.395 1 45.84 1 MET B C 1
ATOM 1619 O O . MET B 1 1 ? -10.695 27.688 6.316 1 45.84 1 MET B O 1
ATOM 1623 N N . PHE B 1 2 ? -9.68 26.25 7.695 1 56.91 2 PHE B N 1
ATOM 1624 C CA . PHE B 1 2 ? -10.312 25.156 6.965 1 56.91 2 PHE B CA 1
ATOM 1625 C C . PHE B 1 2 ? -11.789 25.047 7.316 1 56.91 2 PHE B C 1
ATOM 1627 O O . PHE B 1 2 ? -12.164 25.109 8.492 1 56.91 2 PHE B O 1
ATOM 1634 N N . LEU B 1 3 ? -12.648 25.281 6.316 1 62.22 3 LEU B N 1
ATOM 1635 C CA . LEU B 1 3 ? -14.102 25.406 6.406 1 62.22 3 LEU B CA 1
ATOM 1636 C C . LEU 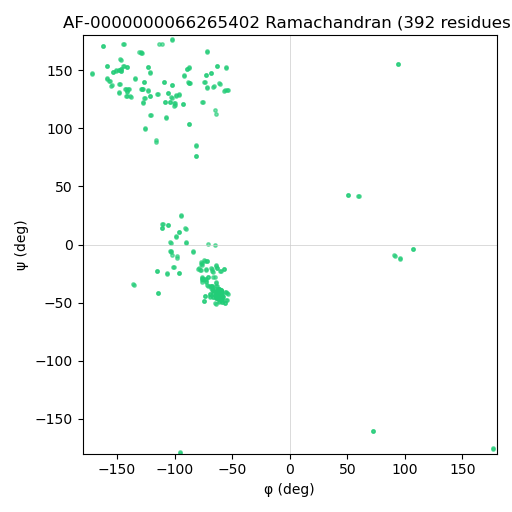B 1 3 ? -14.75 24.062 6.703 1 62.22 3 LEU B C 1
ATOM 1638 O O . LEU B 1 3 ? -15.961 23.984 6.91 1 62.22 3 LEU B O 1
ATOM 1642 N N . TYR B 1 4 ? -13.922 23.062 6.828 1 69 4 TYR B N 1
ATOM 1643 C CA . TYR B 1 4 ? -14.555 21.766 6.992 1 69 4 TYR B CA 1
ATOM 1644 C C . TYR B 1 4 ? -15.281 21.672 8.328 1 69 4 TYR B C 1
ATOM 1646 O O . TYR B 1 4 ? -16.266 20.938 8.461 1 69 4 TYR B O 1
ATOM 1654 N N . THR B 1 5 ? -14.938 22.453 9.219 1 69.06 5 THR B N 1
ATOM 1655 C CA . THR B 1 5 ? -15.602 22.422 10.516 1 69.06 5 THR B CA 1
ATOM 1656 C C . THR B 1 5 ? -17.016 23 10.422 1 69.06 5 THR B C 1
ATOM 1658 O O . THR B 1 5 ? -17.938 22.5 11.07 1 69.06 5 THR B O 1
ATOM 1661 N N . GLU B 1 6 ? -17.141 23.906 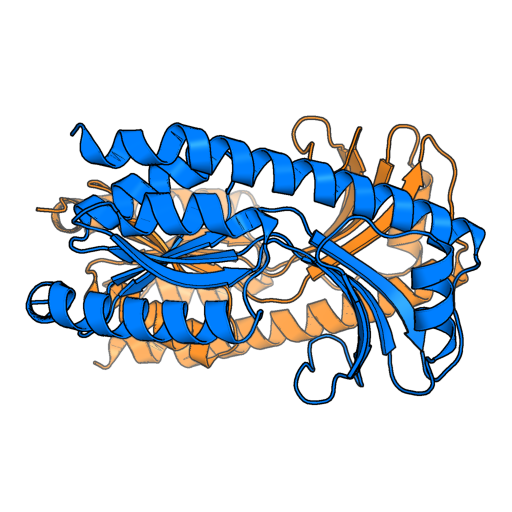9.562 1 77.44 6 GLU B N 1
ATOM 1662 C CA . GLU B 1 6 ? -18.406 24.609 9.469 1 77.44 6 GLU B CA 1
ATOM 1663 C C . GLU B 1 6 ? -19.453 23.75 8.758 1 77.44 6 GLU B C 1
ATOM 1665 O O . GLU B 1 6 ? -20.641 23.812 9.086 1 77.44 6 GLU B O 1
ATOM 1670 N N . ASN B 1 7 ? -19.062 22.922 7.906 1 86.19 7 ASN B N 1
ATOM 1671 C CA . ASN B 1 7 ? -20 22.156 7.098 1 86.19 7 ASN B CA 1
ATOM 1672 C C . ASN B 1 7 ? -20.016 20.688 7.488 1 86.19 7 ASN B C 1
ATOM 1674 O O . ASN B 1 7 ? -20.578 19.844 6.781 1 86.19 7 ASN B O 1
ATOM 1678 N N . PHE B 1 8 ? -19.531 20.359 8.625 1 93.06 8 PHE B N 1
ATOM 1679 C CA . PHE B 1 8 ? -19.344 18.969 9.023 1 93.06 8 PHE B CA 1
ATOM 1680 C C . PHE B 1 8 ? -20.688 18.25 9.141 1 93.06 8 PHE B C 1
ATOM 1682 O O . PHE B 1 8 ? -20.875 17.172 8.586 1 93.06 8 PHE B O 1
ATOM 1689 N N . ASP B 1 9 ? -21.625 18.938 9.766 1 93.75 9 ASP B N 1
ATOM 1690 C CA . ASP B 1 9 ? -22.906 18.297 10.031 1 93.75 9 ASP B CA 1
ATOM 1691 C C . ASP B 1 9 ? -23.688 18.062 8.734 1 93.75 9 ASP B C 1
ATOM 1693 O O . ASP B 1 9 ? -24.344 17.031 8.586 1 93.75 9 ASP B O 1
ATOM 1697 N N . GLU B 1 10 ? -23.547 18.938 7.895 1 93.44 10 GLU B N 1
ATOM 1698 C CA . GLU B 1 10 ? -24.188 18.781 6.594 1 93.44 10 GLU B CA 1
ATOM 1699 C C . GLU B 1 10 ? -23.578 17.625 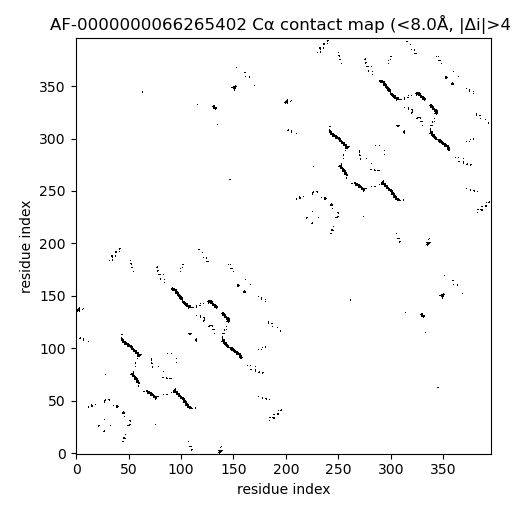5.805 1 93.44 10 GLU B C 1
ATOM 1701 O O . GLU B 1 10 ? -24.281 16.844 5.176 1 93.44 10 GLU B O 1
ATOM 1706 N N . GLN B 1 11 ? -22.281 17.578 5.812 1 93.31 11 GLN B N 1
ATOM 1707 C CA . GLN B 1 11 ? -21.578 16.5 5.121 1 93.31 11 GLN B CA 1
ATOM 1708 C C . GLN B 1 11 ? -21.922 15.141 5.719 1 93.31 11 GLN B C 1
ATOM 1710 O O . GLN B 1 11 ? -22.094 14.164 4.988 1 93.31 11 GLN B O 1
ATOM 1715 N N . LYS B 1 12 ? -21.984 15.125 6.996 1 95.62 12 LYS B N 1
ATOM 1716 C CA . LYS B 1 12 ? -22.344 13.883 7.672 1 95.62 12 LYS B CA 1
ATOM 1717 C C . LYS B 1 12 ? -23.75 13.43 7.277 1 95.62 12 LYS B C 1
ATOM 1719 O O . LYS B 1 12 ? -23.969 12.258 6.973 1 95.62 12 LYS B O 1
ATOM 1724 N N . GLU B 1 13 ? -24.641 14.336 7.262 1 95.81 13 GLU B N 1
ATOM 1725 C CA . GLU B 1 13 ? -26 13.992 6.879 1 95.81 13 GLU B CA 1
ATOM 1726 C C . GLU B 1 13 ? -26.062 13.43 5.465 1 95.81 13 GLU B C 1
ATOM 1728 O O . GLU B 1 13 ? -26.75 12.43 5.215 1 95.81 13 GLU B O 1
ATOM 1733 N N . LYS B 1 14 ? -25.375 14.102 4.617 1 95.44 14 LYS B N 1
ATOM 1734 C CA . LYS B 1 14 ? -25.328 13.641 3.234 1 95.44 14 LYS B CA 1
ATOM 1735 C C . LYS B 1 14 ? -24.719 12.242 3.137 1 95.44 14 LYS B C 1
ATOM 1737 O O . LYS B 1 14 ? -25.219 11.391 2.408 1 95.44 14 LYS B O 1
ATOM 1742 N N . ALA B 1 15 ? -23.625 12.047 3.852 1 96.06 15 ALA B N 1
ATOM 1743 C CA . ALA B 1 15 ? -22.953 10.75 3.861 1 96.06 15 ALA B CA 1
ATOM 1744 C C . ALA B 1 15 ? -23.875 9.656 4.387 1 96.06 15 ALA B C 1
ATOM 1746 O O . ALA B 1 15 ? -23.891 8.539 3.857 1 96.06 15 ALA B O 1
ATOM 1747 N N . MET B 1 16 ? -24.656 9.984 5.406 1 97.25 16 MET B N 1
ATOM 1748 C CA . MET B 1 16 ? -25.578 9.008 5.992 1 97.25 16 MET B CA 1
ATOM 1749 C C . MET B 1 16 ? -26.688 8.656 5.012 1 97.25 16 MET B C 1
ATOM 1751 O O . MET B 1 16 ? -27.109 7.5 4.938 1 97.25 16 MET B O 1
ATOM 1755 N N . GLU B 1 17 ? -27.094 9.609 4.285 1 97.12 17 GLU B N 1
ATOM 1756 C CA . GLU B 1 17 ? -28.078 9.336 3.246 1 97.12 17 GLU B CA 1
ATOM 1757 C C . GLU B 1 17 ? -27.531 8.391 2.189 1 97.12 17 GLU B C 1
ATOM 1759 O O . GLU B 1 17 ? -28.203 7.449 1.77 1 97.12 17 GLU B O 1
ATOM 1764 N N . GLY B 1 18 ? -26.344 8.68 1.795 1 96.62 18 GLY B N 1
ATOM 1765 C CA . GLY B 1 18 ? -25.688 7.805 0.843 1 96.62 18 GLY B CA 1
ATOM 1766 C C . GLY B 1 18 ? -25.516 6.391 1.36 1 96.62 18 GLY B C 1
ATOM 1767 O O . GLY B 1 18 ? -25.719 5.422 0.624 1 96.62 18 GLY B O 1
ATOM 1768 N N . LEU B 1 19 ? -25.141 6.301 2.602 1 96.81 19 LEU B N 1
ATOM 1769 C CA . LEU B 1 19 ? -24.938 4.992 3.223 1 96.81 19 LEU B CA 1
ATOM 1770 C C . LEU B 1 19 ? -26.25 4.219 3.285 1 96.81 19 LEU B C 1
ATOM 1772 O O . LEU B 1 19 ? -26.297 3.021 2.994 1 96.81 19 LEU B O 1
ATOM 1776 N N . ARG B 1 20 ? -27.297 4.898 3.637 1 97 20 ARG B N 1
ATOM 1777 C CA . ARG B 1 20 ? -28.609 4.262 3.693 1 97 20 ARG B CA 1
ATOM 1778 C C . ARG B 1 20 ? -29 3.695 2.332 1 97 20 ARG B C 1
ATOM 1780 O O . ARG B 1 20 ? -29.469 2.559 2.24 1 97 20 ARG B O 1
ATOM 1787 N N . LYS B 1 21 ? -28.797 4.441 1.318 1 97 21 LYS B N 1
ATOM 1788 C CA . LYS B 1 21 ? -29.094 3.988 -0.036 1 97 21 LYS B CA 1
ATOM 1789 C C . LYS B 1 21 ? -28.266 2.77 -0.409 1 97 21 LYS B C 1
ATOM 1791 O O . LYS B 1 21 ? -28.781 1.798 -0.961 1 97 21 LYS B O 1
ATOM 1796 N N . ALA B 1 22 ? -26.969 2.859 -0.09 1 95.88 22 ALA B N 1
ATOM 1797 C CA . ALA B 1 22 ? -26.062 1.75 -0.393 1 95.88 22 ALA B CA 1
ATOM 1798 C C . ALA B 1 22 ? -26.469 0.487 0.356 1 95.88 22 ALA B C 1
ATOM 1800 O O . ALA B 1 22 ? -26.375 -0.62 -0.181 1 95.88 22 ALA B O 1
ATOM 1801 N N . LEU B 1 23 ? -26.875 0.646 1.612 1 96 23 LEU B N 1
ATOM 1802 C CA . LEU B 1 23 ? -27.359 -0.479 2.412 1 96 23 LEU B CA 1
ATOM 1803 C C . LEU B 1 23 ? -28.594 -1.104 1.795 1 96 23 LEU B C 1
ATOM 1805 O O . LEU B 1 23 ? -28.703 -2.328 1.694 1 96 23 LEU B O 1
ATOM 1809 N N . GLU B 1 24 ? -29.469 -0.275 1.345 1 96.38 24 GLU B N 1
ATOM 1810 C CA . GLU B 1 24 ? -30.703 -0.743 0.708 1 96.38 24 GLU B CA 1
ATOM 1811 C C . GLU B 1 24 ? -30.391 -1.504 -0.58 1 96.38 24 GLU B C 1
ATOM 1813 O O . GLU B 1 24 ? -31.078 -2.469 -0.913 1 96.38 24 GLU B O 1
ATOM 1818 N N . GLU B 1 25 ? -29.359 -1.093 -1.231 1 96.5 25 GLU B N 1
ATOM 1819 C CA . GLU B 1 25 ? -28.984 -1.7 -2.506 1 96.5 25 GLU B CA 1
ATOM 1820 C C . GLU B 1 25 ? -28.031 -2.871 -2.299 1 96.5 25 GLU B C 1
ATOM 1822 O O . GLU B 1 25 ? -27.5 -3.424 -3.266 1 96.5 25 GLU B O 1
ATOM 1827 N N . ASP B 1 26 ? -27.719 -3.189 -1.04 1 94.12 26 ASP B N 1
ATOM 1828 C CA . ASP B 1 26 ? -26.844 -4.301 -0.683 1 94.12 26 ASP B CA 1
ATOM 1829 C C . ASP B 1 26 ? -25.469 -4.133 -1.308 1 94.12 26 ASP B C 1
ATOM 1831 O O . ASP B 1 26 ? -24.906 -5.082 -1.872 1 94.12 26 ASP B O 1
ATOM 1835 N N . LYS B 1 27 ? -24.969 -2.904 -1.267 1 94.31 27 LYS B N 1
ATOM 1836 C CA . LYS B 1 27 ? -23.672 -2.566 -1.854 1 94.31 27 LYS B CA 1
ATOM 1837 C C . LYS B 1 27 ? -22.609 -2.418 -0.775 1 94.31 27 LYS B C 1
ATOM 1839 O O . LYS B 1 27 ? -21.469 -2.027 -1.067 1 94.31 27 LYS B O 1
ATOM 1844 N N . VAL B 1 28 ? -22.969 -2.633 0.461 1 95.69 28 VAL B N 1
ATOM 1845 C CA . VAL B 1 28 ? -22.031 -2.521 1.582 1 95.69 28 VAL B CA 1
ATOM 1846 C C . VAL B 1 28 ? -21.656 -3.914 2.078 1 95.69 28 VAL B C 1
ATOM 1848 O O . VAL B 1 28 ? -22.516 -4.777 2.254 1 95.69 28 VAL B O 1
ATOM 1851 N N . ASP B 1 29 ? -20.359 -4.121 2.207 1 95.44 29 ASP B N 1
ATOM 1852 C CA . ASP B 1 29 ? -19.938 -5.398 2.771 1 95.44 29 ASP B CA 1
ATOM 1853 C C . ASP B 1 29 ? -20.625 -5.656 4.113 1 95.44 29 ASP B C 1
ATOM 1855 O O . ASP B 1 29 ? -20.5 -4.852 5.043 1 95.44 29 ASP B O 1
ATOM 1859 N N . HIS B 1 30 ? -21.125 -6.801 4.285 1 95.19 30 HIS B N 1
ATOM 1860 C CA . HIS B 1 30 ? -21.969 -7.062 5.457 1 95.19 30 HIS B CA 1
ATOM 1861 C C . HIS B 1 30 ? -21.125 -7.117 6.727 1 95.19 30 HIS B C 1
ATOM 1863 O O . HIS B 1 30 ? -21.562 -6.676 7.789 1 95.19 30 HIS B O 1
ATOM 1869 N N . ASP B 1 31 ? -19.969 -7.602 6.629 1 95.5 31 ASP B N 1
ATOM 1870 C CA . ASP B 1 31 ? -19.156 -7.855 7.812 1 95.5 31 ASP B CA 1
ATOM 1871 C C . ASP B 1 31 ? -18.609 -6.555 8.391 1 95.5 31 ASP B C 1
ATOM 1873 O O . ASP B 1 31 ? -18.141 -6.527 9.531 1 95.5 31 ASP B O 1
ATOM 1877 N N . ILE B 1 32 ? -18.703 -5.496 7.633 1 97 32 ILE B N 1
ATOM 1878 C CA . ILE B 1 32 ? -18.125 -4.254 8.141 1 97 32 ILE B CA 1
ATOM 1879 C C . ILE B 1 32 ? -19.234 -3.33 8.633 1 97 32 ILE B C 1
ATOM 1881 O O . ILE B 1 32 ? -18.953 -2.285 9.227 1 97 32 ILE B O 1
ATOM 1885 N N . ILE B 1 33 ? -20.5 -3.684 8.445 1 97.56 33 ILE B N 1
ATOM 1886 C CA . ILE B 1 33 ? -21.656 -2.846 8.742 1 97.56 33 ILE B CA 1
ATOM 1887 C C . ILE B 1 33 ? -21.672 -2.473 10.219 1 97.56 33 ILE B C 1
ATOM 1889 O O . ILE B 1 33 ? -21.844 -1.305 10.578 1 97.56 33 ILE B O 1
ATOM 1893 N N . PRO B 1 34 ? -21.422 -3.402 11.148 1 97.81 34 PRO B N 1
ATOM 1894 C CA . PRO B 1 34 ? -21.406 -3.02 12.562 1 97.81 34 PRO B CA 1
ATOM 1895 C C . PRO B 1 34 ? -20.359 -1.952 12.875 1 97.81 34 PRO B C 1
ATOM 1897 O O . PRO B 1 34 ? -20.625 -1.043 13.664 1 97.81 34 PRO B O 1
ATOM 1900 N N . LEU B 1 35 ? -19.219 -2.062 12.297 1 98.19 35 LEU B N 1
ATOM 1901 C CA . LEU B 1 35 ? -18.188 -1.06 12.492 1 98.19 35 LEU B CA 1
ATOM 1902 C C . LEU B 1 35 ? -18.625 0.3 11.969 1 98.19 35 LEU B C 1
ATOM 1904 O O . LEU B 1 35 ? -18.453 1.319 12.641 1 98.19 35 LEU B O 1
ATOM 1908 N N . LEU B 1 36 ? -19.203 0.329 10.781 1 98.25 36 LEU B N 1
ATOM 1909 C CA . LEU B 1 36 ? -19.688 1.575 10.195 1 98.25 36 LEU B CA 1
ATOM 1910 C C . LEU B 1 36 ? -20.734 2.225 11.094 1 98.25 36 LEU B C 1
ATOM 1912 O O . LEU B 1 36 ? -20.719 3.439 11.305 1 98.25 36 LEU B O 1
ATOM 1916 N N . GLU B 1 37 ? -21.578 1.423 11.602 1 97.5 37 GLU B N 1
ATOM 1917 C CA . GLU B 1 37 ? -22.641 1.924 12.484 1 97.5 37 GLU B CA 1
ATOM 1918 C C . GLU B 1 37 ? -22.047 2.566 13.734 1 97.5 37 GLU B C 1
ATOM 1920 O O . GLU B 1 37 ? -22.469 3.646 14.148 1 97.5 37 GLU B O 1
ATOM 1925 N N . LYS B 1 38 ? -21.094 1.927 14.289 1 98.06 38 LYS B N 1
ATOM 1926 C CA . LYS B 1 38 ? -20.469 2.449 15.5 1 98.06 38 LYS B CA 1
ATOM 1927 C C . LYS B 1 38 ? -19.719 3.752 15.211 1 98.06 38 LYS B C 1
ATOM 1929 O O . LYS B 1 38 ? -19.812 4.703 15.992 1 98.06 38 LYS B O 1
ATOM 1934 N N . ILE B 1 39 ? -19 3.834 14.109 1 98.12 39 ILE B N 1
ATOM 1935 C CA . ILE B 1 39 ? -18.266 5.047 13.75 1 98.12 39 ILE B CA 1
ATOM 1936 C C . ILE B 1 39 ? -19.25 6.195 13.539 1 98.12 39 ILE B C 1
ATOM 1938 O O . ILE B 1 39 ? -19.047 7.293 14.062 1 98.12 39 ILE B O 1
ATOM 1942 N N . ASN B 1 40 ? -20.328 5.883 12.867 1 97.56 40 ASN B N 1
ATOM 1943 C CA . ASN B 1 40 ? -21.297 6.914 12.477 1 97.56 40 ASN B CA 1
ATOM 1944 C C . ASN B 1 40 ? -22.156 7.344 13.656 1 97.56 40 ASN B C 1
ATOM 1946 O O . ASN B 1 40 ? -22.828 8.375 13.602 1 97.56 40 ASN B O 1
ATOM 1950 N N . ALA B 1 41 ? -22.172 6.602 14.672 1 97 41 ALA B N 1
ATOM 1951 C CA . ALA B 1 41 ? -22.875 6.973 15.891 1 97 41 ALA B CA 1
ATOM 1952 C C . ALA B 1 41 ? -22.094 8.016 16.688 1 97 41 ALA B C 1
ATOM 1954 O O . ALA B 1 41 ? -22.641 8.68 17.562 1 97 41 ALA B O 1
ATOM 1955 N N . LEU B 1 42 ? -20.812 8.086 16.453 1 96.81 42 LEU B N 1
ATOM 1956 C CA . LEU B 1 42 ? -19.984 9.086 17.125 1 96.81 42 LEU B CA 1
ATOM 1957 C C . LEU B 1 42 ? -20.266 10.477 16.562 1 96.81 42 LEU B C 1
ATOM 1959 O O . LEU B 1 42 ? -20.438 10.641 15.359 1 96.81 42 LEU B O 1
ATOM 1963 N N . GLN B 1 43 ? -20.188 11.484 17.406 1 95.06 43 GLN B N 1
ATOM 1964 C CA . GLN B 1 43 ? -20.594 12.844 17.047 1 95.06 43 GLN B CA 1
ATOM 1965 C C . GLN B 1 43 ? -19.594 13.469 16.062 1 95.06 43 GLN B C 1
ATOM 1967 O O . GLN B 1 43 ? -19.969 14.258 15.203 1 95.06 43 GLN B O 1
ATOM 1972 N N . ASN B 1 44 ? -18.359 13.047 16.125 1 95.94 44 ASN B N 1
ATOM 1973 C CA . ASN B 1 44 ? -17.312 13.797 15.438 1 95.94 44 ASN B CA 1
ATOM 1974 C C . ASN B 1 44 ? -16.766 13.016 14.242 1 95.94 44 ASN B C 1
ATOM 1976 O O . ASN B 1 44 ? -15.711 13.352 13.711 1 95.94 44 ASN B O 1
ATOM 1980 N N . TYR B 1 45 ? -17.5 11.969 13.859 1 96.94 45 TYR B N 1
ATOM 1981 C CA . TYR B 1 45 ? -17 11.148 12.758 1 96.94 45 TYR B CA 1
ATOM 1982 C C . TYR B 1 45 ? -18.141 10.695 11.852 1 96.94 45 TYR B C 1
ATOM 1984 O O . TYR B 1 45 ? -19.281 10.602 12.297 1 96.94 45 TYR B O 1
ATOM 1992 N N . PHE B 1 46 ? -17.844 10.461 10.641 1 97.12 46 PHE B N 1
ATOM 1993 C CA . PHE B 1 46 ? -18.766 9.781 9.734 1 97.12 46 PHE B CA 1
ATOM 1994 C C . PHE B 1 46 ? -18 9.07 8.625 1 97.12 46 PHE B C 1
ATOM 1996 O O . PHE B 1 46 ? -16.938 9.523 8.195 1 97.12 46 PHE B O 1
ATOM 2003 N N . THR B 1 47 ? -18.5 7.988 8.156 1 97.75 47 THR B N 1
ATOM 2004 C CA . THR B 1 47 ? -17.859 7.238 7.086 1 97.75 47 THR B CA 1
ATOM 2005 C C . THR B 1 47 ? -18.391 7.691 5.723 1 97.75 47 THR B C 1
ATOM 2007 O O . THR B 1 47 ? -19.547 8.062 5.594 1 97.75 47 THR B O 1
ATOM 2010 N N . THR B 1 48 ? -17.547 7.699 4.699 1 95.44 48 THR B N 1
ATOM 2011 C CA . THR B 1 48 ? -17.953 8.062 3.346 1 95.44 48 THR B CA 1
ATOM 2012 C C . THR B 1 48 ? -17.844 6.863 2.408 1 95.44 48 THR B C 1
ATOM 2014 O O . THR B 1 48 ? -18.656 6.691 1.506 1 95.44 48 THR B O 1
ATOM 2017 N N . SER B 1 49 ? -16.812 6.062 2.496 1 95.38 49 SER B N 1
ATOM 2018 C CA . SER B 1 49 ? -16.625 4.852 1.703 1 95.38 49 SER B CA 1
ATOM 2019 C C . SER B 1 49 ? -15.883 3.783 2.494 1 95.38 49 SER B C 1
ATOM 2021 O O . SER B 1 49 ? -15.156 4.098 3.438 1 95.38 49 SER B O 1
ATOM 2023 N N . SER B 1 50 ? -16.234 2.586 2.15 1 97 50 SER B N 1
ATOM 2024 C CA . SER B 1 50 ? -15.562 1.494 2.854 1 97 50 SER B CA 1
ATOM 2025 C C . SER B 1 50 ? -15.461 0.251 1.976 1 97 50 SER B C 1
ATOM 2027 O O . SER B 1 50 ? -16.281 0.054 1.074 1 97 50 SER B O 1
ATOM 2029 N N . CYS B 1 51 ? -14.492 -0.479 2.184 1 97.62 51 CYS B N 1
ATOM 2030 C CA . CYS B 1 51 ? -14.281 -1.823 1.661 1 97.62 51 CYS B CA 1
ATOM 2031 C C . CYS B 1 51 ? -13.664 -2.729 2.723 1 97.62 51 CYS B C 1
ATOM 2033 O O . CYS B 1 51 ? -12.703 -2.344 3.393 1 97.62 51 CYS B O 1
ATOM 2035 N N . SER B 1 52 ? -14.156 -3.93 2.912 1 97.94 52 SER B N 1
ATOM 2036 C CA . SER B 1 52 ? -13.711 -4.77 4.02 1 97.94 52 SER B CA 1
ATOM 2037 C C . SER B 1 52 ? -12.539 -5.652 3.607 1 97.94 52 SER B C 1
ATOM 2039 O O . SER B 1 52 ? -12.195 -6.602 4.312 1 97.94 52 SER B O 1
ATOM 2041 N N . GLY B 1 53 ? -11.914 -5.367 2.484 1 98.25 53 GLY B N 1
ATOM 2042 C CA . GLY B 1 53 ? -10.828 -6.188 1.951 1 98.25 53 GLY B CA 1
ATOM 2043 C C . GLY B 1 53 ? -11.305 -7.223 0.952 1 98.25 53 GLY B C 1
ATOM 2044 O O . GLY B 1 53 ? -12.461 -7.66 1.002 1 98.25 53 GLY B O 1
ATOM 2045 N N . ARG B 1 54 ? -10.375 -7.613 0.087 1 98.44 54 ARG B N 1
ATOM 2046 C CA . ARG B 1 54 ? -10.867 -8.531 -0.934 1 98.44 54 ARG B CA 1
ATOM 2047 C C . ARG B 1 54 ? -9.719 -9.328 -1.55 1 98.44 54 ARG B C 1
ATOM 2049 O O . ARG B 1 54 ? -8.57 -8.898 -1.518 1 98.44 54 ARG B O 1
ATOM 2056 N N . ILE B 1 55 ? -10.07 -10.523 -2.051 1 98.81 55 ILE B N 1
ATOM 2057 C CA . ILE B 1 55 ? -9.281 -11.297 -2.998 1 98.81 55 ILE B CA 1
ATOM 2058 C C . ILE B 1 55 ? -9.867 -11.156 -4.398 1 98.81 55 ILE B C 1
ATOM 2060 O O . ILE B 1 55 ? -11.086 -11.188 -4.574 1 98.81 55 ILE B O 1
ATOM 2064 N N . SER B 1 56 ? -9.031 -10.977 -5.418 1 98.56 56 SER B N 1
ATOM 2065 C CA . SER B 1 56 ? -9.578 -10.859 -6.766 1 98.56 56 SER B CA 1
ATOM 2066 C C . SER B 1 56 ? -8.633 -11.469 -7.797 1 98.56 56 SER B C 1
ATOM 2068 O O . SER B 1 56 ? -7.438 -11.625 -7.539 1 98.56 56 SER B O 1
ATOM 2070 N N . VAL B 1 57 ? -9.141 -11.93 -8.828 1 98.75 57 VAL B N 1
ATOM 2071 C CA . VAL B 1 57 ? -8.453 -12.289 -10.07 1 98.75 57 VAL B CA 1
ATOM 2072 C C . VAL B 1 57 ? -8.789 -11.273 -11.156 1 98.75 57 VAL B C 1
ATOM 2074 O O . VAL B 1 57 ? -9.961 -11.031 -11.453 1 98.75 57 VAL B O 1
ATOM 2077 N N . MET B 1 58 ? -7.754 -10.688 -11.672 1 97.81 58 MET B N 1
ATOM 2078 C CA . MET B 1 58 ? -7.98 -9.586 -12.602 1 97.81 58 MET B CA 1
ATOM 2079 C C . MET B 1 58 ? -7.09 -9.719 -13.828 1 97.81 58 MET B C 1
ATOM 2081 O O . MET B 1 58 ? -5.949 -10.18 -13.734 1 97.81 58 MET B O 1
ATOM 2085 N N . GLU B 1 59 ? -7.562 -9.375 -14.977 1 96.94 59 GLU B N 1
ATOM 2086 C CA . GLU B 1 59 ? -6.715 -9.211 -16.156 1 96.94 59 GLU B CA 1
ATOM 2087 C C . GLU B 1 59 ? -6.59 -7.738 -16.547 1 96.94 59 GLU B C 1
ATOM 2089 O O . GLU B 1 59 ? -7.559 -6.98 -16.438 1 96.94 59 GLU B O 1
ATOM 2094 N N . MET B 1 60 ? -5.453 -7.34 -16.922 1 95.56 60 MET B N 1
ATOM 2095 C CA . MET B 1 60 ? -5.172 -5.953 -17.297 1 95.56 60 MET B CA 1
ATOM 2096 C C . MET B 1 60 ? -4.102 -5.891 -18.375 1 95.56 60 MET B C 1
ATOM 2098 O O . MET B 1 60 ? -3.264 -6.789 -18.484 1 95.56 60 MET B O 1
ATOM 2102 N N . PRO B 1 61 ? -4.164 -4.859 -19.219 1 93.75 61 PRO B N 1
ATOM 2103 C CA . PRO B 1 61 ? -3.129 -4.742 -20.234 1 93.75 61 PRO B CA 1
ATOM 2104 C C . PRO B 1 61 ? -1.718 -4.727 -19.656 1 93.75 61 PRO B C 1
ATOM 2106 O O . PRO B 1 61 ? -0.832 -5.422 -20.156 1 93.75 61 PRO B O 1
ATOM 2109 N N . HIS B 1 62 ? -1.452 -3.938 -18.625 1 88.19 62 HIS B N 1
ATOM 2110 C CA . HIS B 1 62 ? -0.234 -3.912 -17.828 1 88.19 62 HIS B CA 1
ATOM 2111 C C . HIS B 1 62 ? -0.538 -3.551 -16.375 1 88.19 62 HIS B C 1
ATOM 2113 O O . HIS B 1 62 ? -1.604 -3.008 -16.078 1 88.19 62 HIS B O 1
ATOM 2119 N N . PHE B 1 63 ? 0.38 -3.906 -15.602 1 82.19 63 PHE B N 1
ATOM 2120 C CA . PHE B 1 63 ? 0.121 -3.674 -14.188 1 82.19 63 PHE B CA 1
ATOM 2121 C C . PHE B 1 63 ? -0.175 -2.203 -13.93 1 82.19 63 PHE B C 1
ATOM 2123 O O . PHE B 1 63 ? 0.541 -1.323 -14.414 1 82.19 63 PHE B O 1
ATOM 2130 N N . GLY B 1 64 ? -1.236 -1.938 -13.18 1 80.38 64 GLY B N 1
ATOM 2131 C CA . GLY B 1 64 ? -1.586 -0.581 -12.797 1 80.38 64 GLY B CA 1
ATOM 2132 C C . GLY B 1 64 ? -2.615 0.054 -13.711 1 80.38 64 GLY B C 1
ATOM 2133 O O . GLY B 1 64 ? -3.178 1.103 -13.391 1 80.38 64 GLY B O 1
ATOM 2134 N N . ASP B 1 65 ? -2.832 -0.546 -14.75 1 86.88 65 ASP B N 1
ATOM 2135 C CA . ASP B 1 65 ? -3.861 -0.018 -15.641 1 86.88 65 ASP B CA 1
ATOM 2136 C C . ASP B 1 65 ? -5.254 -0.446 -15.188 1 86.88 65 ASP B C 1
ATOM 2138 O O . ASP B 1 65 ? -5.848 -1.364 -15.758 1 86.88 65 ASP B O 1
ATOM 2142 N N . LYS B 1 66 ? -5.844 0.165 -14.375 1 78.81 66 LYS B N 1
ATOM 2143 C CA . LYS B 1 66 ? -7.129 -0.172 -13.773 1 78.81 66 LYS B CA 1
ATOM 2144 C C . LYS B 1 66 ? -8.281 0.115 -14.734 1 78.81 66 LYS B C 1
ATOM 2146 O O . LYS B 1 66 ? -9.305 -0.576 -14.711 1 78.81 66 LYS B O 1
ATOM 2151 N N . VAL B 1 67 ? -8.055 1.09 -15.492 1 83.81 67 VAL B N 1
ATOM 2152 C CA . VAL B 1 67 ? -9.117 1.556 -16.375 1 83.81 67 VAL B CA 1
ATOM 2153 C C . VAL B 1 67 ? -9.492 0.451 -17.359 1 83.81 67 VAL B C 1
ATOM 2155 O O . VAL B 1 67 ? -10.672 0.23 -17.641 1 83.81 67 VAL B O 1
ATOM 2158 N N . ASN B 1 68 ? -8.547 -0.224 -17.781 1 88.94 68 ASN B N 1
ATOM 2159 C CA . ASN B 1 68 ? -8.789 -1.242 -18.797 1 88.94 68 ASN B CA 1
ATOM 2160 C C . ASN B 1 68 ? -8.727 -2.648 -18.219 1 88.94 68 ASN B C 1
ATOM 2162 O O . ASN B 1 68 ? -8.602 -3.629 -18.953 1 88.94 68 ASN B O 1
ATOM 2166 N N . SER B 1 69 ? -8.82 -2.637 -16.938 1 93.44 69 SER B N 1
ATOM 2167 C CA . SER B 1 69 ? -8.75 -3.928 -16.266 1 93.44 69 SER B CA 1
ATOM 2168 C C . SER B 1 69 ? -10.133 -4.574 -16.172 1 93.44 69 SER B C 1
ATOM 2170 O O . SER B 1 69 ? -11.148 -3.877 -16.188 1 93.44 69 SER B O 1
ATOM 2172 N N . VAL B 1 70 ? -10.125 -5.844 -16.125 1 95.56 70 VAL B N 1
ATOM 2173 C CA . VAL B 1 70 ? -11.352 -6.625 -16.016 1 95.56 70 VAL B CA 1
ATOM 2174 C C . VAL B 1 70 ? -11.25 -7.578 -14.836 1 95.56 70 VAL B C 1
ATOM 2176 O O . VAL B 1 70 ? -10.289 -8.344 -14.719 1 95.56 70 VAL B O 1
ATOM 2179 N N . TRP B 1 71 ? -12.234 -7.484 -13.984 1 96.75 71 TRP B N 1
ATOM 2180 C CA . TRP B 1 71 ? -12.328 -8.453 -12.898 1 96.75 71 TRP B CA 1
ATOM 2181 C C . TRP B 1 71 ? -12.844 -9.797 -13.414 1 96.75 71 TRP B C 1
ATOM 2183 O O . TRP B 1 71 ? -13.953 -9.875 -13.945 1 96.75 71 TRP B O 1
ATOM 2193 N N . LEU B 1 72 ? -12.047 -10.75 -13.18 1 98.44 72 LEU B N 1
ATOM 2194 C CA . LEU B 1 72 ? -12.492 -12.094 -13.539 1 98.44 72 LEU B CA 1
ATOM 2195 C C . LEU B 1 72 ? -13.102 -12.805 -12.328 1 98.44 72 LEU B C 1
ATOM 2197 O O . LEU B 1 72 ? -13.844 -13.773 -12.484 1 98.44 72 LEU B O 1
ATOM 2201 N N . GLY B 1 73 ? -12.766 -12.453 -11.133 1 98.5 73 GLY B N 1
ATOM 2202 C CA . GLY B 1 73 ? -13.281 -12.867 -9.836 1 98.5 73 GLY B CA 1
ATOM 2203 C C . GLY B 1 73 ? -12.984 -11.883 -8.727 1 98.5 73 GLY B C 1
ATOM 2204 O O . GLY B 1 73 ? -11.914 -11.266 -8.719 1 98.5 73 GLY B O 1
ATOM 2205 N N . LYS B 1 74 ? -13.914 -11.734 -7.844 1 98 74 LYS B N 1
ATOM 2206 C CA . LYS B 1 74 ? -13.773 -10.836 -6.703 1 98 74 LYS B CA 1
ATOM 2207 C C . LYS B 1 74 ? -14.531 -11.367 -5.488 1 98 74 LYS B C 1
ATOM 2209 O O . LYS B 1 74 ? -15.703 -11.734 -5.59 1 98 74 LYS B O 1
ATOM 2214 N N . TRP B 1 75 ? -13.883 -11.406 -4.324 1 98.44 75 TRP B N 1
ATOM 2215 C CA . TRP B 1 75 ? -14.477 -11.977 -3.117 1 98.44 75 TRP B CA 1
ATOM 2216 C C . TRP B 1 75 ? -14.078 -11.164 -1.887 1 98.44 75 TRP B C 1
ATOM 2218 O O . TRP B 1 75 ? -12.891 -10.945 -1.635 1 98.44 75 TRP B O 1
ATOM 2228 N N . HIS B 1 76 ? -14.984 -10.75 -1.098 1 97.88 76 HIS B N 1
ATOM 2229 C CA . HIS B 1 76 ? -14.727 -10.023 0.144 1 97.88 76 HIS B CA 1
ATOM 2230 C C . HIS B 1 76 ? -14.695 -10.977 1.336 1 97.88 76 HIS B C 1
ATOM 2232 O O . HIS B 1 76 ? -15.102 -10.609 2.439 1 97.88 76 HIS B O 1
ATOM 2238 N N . ARG B 1 77 ? -14.406 -12.188 1.071 1 97.75 77 ARG B N 1
ATOM 2239 C CA . ARG B 1 77 ? -14.297 -13.297 2.01 1 97.75 77 ARG B CA 1
ATOM 2240 C C . ARG B 1 77 ? -13.18 -14.25 1.608 1 97.75 77 ARG B C 1
ATOM 2242 O O . ARG B 1 77 ? -12.547 -14.07 0.563 1 97.75 77 ARG B O 1
ATOM 2249 N N . GLU B 1 78 ? -12.914 -15.203 2.498 1 98.5 78 GLU B N 1
ATOM 2250 C CA . GLU B 1 78 ? -12.039 -16.297 2.066 1 98.5 78 GLU B CA 1
ATOM 2251 C C . GLU B 1 78 ? -12.578 -16.969 0.814 1 98.5 78 GLU B C 1
ATOM 2253 O O . GLU B 1 78 ? -13.789 -16.969 0.577 1 98.5 78 GLU B O 1
ATOM 2258 N N . VAL B 1 79 ? -11.68 -17.516 0.054 1 98.75 79 VAL B N 1
ATOM 2259 C CA . VAL B 1 79 ? -12.094 -18.094 -1.218 1 98.75 79 VAL B CA 1
ATOM 2260 C C . VAL B 1 79 ? -11.68 -19.562 -1.273 1 98.75 79 VAL B C 1
ATOM 2262 O O . VAL B 1 79 ? -10.719 -19.969 -0.61 1 98.75 79 VAL B O 1
ATOM 2265 N N . ARG B 1 80 ? -12.391 -20.391 -2.031 1 98.69 80 ARG B N 1
ATOM 2266 C CA . ARG B 1 80 ? -12.016 -21.766 -2.34 1 98.69 80 AR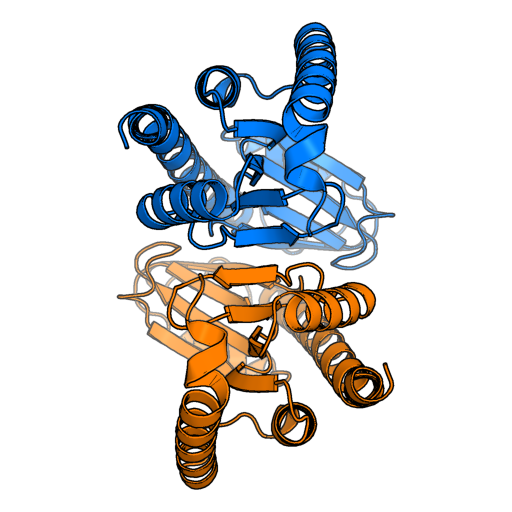G B CA 1
ATOM 2267 C C . ARG B 1 80 ? -11.148 -21.828 -3.594 1 98.69 80 ARG B C 1
ATOM 2269 O O . ARG B 1 80 ? -11.297 -21.016 -4.504 1 98.69 80 ARG B O 1
ATOM 2276 N N . LEU B 1 81 ? -10.336 -22.797 -3.619 1 98.81 81 LEU B N 1
ATOM 2277 C CA . LEU B 1 81 ? -9.453 -22.984 -4.766 1 98.81 81 LEU B CA 1
ATOM 2278 C C . LEU B 1 81 ? -10.25 -23.047 -6.062 1 98.81 81 LEU B C 1
ATOM 2280 O O . LEU B 1 81 ? -9.867 -22.422 -7.059 1 98.81 81 LEU B O 1
ATOM 2284 N N . GLU B 1 82 ? -11.352 -23.734 -6.035 1 98.75 82 GLU B N 1
ATOM 2285 C CA . GLU B 1 82 ? -12.156 -23.953 -7.234 1 98.75 82 GLU B CA 1
ATOM 2286 C C . GLU B 1 82 ? -12.688 -22.625 -7.781 1 98.75 82 GLU B C 1
ATOM 2288 O O . GLU B 1 82 ? -12.789 -22.453 -9 1 98.75 82 GLU B O 1
ATOM 2293 N N . GLU B 1 83 ? -13.109 -21.703 -6.895 1 98.81 83 GLU B N 1
ATOM 2294 C CA . GLU B 1 83 ? -13.57 -20.391 -7.312 1 98.81 83 GLU B CA 1
ATOM 2295 C C . GLU B 1 83 ? -12.484 -19.625 -8.055 1 98.81 83 GLU B C 1
ATOM 2297 O O . GLU B 1 83 ? -12.742 -19 -9.086 1 98.81 83 GLU B O 1
ATOM 2302 N N . VAL B 1 84 ? -11.281 -19.719 -7.523 1 98.88 84 VAL B N 1
ATOM 2303 C CA . VAL B 1 84 ? -10.148 -19.016 -8.109 1 98.88 84 VAL B CA 1
ATOM 2304 C C . VAL B 1 84 ? -9.789 -19.641 -9.453 1 98.88 84 VAL B C 1
ATOM 2306 O O . VAL B 1 84 ? -9.539 -18.922 -10.43 1 98.88 84 VAL B O 1
ATOM 2309 N N . LEU B 1 85 ? -9.789 -20.953 -9.508 1 98.81 85 LEU B N 1
ATOM 2310 C CA . LEU B 1 85 ? -9.461 -21.641 -10.75 1 98.81 85 LEU B CA 1
ATOM 2311 C C . LEU B 1 85 ? -10.469 -21.297 -11.844 1 98.81 85 LEU B C 1
ATOM 2313 O O . LEU B 1 85 ? -10.102 -21.156 -13.008 1 98.81 85 LEU B O 1
ATOM 2317 N N . GLU B 1 86 ? -11.711 -21.219 -11.469 1 98.75 86 GLU B N 1
ATOM 2318 C CA . GLU B 1 86 ? -12.734 -20.828 -12.43 1 98.75 86 GLU B CA 1
ATOM 2319 C C . GLU B 1 86 ? -12.461 -19.422 -12.984 1 98.75 86 GLU B C 1
ATOM 2321 O O . GLU B 1 86 ? -12.57 -19.203 -14.188 1 98.75 86 GLU B O 1
ATOM 2326 N N . ALA B 1 87 ? -12.172 -18.5 -12.125 1 98.75 87 ALA B N 1
ATOM 2327 C CA . ALA B 1 87 ? -11.859 -17.141 -12.539 1 98.75 87 ALA B CA 1
ATOM 2328 C C . ALA B 1 87 ? -10.641 -17.109 -13.453 1 98.75 87 ALA B C 1
ATOM 2330 O O . ALA B 1 87 ? -10.648 -16.438 -14.484 1 98.75 87 ALA B O 1
ATOM 2331 N N . VAL B 1 88 ? -9.602 -17.844 -13.086 1 98.5 88 VAL B N 1
ATOM 2332 C CA . VAL B 1 88 ? -8.352 -17.922 -13.836 1 98.5 88 VAL B CA 1
ATOM 2333 C C . VAL B 1 88 ? -8.625 -18.469 -15.234 1 98.5 88 VAL B C 1
ATOM 2335 O O . VAL B 1 88 ? -8.016 -18.031 -16.219 1 98.5 88 VAL B O 1
ATOM 2338 N N . GLY B 1 89 ? -9.477 -19.391 -15.289 1 98 89 GLY B N 1
ATOM 2339 C CA . GLY B 1 89 ? -9.812 -20.031 -16.547 1 98 89 GLY B CA 1
ATOM 2340 C C . GLY B 1 89 ? -10.461 -19.078 -17.547 1 98 89 GLY B C 1
ATOM 2341 O O . GLY B 1 89 ? -10.508 -19.375 -18.75 1 98 89 GLY B O 1
ATOM 2342 N N . LYS B 1 90 ? -10.977 -17.953 -17.109 1 98.06 90 LYS B N 1
ATOM 2343 C CA . LYS B 1 90 ? -11.648 -16.984 -17.953 1 98.06 90 LYS B CA 1
ATOM 2344 C C . LYS B 1 90 ? -10.641 -16.047 -18.625 1 98.06 90 LYS B C 1
ATOM 2346 O O . LYS B 1 90 ? -11.008 -15.242 -19.484 1 98.06 90 LYS B O 1
ATOM 2351 N N . HIS B 1 91 ? -9.406 -16.125 -18.297 1 97.88 91 HIS B N 1
ATOM 2352 C CA . HIS B 1 91 ? -8.383 -15.211 -18.781 1 97.88 91 HIS B CA 1
ATOM 2353 C C . HIS B 1 91 ? -8.18 -15.352 -20.281 1 97.88 91 HIS B C 1
ATOM 2355 O O . HIS B 1 91 ? -8.078 -16.469 -20.797 1 97.88 91 HIS B O 1
ATOM 2361 N N . ARG B 1 92 ? -8.07 -14.164 -20.969 1 96.62 92 ARG B N 1
ATOM 2362 C CA . ARG B 1 92 ? -7.914 -14.234 -22.406 1 96.62 92 ARG B CA 1
ATOM 2363 C C . ARG B 1 92 ? -6.84 -13.266 -22.891 1 96.62 92 ARG B C 1
ATOM 2365 O O . ARG B 1 92 ? -6.125 -13.547 -23.859 1 96.62 92 ARG B O 1
ATOM 2372 N N . SER B 1 93 ? -6.703 -12.109 -22.25 1 95.56 93 SER B N 1
ATOM 2373 C CA . SER B 1 93 ? -5.82 -11.078 -22.797 1 95.56 93 SER B CA 1
ATOM 2374 C C . SER B 1 93 ? -5.117 -10.312 -21.688 1 95.56 93 SER B C 1
ATOM 2376 O O . SER B 1 93 ? -5.637 -10.195 -20.578 1 95.56 93 SER B O 1
ATOM 2378 N N . GLY B 1 94 ? -3.93 -9.773 -22.047 1 96.5 94 GLY B N 1
ATOM 2379 C CA . GLY B 1 94 ? -3.174 -8.984 -21.094 1 96.5 94 GLY B CA 1
ATOM 2380 C C . GLY B 1 94 ? -2.543 -9.812 -20 1 96.5 94 GLY B C 1
ATOM 2381 O O . GLY B 1 94 ? -2.279 -11.008 -20.188 1 96.5 94 GLY B O 1
ATOM 2382 N N . GLN B 1 95 ? -2.205 -9.094 -18.906 1 97.88 95 GLN B N 1
ATOM 2383 C CA . GLN B 1 95 ? -1.622 -9.75 -17.75 1 97.88 95 GLN B CA 1
ATOM 2384 C C . GLN B 1 95 ? -2.709 -10.273 -16.812 1 97.88 95 GLN B C 1
ATOM 2386 O O . GLN B 1 95 ? -3.729 -9.609 -16.594 1 97.88 95 GLN B O 1
ATOM 2391 N N . LEU B 1 96 ? -2.535 -11.453 -16.266 1 98.44 96 LEU B N 1
ATOM 2392 C CA . LEU B 1 96 ? -3.426 -12.055 -15.281 1 98.44 96 LEU B CA 1
ATOM 2393 C C . LEU B 1 96 ? -2.828 -11.961 -13.883 1 98.44 96 LEU B C 1
ATOM 2395 O O . LEU B 1 96 ? -1.707 -12.422 -13.648 1 98.44 96 LEU B O 1
ATOM 2399 N N . TRP B 1 97 ? -3.637 -11.406 -12.969 1 98.44 97 TRP B N 1
ATOM 2400 C CA . TRP B 1 97 ? -3.111 -11.172 -11.625 1 98.44 97 TRP B CA 1
ATOM 2401 C C . TRP B 1 97 ? -4.055 -11.742 -10.57 1 98.44 97 TRP B C 1
ATOM 2403 O O . TRP B 1 97 ? -5.273 -11.625 -10.688 1 98.44 97 TRP B O 1
ATOM 2413 N N . PHE B 1 98 ? -3.512 -12.461 -9.594 1 98.75 98 PHE B N 1
ATOM 2414 C CA . PHE B 1 98 ? -4.164 -12.781 -8.328 1 98.75 98 PHE B CA 1
ATOM 2415 C C . PHE B 1 98 ? -3.812 -11.75 -7.262 1 98.75 98 PHE B C 1
ATOM 2417 O O . PHE B 1 98 ? -2.641 -11.57 -6.922 1 98.75 98 PHE B O 1
ATOM 2424 N N . LEU B 1 99 ? -4.84 -11.039 -6.668 1 98.44 99 LEU B N 1
ATOM 2425 C CA . LEU B 1 99 ? -4.598 -9.867 -5.824 1 98.44 99 LEU B CA 1
ATOM 2426 C C . LEU B 1 99 ? -5.285 -10.023 -4.473 1 98.44 99 LEU B C 1
ATOM 2428 O O . LEU B 1 99 ? -6.402 -10.539 -4.395 1 98.44 99 LEU B O 1
ATOM 2432 N N . VAL B 1 100 ? -4.633 -9.617 -3.463 1 98.56 100 VAL B N 1
ATOM 2433 C CA . VAL B 1 100 ? -5.227 -9.383 -2.15 1 98.56 100 VAL B CA 1
ATOM 2434 C C . VAL B 1 100 ? -5.141 -7.898 -1.8 1 98.56 100 VAL B C 1
ATOM 2436 O O . VAL B 1 100 ? -4.082 -7.281 -1.937 1 98.56 100 VAL B O 1
ATOM 2439 N N . ARG B 1 101 ? -6.281 -7.332 -1.391 1 97.75 101 ARG B N 1
ATOM 2440 C CA . ARG B 1 101 ? -6.328 -5.949 -0.925 1 97.75 101 ARG B CA 1
ATOM 2441 C C . ARG B 1 101 ? -6.902 -5.867 0.485 1 97.75 101 ARG B C 1
ATOM 2443 O O . ARG B 1 101 ? -7.938 -6.469 0.775 1 97.75 101 ARG B O 1
ATOM 2450 N N . SER B 1 102 ? -6.199 -5.129 1.281 1 97.38 102 SER B N 1
ATOM 2451 C CA . SER B 1 102 ? -6.637 -4.938 2.66 1 97.38 102 SER B CA 1
ATOM 2452 C C . SER B 1 102 ? -7.867 -4.039 2.73 1 97.38 102 SER B C 1
ATOM 2454 O O . SER B 1 102 ? -8.211 -3.377 1.75 1 97.38 102 SER B O 1
ATOM 2456 N N . PRO B 1 103 ? -8.492 -4.047 3.895 1 98.31 103 PRO B N 1
ATOM 2457 C CA . PRO B 1 103 ? -9.633 -3.137 4.059 1 98.31 103 PRO B CA 1
ATOM 2458 C C . PRO B 1 103 ? -9.227 -1.667 3.961 1 98.31 103 PRO B C 1
ATOM 2460 O O . PRO B 1 103 ? -8.078 -1.318 4.234 1 98.31 103 PRO B O 1
ATOM 2463 N N . ILE B 1 104 ? -10.172 -0.887 3.57 1 97.94 104 ILE B N 1
ATOM 2464 C CA . ILE B 1 104 ? -9.984 0.558 3.5 1 97.94 104 ILE B CA 1
ATOM 2465 C C . ILE B 1 104 ? -11.258 1.27 3.951 1 97.94 104 ILE B C 1
ATOM 2467 O O . ILE B 1 104 ? -12.359 0.873 3.576 1 97.94 104 ILE B O 1
ATOM 2471 N N . LEU B 1 105 ? -11.141 2.25 4.816 1 97.94 105 LEU B N 1
ATOM 2472 C CA . LEU B 1 105 ? -12.25 3.102 5.25 1 97.94 105 LEU B CA 1
ATOM 2473 C C . LEU B 1 105 ? -11.883 4.578 5.109 1 97.94 105 LEU B C 1
ATOM 2475 O O . LEU B 1 105 ? -10.766 4.977 5.434 1 97.94 105 LEU B O 1
ATOM 2479 N N . HIS B 1 106 ? -12.734 5.312 4.59 1 97.06 106 HIS B N 1
ATOM 2480 C CA . HIS B 1 106 ? -12.633 6.766 4.613 1 97.06 106 HIS B CA 1
ATOM 2481 C C . HIS B 1 106 ? -13.594 7.371 5.633 1 97.06 106 HIS B C 1
ATOM 2483 O O . HIS B 1 106 ? -14.805 7.141 5.559 1 97.06 106 HIS B O 1
ATOM 2489 N N . VAL B 1 107 ? -13.039 8.102 6.527 1 97.31 107 VAL B N 1
ATOM 2490 C CA . VAL B 1 107 ? -13.812 8.648 7.637 1 97.31 107 VAL B CA 1
ATOM 2491 C C . VAL B 1 107 ? -13.594 10.156 7.727 1 97.31 107 VAL B C 1
ATOM 2493 O O . VAL B 1 107 ? -12.461 10.617 7.855 1 97.31 107 VAL B O 1
ATOM 2496 N N . GLY B 1 108 ? -14.68 10.844 7.645 1 95.38 108 GLY B N 1
ATOM 2497 C CA . GLY B 1 108 ? -14.617 12.266 7.949 1 95.38 108 GLY B CA 1
ATOM 2498 C C . GLY B 1 108 ? -14.492 12.555 9.438 1 95.38 108 GLY B C 1
ATOM 2499 O O . GLY B 1 108 ? -15.109 11.875 10.258 1 95.38 108 GLY B O 1
ATOM 2500 N N . ALA B 1 109 ? -13.695 13.5 9.797 1 94.5 109 ALA B N 1
ATOM 2501 C CA . ALA B 1 109 ? -13.516 13.938 11.18 1 94.5 109 ALA B CA 1
ATOM 2502 C C . ALA B 1 109 ? -13.859 15.414 11.336 1 94.5 109 ALA B C 1
ATOM 2504 O O . ALA B 1 109 ? -13.594 16.219 10.438 1 94.5 109 ALA B O 1
ATOM 2505 N N . ARG B 1 110 ? -14.359 15.812 12.438 1 92.94 110 ARG B N 1
ATOM 2506 C CA . ARG B 1 110 ? -14.828 17.172 12.68 1 92.94 110 ARG B CA 1
ATOM 2507 C C . ARG B 1 110 ? -13.656 18.141 12.828 1 92.94 110 ARG B C 1
ATOM 2509 O O . ARG B 1 110 ? -13.688 19.25 12.305 1 92.94 110 ARG B O 1
ATOM 2516 N N . THR B 1 111 ? -12.68 17.719 13.578 1 88.81 111 THR B N 1
ATOM 2517 C CA . THR B 1 111 ? -11.5 18.547 13.805 1 88.81 111 THR B CA 1
ATOM 2518 C C . THR B 1 111 ? -10.219 17.766 13.516 1 88.81 111 THR B C 1
ATOM 2520 O O . THR B 1 111 ? -10.258 16.547 13.398 1 88.81 111 THR B O 1
ATOM 2523 N N . LEU B 1 112 ? -9.172 18.516 13.398 1 86.69 112 LEU B N 1
ATOM 2524 C CA . LEU B 1 112 ? -7.875 17.891 13.227 1 86.69 112 LEU B CA 1
ATOM 2525 C C . LEU B 1 112 ? -7.535 17 14.422 1 86.69 112 LEU B C 1
ATOM 2527 O O . LEU B 1 112 ? -6.941 15.938 14.258 1 86.69 112 LEU B O 1
ATOM 2531 N N . GLU B 1 113 ? -7.863 17.438 15.578 1 88.31 113 GLU B N 1
ATOM 2532 C CA . GLU B 1 113 ? -7.637 16.641 16.781 1 88.31 113 GLU B CA 1
ATOM 2533 C C . GLU B 1 113 ? -8.383 15.32 16.703 1 88.31 113 GLU B C 1
ATOM 2535 O O . GLU B 1 113 ? -7.832 14.266 17.047 1 88.31 113 GLU B O 1
ATOM 2540 N N . ASP B 1 114 ? -9.617 15.32 16.266 1 92.88 114 ASP B N 1
ATOM 2541 C CA . ASP B 1 114 ? -10.398 14.102 16.078 1 92.88 114 ASP B CA 1
ATOM 2542 C C . ASP B 1 114 ? -9.742 13.172 15.07 1 92.88 114 ASP B C 1
ATOM 2544 O O . ASP B 1 114 ? -9.672 11.953 15.289 1 92.88 114 ASP B O 1
ATOM 2548 N N . ALA B 1 115 ? -9.328 13.773 13.984 1 92.5 115 ALA B N 1
ATOM 2549 C CA . ALA B 1 115 ? -8.672 12.992 12.938 1 92.5 115 ALA B CA 1
ATOM 2550 C C . ALA B 1 115 ? -7.438 12.273 13.492 1 92.5 115 ALA B C 1
ATOM 2552 O O . ALA B 1 115 ? -7.238 11.086 13.234 1 92.5 115 ALA B O 1
ATOM 2553 N N . VAL B 1 116 ? -6.656 12.992 14.266 1 90.06 116 VAL B N 1
ATOM 2554 C CA . VAL B 1 116 ? -5.426 12.445 14.82 1 90.06 116 VAL B CA 1
ATOM 2555 C C . VAL B 1 116 ? -5.754 11.344 15.82 1 90.06 116 VAL B C 1
ATOM 2557 O O . VAL B 1 116 ? -5.07 10.312 15.875 1 90.06 116 VAL B O 1
ATOM 2560 N N . ARG B 1 117 ? -6.738 11.516 16.578 1 93.62 117 ARG B N 1
ATOM 2561 C CA . ARG B 1 117 ? -7.156 10.5 17.531 1 93.62 117 ARG B CA 1
ATOM 2562 C C . ARG B 1 117 ? -7.555 9.211 16.828 1 93.62 117 ARG B C 1
ATOM 2564 O O . ARG B 1 117 ? -7.133 8.117 17.219 1 93.62 117 ARG B O 1
ATOM 2571 N N . LEU B 1 118 ? -8.375 9.352 15.828 1 96.12 118 LEU B N 1
ATOM 2572 C CA . LEU B 1 118 ? -8.797 8.195 15.055 1 96.12 118 LEU B CA 1
ATOM 2573 C C . LEU B 1 118 ? -7.598 7.516 14.398 1 96.12 118 LEU B C 1
ATOM 2575 O O . LEU B 1 118 ? -7.492 6.285 14.406 1 96.12 118 LEU B O 1
ATOM 2579 N N . LEU B 1 119 ? -6.766 8.312 13.82 1 94.31 119 LEU B N 1
ATOM 2580 C CA . LEU B 1 119 ? -5.559 7.809 13.172 1 94.31 119 LEU B CA 1
ATOM 2581 C C . LEU B 1 119 ? -4.719 6.992 14.148 1 94.31 119 LEU B C 1
ATOM 2583 O O . LEU B 1 119 ? -4.32 5.867 13.844 1 94.31 119 LEU B O 1
ATOM 2587 N N . ASN B 1 120 ? -4.484 7.566 15.289 1 93.19 120 ASN B N 1
ATOM 2588 C CA . ASN B 1 120 ? -3.67 6.898 16.297 1 93.19 120 ASN B CA 1
ATOM 2589 C C . ASN B 1 120 ? -4.297 5.582 16.75 1 93.19 120 ASN B C 1
ATOM 2591 O O . ASN B 1 120 ? -3.598 4.586 16.922 1 93.19 120 ASN B O 1
ATOM 2595 N N . LEU B 1 121 ? -5.539 5.613 16.938 1 96.5 121 LEU B N 1
ATOM 2596 C CA . LEU B 1 121 ? -6.238 4.383 17.297 1 96.5 121 LEU B CA 1
ATOM 2597 C C . LEU B 1 121 ? -6.051 3.314 16.234 1 96.5 121 LEU B C 1
ATOM 2599 O O . LEU B 1 121 ? -5.715 2.17 16.547 1 96.5 121 LEU B O 1
ATOM 2603 N N . ALA B 1 122 ? -6.289 3.664 14.953 1 96.88 122 ALA B N 1
ATOM 2604 C CA . ALA B 1 122 ? -6.188 2.73 13.836 1 96.88 122 ALA B CA 1
ATOM 2605 C C . ALA B 1 122 ? -4.781 2.15 13.734 1 96.88 122 ALA B C 1
ATOM 2607 O O . ALA B 1 122 ? -4.609 0.934 13.609 1 96.88 122 ALA B O 1
ATOM 2608 N N . ILE B 1 123 ? -3.797 3.02 13.797 1 95.19 123 ILE B N 1
ATOM 2609 C CA . ILE B 1 123 ? -2.406 2.59 13.703 1 95.19 123 ILE B CA 1
ATOM 2610 C C . ILE B 1 123 ? -2.076 1.656 14.867 1 95.19 123 ILE B C 1
ATOM 2612 O O . ILE B 1 123 ? -1.423 0.628 14.68 1 95.19 123 ILE B O 1
ATOM 2616 N N . GLY B 1 124 ? -2.521 2.031 16.031 1 95.44 124 GLY B N 1
ATOM 2617 C CA . GLY B 1 124 ? -2.299 1.212 17.219 1 95.44 124 GLY B CA 1
ATOM 2618 C C . GLY B 1 124 ? -2.914 -0.171 17.109 1 95.44 124 GLY B C 1
ATOM 2619 O O . GLY B 1 124 ? -2.465 -1.109 17.766 1 95.44 124 GLY B O 1
ATOM 2620 N N . LEU B 1 125 ? -3.91 -0.286 16.25 1 97 125 LEU B N 1
ATOM 2621 C CA . LEU B 1 125 ? -4.613 -1.555 16.078 1 97 125 LEU B CA 1
ATOM 2622 C C . LEU B 1 125 ? -4.102 -2.309 14.859 1 97 125 LEU B C 1
ATOM 2624 O O . LEU B 1 125 ? -4.711 -3.295 14.438 1 97 125 LEU B O 1
ATOM 2628 N N . GLY B 1 126 ? -3.08 -1.82 14.25 1 95.19 126 GLY B N 1
ATOM 2629 C CA . GLY B 1 126 ? -2.418 -2.582 13.203 1 95.19 126 GLY B CA 1
ATOM 2630 C C . GLY B 1 126 ? -2.693 -2.045 11.812 1 95.19 126 GLY B C 1
ATOM 2631 O O . GLY B 1 126 ? -2.225 -2.607 10.82 1 95.19 126 GLY B O 1
ATOM 2632 N N . PHE B 1 127 ? -3.518 -1.038 11.68 1 96.75 127 PHE B N 1
ATOM 2633 C CA . PHE B 1 127 ? -3.723 -0.392 10.391 1 96.75 127 PHE B CA 1
ATOM 2634 C C . PHE B 1 127 ? -2.607 0.605 10.102 1 96.75 127 PHE B C 1
ATOM 2636 O O . PHE B 1 127 ? -2.854 1.81 10.016 1 96.75 127 PHE B O 1
ATOM 2643 N N . LYS B 1 128 ? -1.477 0.128 9.742 1 93.12 128 LYS B N 1
ATOM 2644 C CA . LYS B 1 128 ? -0.232 0.891 9.742 1 93.12 128 LYS B CA 1
ATOM 2645 C C . LYS B 1 128 ? -0.175 1.855 8.562 1 93.12 128 LYS B C 1
ATOM 2647 O O . LYS B 1 128 ? 0.629 2.789 8.555 1 93.12 128 LYS B O 1
ATOM 2652 N N . TYR B 1 129 ? -1.029 1.639 7.523 1 93.5 129 TYR B N 1
ATOM 2653 C CA . TYR B 1 129 ? -1.016 2.521 6.363 1 93.5 129 TYR B CA 1
ATOM 2654 C C . TYR B 1 129 ? -2.088 3.596 6.48 1 93.5 129 TYR B C 1
ATOM 2656 O O . TYR B 1 129 ? -2.336 4.344 5.531 1 93.5 129 TYR B O 1
ATOM 2664 N N . SER B 1 130 ? -2.656 3.67 7.66 1 95.31 130 SER B N 1
ATOM 2665 C CA . SER B 1 130 ? -3.654 4.711 7.891 1 95.31 130 SER B CA 1
ATOM 2666 C C . SER B 1 130 ? -3.018 6.094 7.898 1 95.31 130 SER B C 1
ATOM 2668 O O . SER B 1 130 ? -1.861 6.254 8.297 1 95.31 130 SER B O 1
ATOM 2670 N N . ASN B 1 131 ? -3.793 7.047 7.434 1 92.69 131 ASN B N 1
ATOM 2671 C CA . ASN B 1 131 ? -3.273 8.406 7.289 1 92.69 131 ASN B CA 1
ATOM 2672 C C . ASN B 1 131 ? -4.402 9.422 7.172 1 92.69 131 ASN B C 1
ATOM 2674 O O . ASN B 1 131 ? -5.578 9.062 7.145 1 92.69 131 ASN B O 1
ATOM 2678 N N . ILE B 1 132 ? -3.979 10.656 7.23 1 90.31 132 ILE B N 1
ATOM 2679 C CA . ILE B 1 132 ? -4.898 11.727 6.859 1 90.31 132 ILE B CA 1
ATOM 2680 C C . ILE B 1 132 ? -4.816 11.977 5.355 1 90.31 132 ILE B C 1
ATOM 2682 O O . ILE B 1 132 ? -3.818 12.508 4.859 1 90.31 132 ILE B O 1
ATOM 2686 N N . LYS B 1 133 ? -5.742 11.539 4.633 1 84.12 133 LYS B N 1
ATOM 2687 C CA . LYS B 1 133 ? -5.75 11.477 3.174 1 84.12 133 LYS B CA 1
ATOM 2688 C C . LYS B 1 133 ? -5.969 12.859 2.568 1 84.12 133 LYS B C 1
ATOM 2690 O O . LYS B 1 133 ? -5.312 13.227 1.589 1 84.12 133 LYS B O 1
ATOM 2695 N N . SER B 1 134 ? -6.914 13.555 3.023 1 76.31 134 SER B N 1
ATOM 2696 C CA . SER B 1 134 ? -7.242 14.844 2.426 1 76.31 134 SER B CA 1
ATOM 2697 C C . SER B 1 134 ? -7.551 15.891 3.494 1 76.31 134 SER B C 1
ATOM 2699 O O . SER B 1 134 ? -8.148 15.57 4.527 1 76.31 134 SER B O 1
ATOM 2701 N N . VAL B 1 135 ? -6.832 16.969 3.334 1 72 135 VAL B N 1
ATOM 2702 C CA . VAL B 1 135 ? -7.18 18.156 4.098 1 72 135 VAL B CA 1
ATOM 2703 C C . VAL B 1 135 ? -7.602 19.281 3.145 1 72 135 VAL B C 1
ATOM 2705 O O . VAL B 1 135 ? -6.785 19.766 2.359 1 72 135 VAL B O 1
ATOM 2708 N N . SER B 1 136 ? -8.852 19.328 2.854 1 67 136 SER B N 1
ATOM 2709 C CA . SER B 1 136 ? -9.305 20.438 2.006 1 67 136 SER B CA 1
ATOM 2710 C C . SER B 1 136 ? -10.219 21.375 2.773 1 67 136 SER B C 1
ATOM 2712 O O . SER B 1 136 ? -10.5 21.156 3.953 1 67 136 SER B O 1
ATOM 2714 N N . HIS B 1 137 ? -10.484 22.391 2.096 1 62.16 137 HIS B N 1
ATOM 2715 C CA . HIS B 1 137 ? -11.445 23.328 2.654 1 62.16 137 HIS B CA 1
ATOM 2716 C C . HIS B 1 137 ? -12.781 22.641 2.955 1 62.16 137 HIS B C 1
ATOM 2718 O O . HIS B 1 137 ? -13.508 23.062 3.855 1 62.16 137 HIS B O 1
ATOM 2724 N N . LYS B 1 138 ? -12.992 21.594 2.34 1 66.81 138 LYS B N 1
ATOM 2725 C CA . LYS B 1 138 ? -14.328 21.016 2.43 1 66.81 138 LYS B CA 1
ATOM 2726 C C . LYS B 1 138 ? -14.328 19.781 3.32 1 66.81 138 LYS B C 1
ATOM 2728 O O . LYS B 1 138 ? -15.352 19.453 3.932 1 66.81 138 LYS B O 1
ATOM 2733 N N . LYS B 1 139 ? -13.203 19.172 3.422 1 77 139 LYS B N 1
ATOM 2734 C CA . LYS B 1 139 ? -13.32 17.906 4.148 1 77 139 LYS B CA 1
ATOM 2735 C C . LYS B 1 139 ? -11.977 17.5 4.75 1 77 139 LYS B C 1
ATOM 2737 O O . LYS B 1 139 ? -10.922 17.797 4.195 1 77 139 LYS B O 1
ATOM 2742 N N . LEU B 1 140 ? -12.008 16.984 5.922 1 89.25 140 LEU B N 1
ATOM 2743 C CA . LEU B 1 140 ? -10.93 16.297 6.633 1 89.25 140 LEU B CA 1
ATOM 2744 C C . LEU B 1 140 ? -11.203 14.797 6.707 1 89.25 140 LEU B C 1
ATOM 2746 O O . LEU B 1 140 ? -12.133 14.367 7.402 1 89.25 140 LEU B O 1
ATOM 2750 N N . VAL B 1 141 ? -10.422 14.055 5.961 1 93.5 141 VAL B N 1
ATOM 2751 C CA . VAL B 1 141 ? -10.734 12.633 5.812 1 93.5 141 VAL B CA 1
ATOM 2752 C C . VAL B 1 141 ? -9.555 11.797 6.293 1 93.5 141 VAL B C 1
ATOM 2754 O O . VAL B 1 141 ? -8.406 12.023 5.891 1 93.5 141 VAL B O 1
ATOM 2757 N N . VAL B 1 142 ? -9.859 10.898 7.145 1 95.38 142 VAL B N 1
ATOM 2758 C CA . VAL B 1 142 ? -8.906 9.883 7.582 1 95.38 142 VAL B CA 1
ATOM 2759 C C . VAL B 1 142 ? -9.094 8.602 6.766 1 95.38 142 VAL B C 1
ATOM 2761 O O . VAL B 1 142 ? -10.227 8.148 6.566 1 95.38 142 VAL B O 1
ATOM 2764 N N . GLU B 1 143 ? -8.039 8.141 6.25 1 96.62 143 GLU B N 1
ATOM 2765 C CA . GLU B 1 143 ? -8.055 6.832 5.598 1 96.62 143 GLU B CA 1
ATOM 2766 C C . GLU B 1 143 ? -7.5 5.75 6.523 1 96.62 143 GLU B C 1
ATOM 2768 O O . GLU B 1 143 ? -6.367 5.855 7 1 96.62 143 GLU B O 1
ATOM 2773 N N . ILE B 1 144 ? -8.297 4.758 6.785 1 97.62 144 ILE B N 1
ATOM 2774 C CA . ILE B 1 144 ? -7.875 3.592 7.555 1 97.62 144 ILE B CA 1
ATOM 2775 C C . ILE B 1 144 ? -7.551 2.438 6.609 1 97.62 144 ILE B C 1
ATOM 2777 O O . ILE B 1 144 ? -8.414 1.982 5.855 1 97.62 144 ILE B O 1
ATOM 2781 N N . ARG B 1 145 ? -6.355 2.004 6.656 1 96.88 145 ARG B N 1
ATOM 2782 C CA . ARG B 1 145 ? -5.895 0.982 5.723 1 96.88 145 ARG B CA 1
ATOM 2783 C C . ARG B 1 145 ? -4.852 0.079 6.367 1 96.88 145 ARG B C 1
ATOM 2785 O O . ARG B 1 145 ? -3.971 0.555 7.09 1 96.88 145 ARG B O 1
ATOM 2792 N N . SER B 1 146 ? -4.934 -1.168 6.137 1 96.19 146 SER B N 1
ATOM 2793 C CA . SER B 1 146 ? -4.004 -2.146 6.688 1 96.19 146 SER B CA 1
ATOM 2794 C C . SER B 1 146 ? -2.885 -2.463 5.699 1 96.19 146 SER B C 1
ATOM 2796 O O . SER B 1 146 ? -2.82 -1.876 4.617 1 96.19 146 SER B O 1
ATOM 2798 N N . THR B 1 147 ? -1.976 -3.344 6.043 1 93.25 147 THR B N 1
ATOM 2799 C CA . THR B 1 147 ? -0.727 -3.535 5.316 1 93.25 147 THR B CA 1
ATOM 2800 C C . THR B 1 147 ? -0.817 -4.75 4.398 1 93.25 147 THR B C 1
ATOM 2802 O O . THR B 1 147 ? 0.006 -4.918 3.496 1 93.25 147 THR B O 1
ATOM 2805 N N . GLU B 1 148 ? -1.804 -5.617 4.73 1 96.06 148 GLU B N 1
ATOM 2806 C CA . GLU B 1 148 ? -1.882 -6.855 3.961 1 96.06 148 GLU B CA 1
ATOM 2807 C C . GLU B 1 148 ? -2.129 -6.57 2.48 1 96.06 148 GLU B C 1
ATOM 2809 O O . GLU B 1 148 ? -2.953 -5.723 2.137 1 96.06 148 GLU B O 1
ATOM 2814 N N . ARG B 1 149 ? -1.457 -7.293 1.658 1 96.5 149 ARG B N 1
ATOM 2815 C CA . ARG B 1 149 ? -1.551 -7.152 0.209 1 96.5 149 ARG B CA 1
ATOM 2816 C C . ARG B 1 149 ? -0.789 -8.273 -0.499 1 96.5 149 ARG B C 1
ATOM 2818 O O . ARG B 1 149 ? 0.205 -8.781 0.024 1 96.5 149 ARG B O 1
ATOM 2825 N N . MET B 1 150 ? -1.252 -8.672 -1.617 1 97.69 150 MET B N 1
ATOM 2826 C CA . MET B 1 150 ? -0.545 -9.562 -2.533 1 97.69 150 MET B CA 1
ATOM 2827 C C . MET B 1 150 ? -0.815 -9.18 -3.984 1 97.69 150 MET B C 1
ATOM 2829 O O . MET B 1 150 ? -1.946 -8.852 -4.344 1 97.69 150 MET B O 1
ATOM 2833 N N . ASP B 1 151 ? 0.138 -9.125 -4.738 1 97.81 151 ASP B N 1
ATOM 2834 C CA . ASP B 1 151 ? 0.107 -8.953 -6.188 1 97.81 151 ASP B CA 1
ATOM 2835 C C . ASP B 1 151 ? 0.884 -10.062 -6.887 1 97.81 151 ASP B C 1
ATOM 2837 O O . ASP B 1 151 ? 2.104 -9.977 -7.039 1 97.81 151 ASP B O 1
ATOM 2841 N N . VAL B 1 152 ? 0.168 -11.016 -7.371 1 98.62 152 VAL B N 1
ATOM 2842 C CA . VAL B 1 152 ? 0.831 -12.211 -7.895 1 98.62 152 VAL B CA 1
ATOM 2843 C C . VAL B 1 152 ? 0.467 -12.398 -9.367 1 98.62 152 VAL B C 1
ATOM 2845 O O . VAL B 1 152 ? -0.68 -12.711 -9.695 1 98.62 152 VAL B O 1
ATOM 2848 N N . PRO B 1 153 ? 1.434 -12.219 -10.242 1 98.62 153 PRO B N 1
ATOM 2849 C CA . PRO B 1 153 ? 1.144 -12.492 -11.656 1 98.62 153 PRO B CA 1
ATOM 2850 C C . PRO B 1 153 ? 1.007 -13.984 -11.945 1 98.62 153 PRO B C 1
ATOM 2852 O O . PRO B 1 153 ? 1.82 -14.781 -11.484 1 98.62 153 PRO B O 1
ATOM 2855 N N . LEU B 1 154 ? 0.012 -14.312 -12.695 1 98.69 154 LEU B N 1
ATOM 2856 C CA . LEU B 1 154 ? -0.283 -15.719 -12.922 1 98.69 154 LEU B CA 1
ATOM 2857 C C . LEU B 1 154 ? -0.094 -16.078 -14.391 1 98.69 154 LEU B C 1
ATOM 2859 O O . LEU B 1 154 ? -0.02 -17.266 -14.734 1 98.69 154 LEU B O 1
ATOM 2863 N N . GLY B 1 155 ? -0.168 -15.102 -15.266 1 98.19 155 GLY B N 1
ATOM 2864 C CA . GLY B 1 155 ? -0.084 -15.398 -16.688 1 98.19 155 GLY B CA 1
ATOM 2865 C C . GLY B 1 155 ? -0.261 -14.172 -17.562 1 98.19 155 GLY B C 1
ATOM 2866 O O . GLY B 1 155 ? -0.304 -13.047 -17.062 1 98.19 155 GLY B O 1
ATOM 2867 N N . GLU B 1 156 ? -0.279 -14.445 -18.875 1 98 156 GLU B N 1
ATOM 2868 C CA . GLU B 1 156 ? -0.438 -13.375 -19.844 1 98 156 GLU B CA 1
ATOM 2869 C C . GLU B 1 156 ? -1.041 -13.906 -21.141 1 98 156 GLU B C 1
ATOM 2871 O O . GLU B 1 156 ? -0.652 -14.969 -21.625 1 98 156 GLU B O 1
ATOM 2876 N N . ASN B 1 157 ? -1.971 -13.148 -21.656 1 97.62 157 ASN B N 1
ATOM 2877 C CA . ASN B 1 157 ? -2.578 -13.406 -22.953 1 97.62 157 ASN B CA 1
ATOM 2878 C C . ASN B 1 157 ? -3.061 -14.852 -23.078 1 97.62 157 ASN B C 1
ATOM 2880 O O . ASN B 1 157 ? -2.76 -15.531 -24.062 1 97.62 157 ASN B O 1
ATOM 2884 N N . GLY B 1 158 ? -3.66 -15.289 -22.016 1 96.94 158 GLY B N 1
ATOM 2885 C CA . GLY B 1 158 ? -4.305 -16.594 -22.031 1 96.94 158 GLY B CA 1
ATOM 2886 C C . GLY B 1 158 ? -3.387 -17.719 -21.594 1 96.94 158 GLY B C 1
ATOM 2887 O O . GLY B 1 158 ? -3.826 -18.8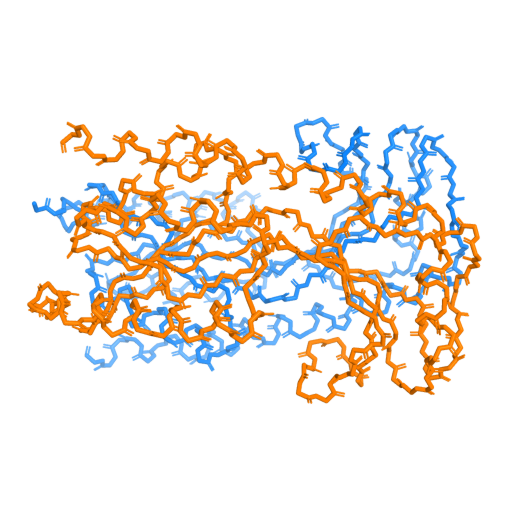59 -21.422 1 96.94 158 GLY B O 1
ATOM 2888 N N . GLU B 1 159 ? -2.201 -17.422 -21.453 1 97.5 159 GLU B N 1
ATOM 2889 C CA . GLU B 1 159 ? -1.236 -18.422 -21.016 1 97.5 159 GLU B CA 1
ATOM 2890 C C . GLU B 1 159 ? -0.944 -18.312 -19.531 1 97.5 159 GLU B C 1
ATOM 2892 O O . GLU B 1 159 ? -0.562 -17.234 -19.047 1 97.5 159 GLU B O 1
ATOM 2897 N N . LEU B 1 160 ? -1.077 -19.438 -18.875 1 97.88 160 LEU B N 1
ATOM 2898 C CA . LEU B 1 160 ? -0.75 -19.484 -17.453 1 97.88 160 LEU B CA 1
ATOM 2899 C C . LEU B 1 160 ? 0.729 -19.781 -17.25 1 97.88 160 LEU B C 1
ATOM 2901 O O . LEU B 1 160 ? 1.298 -20.625 -17.953 1 97.88 160 LEU B O 1
ATOM 2905 N N . TRP B 1 161 ? 1.28 -19.094 -16.312 1 98.56 161 TRP B N 1
ATOM 2906 C CA . TRP B 1 161 ? 2.705 -19.25 -16.047 1 98.56 161 TRP B CA 1
ATOM 2907 C C . TRP B 1 161 ? 2.93 -20.219 -14.875 1 98.56 161 TRP B C 1
ATOM 2909 O O . TR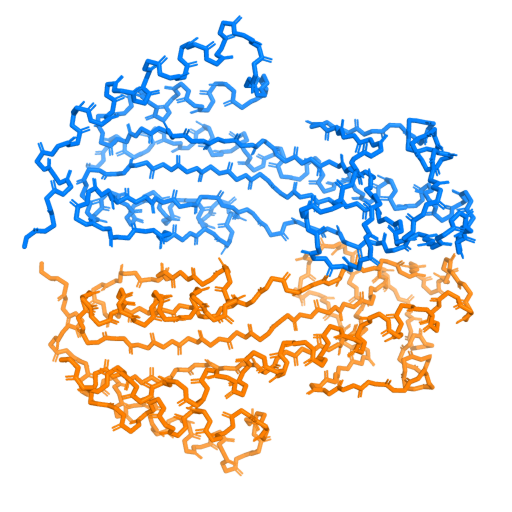P B 1 161 ? 4.062 -20.625 -14.617 1 98.56 161 TRP B O 1
ATOM 2919 N N . VAL B 1 162 ? 1.895 -20.578 -14.133 1 98.38 162 VAL B N 1
ATOM 2920 C CA . VAL B 1 162 ? 2.008 -21.391 -12.93 1 98.38 162 VAL B CA 1
ATOM 2921 C C . VAL B 1 162 ? 1.03 -22.562 -12.992 1 98.38 162 VAL B C 1
ATOM 2923 O O . VAL B 1 162 ? 0.114 -22.562 -13.82 1 98.38 162 VAL B O 1
ATOM 2926 N N . ASP B 1 163 ? 1.229 -23.531 -12.109 1 97.81 163 ASP B N 1
ATOM 2927 C CA . ASP B 1 163 ? 0.324 -24.672 -12.102 1 97.81 163 ASP B CA 1
ATOM 2928 C C . ASP B 1 163 ? -0.682 -24.578 -10.961 1 97.81 163 ASP B C 1
ATOM 2930 O O . ASP B 1 163 ? -0.64 -23.625 -10.172 1 97.81 163 ASP B O 1
ATOM 2934 N N . GLU B 1 164 ? -1.573 -25.5 -10.891 1 98.19 164 GLU B N 1
ATOM 2935 C CA . GLU B 1 164 ? -2.648 -25.484 -9.906 1 98.19 164 GLU B CA 1
ATOM 2936 C C . GLU B 1 164 ? -2.094 -25.594 -8.484 1 98.19 164 GLU B C 1
ATOM 2938 O O . GLU B 1 164 ? -2.65 -25.016 -7.555 1 98.19 164 GLU B O 1
ATOM 2943 N N . ALA B 1 165 ? -1.05 -26.344 -8.352 1 98.38 165 ALA B N 1
ATOM 2944 C CA . ALA B 1 165 ? -0.443 -26.5 -7.035 1 98.38 165 ALA B CA 1
ATOM 2945 C C . ALA B 1 165 ? 0.023 -25.156 -6.473 1 98.38 165 ALA B C 1
ATOM 2947 O O . ALA B 1 165 ? -0.138 -24.891 -5.281 1 98.38 165 ALA B O 1
ATOM 2948 N N . TYR B 1 166 ? 0.634 -24.391 -7.309 1 98.69 166 TYR B N 1
ATOM 2949 C CA . TYR B 1 166 ? 1.048 -23.062 -6.883 1 98.69 166 TYR B CA 1
ATOM 2950 C C . TYR B 1 166 ? -0.16 -22.203 -6.523 1 98.69 166 TYR B C 1
ATOM 2952 O O . TYR B 1 166 ? -0.145 -21.484 -5.52 1 98.69 166 TYR B O 1
ATOM 2960 N N . ILE B 1 167 ? -1.197 -22.234 -7.289 1 98.81 167 ILE B N 1
ATOM 2961 C CA . ILE B 1 167 ? -2.398 -21.438 -7.051 1 98.81 167 ILE B CA 1
ATOM 2962 C C . ILE B 1 167 ? -3.014 -21.828 -5.707 1 98.81 167 ILE B C 1
ATOM 2964 O O . ILE B 1 167 ? -3.49 -20.953 -4.965 1 98.81 167 ILE B O 1
ATOM 2968 N N . GLU B 1 168 ? -2.961 -23.078 -5.449 1 98.81 168 GLU B N 1
ATOM 2969 C CA . GLU B 1 168 ? -3.465 -23.531 -4.156 1 98.81 168 GLU B CA 1
ATOM 2970 C C . GLU B 1 168 ? -2.691 -22.891 -3.008 1 98.81 168 GLU B C 1
ATOM 2972 O O . GLU B 1 168 ? -3.281 -22.5 -2.002 1 98.81 168 GLU B O 1
ATOM 2977 N N . LYS B 1 169 ? -1.401 -22.828 -3.131 1 98.44 169 LYS B N 1
ATOM 2978 C CA . LYS B 1 169 ? -0.561 -22.219 -2.098 1 98.44 169 LYS B CA 1
ATOM 2979 C C . LYS B 1 169 ? -0.896 -20.75 -1.902 1 98.44 169 LYS B C 1
ATOM 2981 O O . LYS B 1 169 ? -1.021 -20.281 -0.769 1 98.44 169 LYS B O 1
ATOM 2986 N N . ILE B 1 170 ? -1.082 -20.047 -3.004 1 98.44 170 ILE B N 1
ATOM 2987 C CA . ILE B 1 170 ? -1.304 -18.609 -2.854 1 98.44 170 ILE B CA 1
ATOM 2988 C C . ILE B 1 170 ? -2.723 -18.359 -2.346 1 98.44 170 ILE B C 1
ATOM 2990 O O . ILE B 1 170 ? -2.965 -17.391 -1.618 1 98.44 170 ILE B O 1
ATOM 2994 N N . VAL B 1 171 ? -3.637 -19.203 -2.662 1 98.88 171 VAL B N 1
ATOM 2995 C CA . VAL B 1 171 ? -4.984 -19.094 -2.117 1 98.88 171 VAL B CA 1
ATOM 2996 C C . VAL B 1 171 ? -4.941 -19.25 -0.598 1 98.88 171 VAL B C 1
ATOM 2998 O O . VAL B 1 171 ? -5.59 -18.5 0.128 1 98.88 171 VAL B O 1
ATOM 3001 N N . ASN B 1 172 ? -4.203 -20.219 -0.186 1 98.56 172 ASN B N 1
ATOM 3002 C CA . ASN B 1 172 ? -4.07 -20.422 1.252 1 98.56 172 ASN B CA 1
ATOM 3003 C C . ASN B 1 172 ? -3.451 -19.203 1.937 1 98.56 172 ASN B C 1
ATOM 3005 O O . ASN B 1 172 ? -3.9 -18.797 3.01 1 98.56 172 ASN B O 1
ATOM 3009 N N . LEU B 1 173 ? -2.434 -18.656 1.377 1 98.19 173 LEU B N 1
ATOM 3010 C CA . LEU B 1 173 ? -1.8 -17.453 1.916 1 98.19 173 LEU B CA 1
ATOM 3011 C C . LEU B 1 173 ? -2.771 -16.281 1.917 1 98.19 173 LEU B C 1
ATOM 3013 O O . LEU B 1 173 ? -2.818 -15.508 2.877 1 98.19 173 LEU B O 1
ATOM 3017 N N . ALA B 1 174 ? -3.512 -16.141 0.845 1 98.56 174 ALA B N 1
ATOM 3018 C CA . ALA B 1 174 ? -4.504 -15.07 0.737 1 98.56 174 ALA B CA 1
ATOM 3019 C C . ALA B 1 174 ? -5.566 -15.195 1.824 1 98.56 174 ALA B C 1
ATOM 3021 O O . ALA B 1 174 ? -5.914 -14.211 2.482 1 98.56 174 ALA B O 1
ATOM 3022 N N . ASN B 1 175 ? -6.051 -16.422 1.975 1 98.69 175 ASN B N 1
ATOM 3023 C CA . ASN B 1 175 ? -7.051 -16.656 3.01 1 98.69 175 ASN B CA 1
ATOM 3024 C C . ASN B 1 175 ? -6.516 -16.312 4.398 1 98.69 175 ASN B C 1
ATOM 3026 O O . ASN B 1 175 ? -7.242 -15.781 5.238 1 98.69 175 ASN B O 1
ATOM 3030 N N . ALA B 1 176 ? -5.293 -16.641 4.617 1 97.69 176 ALA B N 1
ATOM 3031 C CA . ALA B 1 176 ? -4.668 -16.281 5.887 1 97.69 176 ALA B CA 1
ATOM 3032 C C . ALA B 1 176 ? -4.645 -14.766 6.074 1 97.69 176 ALA B C 1
ATOM 3034 O O . ALA B 1 176 ? -4.871 -14.266 7.18 1 97.69 176 ALA B O 1
ATOM 3035 N N . GLN B 1 177 ? -4.367 -14.016 5.031 1 97.38 177 GLN B N 1
ATOM 3036 C CA . GLN B 1 177 ? -4.367 -12.555 5.113 1 97.38 177 GLN B CA 1
ATOM 3037 C C . GLN B 1 177 ? -5.773 -12.023 5.363 1 97.38 177 GLN B C 1
ATOM 3039 O O . GLN B 1 177 ? -5.957 -11.078 6.137 1 97.38 177 GLN B O 1
ATOM 3044 N N . VAL B 1 178 ? -6.734 -12.641 4.715 1 98.12 178 VAL B N 1
ATOM 3045 C CA . VAL B 1 178 ? -8.125 -12.242 4.922 1 98.12 178 VAL B CA 1
ATOM 3046 C C . VAL B 1 178 ? -8.492 -12.406 6.395 1 98.12 178 VAL B C 1
ATOM 3048 O O . VAL B 1 178 ? -9.062 -11.492 7 1 98.12 178 VAL B O 1
ATOM 3051 N N . ARG B 1 179 ? -8.141 -13.523 6.969 1 97.62 179 ARG B N 1
ATOM 3052 C CA . ARG B 1 179 ? -8.422 -13.75 8.383 1 97.62 179 ARG B CA 1
ATOM 3053 C C . ARG B 1 179 ? -7.746 -12.688 9.25 1 97.62 179 ARG B C 1
ATOM 3055 O O . ARG B 1 179 ? -8.344 -12.18 10.203 1 97.62 179 ARG B O 1
ATOM 3062 N N . ARG B 1 180 ? -6.598 -12.375 8.891 1 96.38 180 ARG B N 1
ATOM 3063 C CA . ARG B 1 180 ? -5.828 -11.398 9.656 1 96.38 180 ARG B CA 1
ATOM 3064 C C . ARG B 1 180 ? -6.496 -10.023 9.625 1 96.38 180 ARG B C 1
ATOM 3066 O O . ARG B 1 180 ? -6.746 -9.43 10.672 1 96.38 180 ARG B O 1
ATOM 3073 N N . PHE B 1 181 ? -6.832 -9.523 8.367 1 97.38 181 PHE B N 1
ATOM 3074 C CA . PHE B 1 181 ? -7.332 -8.156 8.336 1 97.38 181 PHE B CA 1
ATOM 3075 C C . PHE B 1 181 ? -8.797 -8.109 8.758 1 97.38 181 PHE B C 1
ATOM 3077 O O . PHE B 1 181 ? -9.281 -7.078 9.227 1 97.38 181 PHE B O 1
ATOM 3084 N N . LYS B 1 182 ? -9.539 -9.234 8.688 1 98.06 182 LYS B N 1
ATOM 3085 C CA . LYS B 1 182 ? -10.875 -9.273 9.281 1 98.06 182 LYS B CA 1
ATOM 3086 C C . LYS B 1 182 ? -10.805 -9.203 10.805 1 98.06 182 LYS B C 1
ATOM 3088 O O . LYS B 1 182 ? -11.648 -8.578 11.445 1 98.06 182 LYS B O 1
ATOM 3093 N N . GLY B 1 183 ? -9.797 -9.852 11.312 1 97.38 183 GLY B N 1
ATOM 3094 C CA . GLY B 1 183 ? -9.562 -9.734 12.742 1 97.38 183 GLY B CA 1
ATOM 3095 C C . GLY B 1 183 ? -9.273 -8.312 13.188 1 97.38 183 GLY B C 1
ATOM 3096 O O . GLY B 1 183 ? -9.758 -7.867 14.227 1 97.38 183 GLY B O 1
ATOM 3097 N N . LYS B 1 184 ? -8.5 -7.605 12.469 1 97.5 184 LYS B N 1
ATOM 3098 C CA . LYS B 1 184 ? -8.195 -6.207 12.773 1 97.5 184 LYS B CA 1
ATOM 3099 C C . LYS B 1 184 ? -9.461 -5.352 12.742 1 97.5 184 LYS B C 1
ATOM 3101 O O . LYS B 1 184 ? -9.648 -4.477 13.586 1 97.5 184 LYS B O 1
ATOM 3106 N N . LEU B 1 185 ? -10.32 -5.594 11.75 1 98.12 185 LEU B N 1
ATOM 3107 C CA . LEU B 1 185 ? -11.578 -4.863 11.648 1 98.12 185 LEU B CA 1
ATOM 3108 C C . LEU B 1 185 ? -12.43 -5.078 12.898 1 98.12 185 LEU B C 1
ATOM 3110 O O . LEU B 1 185 ? -13.031 -4.133 13.414 1 98.12 185 LEU B O 1
ATOM 3114 N N . LYS B 1 186 ? -12.477 -6.301 13.328 1 97.88 186 LYS B N 1
ATOM 3115 C CA . LYS B 1 186 ? -13.25 -6.613 14.531 1 97.88 186 LYS B CA 1
ATOM 3116 C C . LYS B 1 186 ? -12.688 -5.898 15.75 1 97.88 186 LYS B C 1
ATOM 3118 O O . LYS B 1 186 ? -13.438 -5.379 16.578 1 97.88 186 LYS B O 1
ATOM 3123 N N . ARG B 1 187 ? -11.406 -5.875 15.875 1 98.06 187 ARG B N 1
ATOM 3124 C CA . ARG B 1 187 ? -10.781 -5.172 16.984 1 98.06 187 ARG B CA 1
ATOM 3125 C C . ARG B 1 187 ? -11.07 -3.676 16.922 1 98.06 187 ARG B C 1
ATOM 3127 O O . ARG B 1 187 ? -11.312 -3.039 17.953 1 98.06 187 ARG B O 1
ATOM 3134 N N . LEU B 1 188 ? -10.992 -3.119 15.734 1 98.31 188 LEU B N 1
ATOM 3135 C CA . LEU B 1 188 ? -11.328 -1.71 15.562 1 98.31 188 LEU B CA 1
ATOM 3136 C C . LEU B 1 188 ? -12.766 -1.439 16 1 98.31 188 LEU B C 1
ATOM 3138 O O . LEU B 1 188 ? -13.039 -0.448 16.688 1 98.31 188 LEU B O 1
ATOM 3142 N N . GLU B 1 189 ? -13.656 -2.275 15.609 1 98.12 189 GLU B N 1
ATOM 3143 C CA . GLU B 1 189 ? -15.055 -2.17 16 1 98.12 189 GLU B CA 1
ATOM 3144 C C . GLU B 1 189 ? -15.203 -2.146 17.531 1 98.12 189 GLU B C 1
ATOM 3146 O O . GLU B 1 189 ? -15.984 -1.365 18.062 1 98.12 189 GLU B O 1
ATOM 3151 N N . GLU B 1 190 ? -14.43 -2.961 18.156 1 97.56 190 GLU B N 1
ATOM 3152 C CA . GLU B 1 190 ? -14.516 -3.1 19.609 1 97.56 190 GLU B CA 1
ATOM 3153 C C . GLU B 1 190 ? -13.93 -1.883 20.312 1 97.56 190 GLU B C 1
ATOM 3155 O O . GLU B 1 190 ? -14.367 -1.521 21.406 1 97.56 190 GLU B O 1
ATOM 3160 N N . GLU B 1 191 ? -12.969 -1.254 19.672 1 97.06 191 GLU B N 1
ATOM 3161 C CA . GLU B 1 191 ? -12.211 -0.207 20.359 1 97.06 191 GLU B CA 1
ATOM 3162 C C . GLU B 1 191 ? -12.656 1.181 19.906 1 97.06 191 GLU B C 1
ATOM 3164 O O . GLU B 1 191 ? -12.289 2.186 20.516 1 97.06 191 GLU B O 1
ATOM 3169 N N . ILE B 1 192 ? -13.508 1.297 18.922 1 96.12 192 ILE B N 1
ATOM 3170 C CA . ILE B 1 192 ? -13.828 2.559 18.266 1 96.12 192 ILE B CA 1
ATOM 3171 C C . ILE B 1 192 ? -14.547 3.482 19.234 1 96.12 192 ILE B C 1
ATOM 3173 O O . ILE B 1 192 ? -14.438 4.707 19.141 1 96.12 192 ILE B O 1
ATOM 3177 N N . GLU B 1 193 ? -15.258 2.928 20.203 1 92 193 GLU B N 1
ATOM 3178 C CA . GLU B 1 193 ? -16.047 3.727 21.141 1 92 193 GLU B CA 1
ATOM 3179 C C . GLU B 1 193 ? -15.148 4.484 22.109 1 92 193 GLU B C 1
ATOM 3181 O O . GLU B 1 1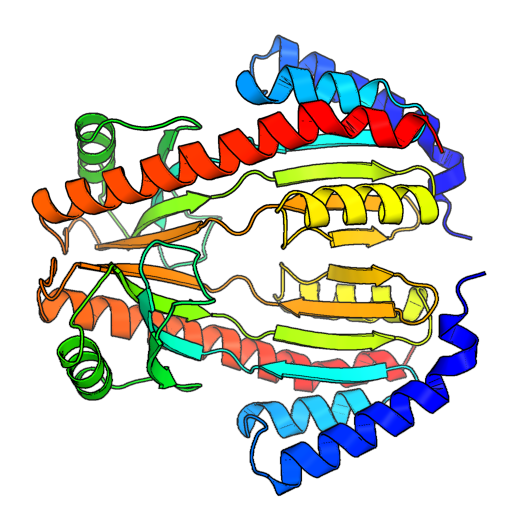93 ? -15.602 5.414 22.781 1 92 193 GLU B O 1
ATOM 3186 N N . LYS B 1 194 ? -13.891 4.102 22.156 1 89.25 194 LYS B N 1
ATOM 3187 C CA . LYS B 1 194 ? -12.93 4.824 22.984 1 89.25 194 LYS B CA 1
ATOM 3188 C C . LYS B 1 194 ? -12.766 6.266 22.516 1 89.25 194 LYS B C 1
ATOM 3190 O O . LYS B 1 194 ? -12.281 7.117 23.266 1 89.25 194 LYS B O 1
ATOM 3195 N N . LEU B 1 195 ? -13.117 6.543 21.312 1 90.19 195 LEU B N 1
ATOM 3196 C CA . LEU B 1 195 ? -13 7.883 20.734 1 90.19 195 LEU B CA 1
ATOM 3197 C C . LEU B 1 195 ? -14.055 8.812 21.328 1 90.19 195 LEU B C 1
ATOM 3199 O O . LEU B 1 195 ? -13.953 10.031 21.203 1 90.19 195 LEU B O 1
ATOM 3203 N N . GLN B 1 196 ? -15.172 8.312 21.891 1 82.88 196 GLN B N 1
ATOM 3204 C CA . GLN B 1 196 ? -16.203 9.125 22.516 1 82.88 196 GLN B CA 1
ATOM 3205 C C . GLN B 1 196 ? -15.711 9.758 23.812 1 82.88 196 GLN B C 1
ATOM 3207 O O . GLN B 1 196 ? -16.125 10.859 24.172 1 82.88 196 GLN B O 1
ATOM 3212 N N . GLU B 1 197 ? -14.961 8.859 24.719 1 64.62 197 GLU B N 1
ATOM 3213 C CA . GLU B 1 197 ? -14.688 9.172 26.125 1 64.62 197 GLU B CA 1
ATOM 3214 C C . GLU B 1 197 ? -13.734 10.359 26.25 1 64.62 197 GLU B C 1
ATOM 3216 O O . GLU B 1 197 ? -13.766 11.078 27.25 1 64.62 197 GLU B O 1
ATOM 3221 N N . ASP B 1 198 ? -12.828 10.805 25.297 1 48.97 198 ASP B N 1
ATOM 3222 C CA . ASP B 1 198 ? -11.984 11.914 25.719 1 48.97 198 ASP B CA 1
ATOM 3223 C C . ASP B 1 198 ? -12.625 13.258 25.375 1 48.97 198 ASP B C 1
ATOM 3225 O O . ASP B 1 198 ? -13.188 13.422 24.281 1 48.97 198 ASP B O 1
#

Foldseek 3Di:
DQQQLVCVVVVLVVQVVVVVVCVVVVVDDPLLVLLQVLQSVAPFKHWRDKAAKKKWKKFDQDPPHPVRMDTLDIGLAQDDLVRVVNSLQVDAAHWIKTKIFHMKIKMWGNDPVLLVVLQVLLCVLAQVPWDFDDRHSHTTIIMRGHDDMDIGIQDHRNDGPDDSVVSNVVSVVSNVVSVVRSVSSVVCSVCVCVSRPD/DQQQLVCVVVVLVVQVVVVVVCVVVVVDDPLLVLLQVLQSVAPFKHWRDKAAKKKWKKFDQDPPHPVRMDTLDIGLAQDDLVRVVNSLQVDAAHWIKTKIFHMKIKMWGNDPVLLVVLQVLLCVLAQVPWDFDDRHSHTTIIMRGHDDMDIGIQDHRNDGPDDSVVSNVVSVVSNVSSVVRSVSSVVCSVCVCVSRPD